Protein AF-A0A183LSR4-F1 (afdb_monomer_lite)

pLDDT: mean 75.39, std 18.98, range [25.39, 96.38]

Radius of gyration: 33.82 Å; chains: 1; bounding box: 77×78×101 Å

Sequence (489 aa):
MKGLCMVDEHALLIRHGKTGAEVELRALPNAVRMTKVNGVTVKNSVTLHHKDRILFGSHQLYIFHNPLSKEFADESKSGMEPETIDWEFAQRELAQATGFEQFSNKPRKKEEAILQQQLLELLPMVNEVNAIADELNKQRTFEVILLPPTAQALKYGESKRTKVMVRMICTNTGQMCLWEREKFMTRRFLMQDMYQKSLSKQLEDYLQESDPFWEPLEDLFIGIAPAFLRALAYRLDVDEELKIMDFIGDELGTINIKLIPCSASNSKSAVPSNNASSNKKDDVTFIEDPRELIGKPYSFKIILGSLNLYDSEQNKHKYTVYYRIFKESELTAAKMESNKLHTRLYSIDQITHEHLDYFHSEFICFMIYRSQLEKDVKKTFDVYSPAPLLSRRYSRLSVEELDDISKLKTELTILQRGLDSFSKKDKQLDKLYKSWANKSSSADNFKLLLEDVHKLVNMKIPSINLSTALEKKTVSFLCSFVMKTRTIN

Structure (mmCIF, N/CA/C/O backbone):
data_AF-A0A183LSR4-F1
#
_entry.id   AF-A0A183LSR4-F1
#
loop_
_atom_site.group_PDB
_atom_site.id
_atom_site.type_symbol
_atom_site.label_atom_id
_atom_site.label_alt_id
_atom_site.label_comp_id
_atom_site.label_asym_id
_atom_site.label_entity_id
_atom_site.label_seq_id
_atom_site.pdbx_PDB_ins_code
_atom_site.Cartn_x
_atom_site.Cartn_y
_atom_site.Cartn_z
_atom_site.occupancy
_atom_site.B_iso_or_equiv
_atom_site.auth_seq_id
_atom_site.auth_comp_id
_atom_site.auth_asym_id
_atom_site.auth_atom_id
_atom_site.pdbx_PDB_model_num
ATOM 1 N N . MET A 1 1 ? -16.413 -6.010 39.419 1.00 58.34 1 MET A N 1
ATOM 2 C CA . MET A 1 1 ? -15.219 -5.776 38.572 1.00 58.34 1 MET A CA 1
ATOM 3 C C . MET A 1 1 ? -15.333 -4.372 37.992 1.00 58.34 1 MET A C 1
ATOM 5 O O . MET A 1 1 ? -16.456 -3.962 37.744 1.00 58.34 1 MET A O 1
ATOM 9 N N . LYS A 1 2 ? -14.242 -3.612 37.826 1.00 55.47 2 LYS A N 1
ATOM 10 C CA . LYS A 1 2 ? -14.291 -2.262 37.224 1.00 55.47 2 LYS A CA 1
ATOM 11 C C . LYS A 1 2 ? -13.412 -2.221 35.976 1.00 55.47 2 LYS A C 1
ATOM 13 O O . LYS A 1 2 ? -12.291 -2.719 36.022 1.00 55.47 2 LYS A O 1
ATOM 18 N N . GLY A 1 3 ? -13.922 -1.665 34.882 1.00 61.69 3 GLY A N 1
ATOM 19 C CA . GLY A 1 3 ? -13.214 -1.564 33.606 1.00 61.69 3 GLY A CA 1
ATOM 20 C C . GLY A 1 3 ? -14.093 -0.936 32.527 1.00 61.69 3 GLY A C 1
ATOM 21 O O . GLY A 1 3 ? -15.307 -0.860 32.697 1.00 61.69 3 GLY A O 1
ATOM 22 N N . LEU A 1 4 ? -13.488 -0.482 31.427 1.00 58.41 4 LEU A N 1
ATOM 23 C CA . LEU A 1 4 ? -14.256 -0.029 30.267 1.00 58.41 4 LEU A CA 1
ATOM 24 C C . LEU A 1 4 ? -15.095 -1.171 29.702 1.00 58.41 4 LEU A C 1
ATOM 26 O O . LEU A 1 4 ? -14.655 -2.327 29.689 1.00 58.41 4 LEU A O 1
ATOM 30 N N . CYS A 1 5 ? -16.293 -0.822 29.232 1.00 64.06 5 CYS A N 1
ATOM 31 C CA . CYS A 1 5 ? -17.255 -1.785 28.711 1.00 64.06 5 CYS A CA 1
ATOM 32 C C . CYS A 1 5 ? -17.673 -2.838 29.762 1.00 64.06 5 CYS A C 1
ATOM 34 O O . CYS A 1 5 ? -18.042 -3.959 29.427 1.00 64.06 5 CYS A O 1
ATOM 36 N N . MET A 1 6 ? -17.601 -2.485 31.050 1.00 76.38 6 MET A N 1
ATOM 37 C CA . MET A 1 6 ? -18.162 -3.261 32.154 1.00 76.38 6 MET A CA 1
ATOM 38 C C . MET A 1 6 ? -19.360 -2.513 32.723 1.00 76.38 6 MET A C 1
ATOM 40 O O . MET A 1 6 ? -19.327 -1.296 32.874 1.00 76.38 6 MET A O 1
ATOM 44 N N . VAL A 1 7 ? -20.397 -3.260 33.078 1.00 74.19 7 VAL A N 1
ATOM 45 C CA . VAL A 1 7 ? -21.593 -2.738 33.747 1.00 74.19 7 VAL A CA 1
ATOM 46 C C . VAL A 1 7 ? -21.637 -3.311 35.163 1.00 74.19 7 VAL A C 1
ATOM 48 O O . VAL A 1 7 ? -21.008 -4.343 35.419 1.00 74.19 7 VAL A O 1
ATOM 51 N N . ASP A 1 8 ? -22.353 -2.650 36.073 1.00 75.88 8 ASP A N 1
ATOM 52 C CA . ASP A 1 8 ? -22.379 -3.012 37.500 1.00 75.88 8 ASP A CA 1
ATOM 53 C C . ASP A 1 8 ? -22.781 -4.477 37.722 1.00 75.88 8 ASP A C 1
ATOM 55 O O . ASP A 1 8 ? -22.108 -5.213 38.448 1.00 75.88 8 ASP A O 1
ATOM 59 N N . GLU A 1 9 ? -23.812 -4.925 37.005 1.00 83.56 9 GLU A N 1
ATOM 60 C CA . GLU A 1 9 ? -24.187 -6.331 36.882 1.00 83.56 9 GLU A CA 1
ATOM 61 C C . GLU A 1 9 ? -23.921 -6.792 35.444 1.00 83.56 9 GLU A C 1
ATOM 63 O O . GLU A 1 9 ? -24.700 -6.524 34.530 1.00 83.56 9 GLU A O 1
ATOM 68 N N . HIS A 1 10 ? -22.780 -7.453 35.220 1.00 82.44 10 HIS A N 1
ATOM 69 C CA . HIS A 1 10 ? -22.307 -7.790 33.870 1.00 82.44 10 HIS A CA 1
ATOM 70 C C . HIS A 1 10 ? -22.760 -9.172 33.392 1.00 82.44 10 HIS A C 1
ATOM 72 O O . HIS A 1 10 ? -23.309 -9.327 32.302 1.00 82.44 10 HIS A O 1
ATOM 78 N N . ALA A 1 11 ? -22.563 -10.198 34.212 1.00 89.75 11 ALA A N 1
ATOM 79 C CA . ALA A 1 11 ? -22.960 -11.554 33.873 1.00 89.75 11 ALA A CA 1
ATOM 80 C C . ALA A 1 11 ? -23.244 -12.365 35.135 1.00 89.75 11 ALA A C 1
ATOM 82 O O . ALA A 1 11 ? -22.740 -12.064 36.219 1.00 89.75 11 ALA A O 1
ATOM 83 N N . LEU A 1 12 ? -24.035 -13.419 34.967 1.00 91.12 12 LEU A N 1
ATOM 84 C CA . LEU A 1 12 ? -24.373 -14.385 35.999 1.00 91.12 12 LEU A CA 1
ATOM 85 C C . LEU A 1 12 ? -23.741 -15.732 35.650 1.00 91.12 12 LEU A C 1
ATOM 87 O O . LEU A 1 12 ? -23.889 -16.222 34.532 1.00 91.12 12 LEU A O 1
ATOM 91 N N . LEU A 1 13 ? -23.063 -16.338 36.620 1.00 91.38 13 LEU A N 1
ATOM 92 C CA . LEU A 1 13 ? -22.595 -17.721 36.550 1.00 91.38 13 LEU A CA 1
ATOM 93 C C . LEU A 1 13 ? -23.582 -18.594 37.321 1.00 91.38 13 LEU A C 1
ATOM 95 O O . LEU A 1 13 ? -23.702 -18.482 38.540 1.00 91.38 13 LEU A O 1
ATOM 99 N N . ILE A 1 14 ? -24.304 -19.445 36.602 1.00 91.38 14 ILE A N 1
ATOM 100 C CA . ILE A 1 14 ? -25.371 -20.284 37.140 1.00 91.38 14 ILE A CA 1
ATOM 101 C C . ILE A 1 14 ? -24.875 -21.726 37.134 1.00 91.38 14 ILE A C 1
ATOM 103 O O . ILE A 1 14 ? -24.521 -22.256 36.086 1.00 91.38 14 ILE A O 1
ATOM 107 N N . ARG A 1 15 ? -24.833 -22.371 38.302 1.00 89.06 15 ARG A N 1
ATOM 108 C CA . ARG A 1 15 ? -24.516 -23.802 38.397 1.00 89.06 15 ARG A CA 1
ATOM 109 C C . ARG A 1 15 ? -25.799 -24.619 38.326 1.00 89.06 15 ARG A C 1
ATOM 111 O O . ARG A 1 15 ? -26.727 -24.366 39.092 1.00 89.06 15 ARG A O 1
ATOM 118 N N . HIS A 1 16 ? -25.820 -25.606 37.442 1.00 85.81 16 HIS A N 1
ATOM 119 C CA . HIS A 1 16 ? -26.943 -26.508 37.216 1.00 85.81 16 HIS A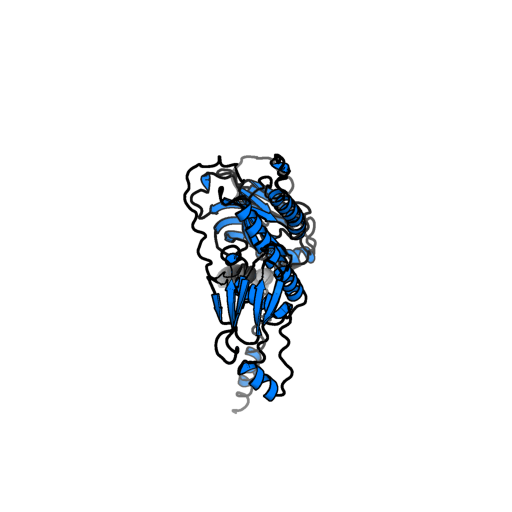 CA 1
ATOM 120 C C . HIS A 1 16 ? -26.689 -27.901 37.797 1.00 85.81 16 HIS A C 1
ATOM 122 O O . HIS A 1 16 ? -25.552 -28.341 37.988 1.00 85.81 16 HIS A O 1
ATOM 128 N N . GLY A 1 17 ? -27.786 -28.612 38.062 1.00 77.88 17 GLY A N 1
ATOM 129 C CA . GLY A 1 17 ? -27.773 -30.002 38.515 1.00 77.88 17 GLY A CA 1
ATOM 130 C C . GLY A 1 17 ? -27.386 -30.202 39.986 1.00 77.88 17 GLY A C 1
ATOM 131 O O . GLY A 1 17 ? -26.938 -29.296 40.684 1.00 77.88 17 GLY A O 1
ATOM 132 N N . LYS A 1 18 ? -27.561 -31.438 40.476 1.00 70.81 18 LYS A N 1
ATOM 133 C CA . LYS A 1 18 ? -27.255 -31.816 41.873 1.00 70.81 18 LYS A CA 1
ATOM 134 C C . LYS A 1 18 ? -25.754 -31.870 42.172 1.00 70.81 18 LYS A C 1
ATOM 136 O O . LYS A 1 18 ? -25.360 -31.739 43.323 1.00 70.81 18 LYS A O 1
ATOM 141 N N . THR A 1 19 ? -24.931 -32.091 41.148 1.00 76.31 19 THR A N 1
ATOM 142 C CA . THR A 1 19 ? -23.467 -32.146 41.258 1.00 76.31 19 THR A CA 1
ATOM 143 C C . THR A 1 19 ? -22.819 -30.770 41.113 1.00 76.31 19 THR A C 1
ATOM 145 O O . THR A 1 19 ? -21.670 -30.608 41.509 1.00 76.31 19 THR A O 1
ATOM 148 N N . GLY A 1 20 ? -23.527 -29.785 40.542 1.00 76.94 20 GLY A N 1
ATOM 149 C CA . GLY A 1 20 ? -22.988 -28.456 40.242 1.00 76.94 20 GLY A CA 1
ATOM 150 C C . GLY A 1 20 ? -21.896 -28.445 39.166 1.00 76.94 20 GLY A C 1
ATOM 151 O O . GLY A 1 20 ? -21.154 -27.466 39.083 1.00 76.94 20 GLY A O 1
ATOM 152 N N . ALA A 1 21 ? -21.765 -29.532 38.393 1.00 80.00 21 ALA A N 1
ATOM 153 C CA . ALA A 1 21 ? -20.726 -29.700 37.378 1.00 80.00 21 ALA A CA 1
ATOM 154 C C . ALA A 1 21 ? -21.023 -28.934 36.080 1.00 80.00 21 ALA A C 1
ATOM 156 O O . ALA A 1 21 ? -20.091 -28.541 35.388 1.00 80.00 21 ALA A O 1
ATOM 157 N N . GLU A 1 22 ? -22.294 -28.696 35.755 1.00 87.81 22 GLU A N 1
ATOM 158 C CA . GLU A 1 22 ? -22.681 -27.873 34.609 1.00 87.81 22 GLU A CA 1
ATOM 159 C C . GLU A 1 22 ? -22.762 -26.410 35.041 1.00 87.81 22 GLU A C 1
ATOM 161 O O . GLU A 1 22 ? -23.471 -26.073 35.991 1.00 87.81 22 GLU A O 1
ATOM 166 N N . VAL A 1 23 ? -22.030 -25.532 34.356 1.00 91.31 23 VAL A N 1
ATOM 167 C CA . VAL A 1 23 ? -22.018 -24.096 34.649 1.00 91.31 23 VAL A CA 1
ATOM 168 C C . VAL A 1 23 ? -22.424 -23.328 33.400 1.00 91.31 23 VAL A C 1
ATOM 170 O O . VAL A 1 23 ? -21.820 -23.477 32.345 1.00 91.31 23 VAL A O 1
ATOM 173 N N . GLU A 1 24 ? -23.455 -22.502 33.519 1.00 93.12 24 GLU A N 1
ATOM 174 C CA . GLU A 1 24 ? -23.939 -21.597 32.479 1.00 93.12 24 GLU A CA 1
ATOM 175 C C . GLU A 1 24 ? -23.444 -20.178 32.775 1.00 93.12 24 GLU A C 1
ATOM 177 O O . GLU A 1 24 ? -23.620 -19.664 33.881 1.00 93.12 24 GLU A O 1
ATOM 182 N N . LEU A 1 25 ? -22.865 -19.520 31.772 1.00 93.62 25 LEU A N 1
ATOM 183 C CA . LEU A 1 25 ? -22.644 -18.080 31.775 1.00 93.62 25 LEU A CA 1
ATOM 184 C C . LEU A 1 25 ? -23.817 -17.396 31.081 1.00 93.62 25 LEU A C 1
ATOM 186 O O . LEU A 1 25 ? -24.047 -17.612 29.892 1.00 93.62 25 LEU A O 1
ATOM 190 N N . ARG A 1 26 ? -24.524 -16.528 31.800 1.00 92.75 26 ARG A N 1
ATOM 191 C CA . ARG A 1 26 ? -25.599 -15.692 31.264 1.00 92.75 26 ARG A CA 1
ATOM 192 C C . ARG A 1 26 ? -25.169 -14.234 31.263 1.00 92.75 26 ARG A C 1
ATOM 194 O O . ARG A 1 26 ? -25.009 -13.639 32.326 1.00 92.75 26 ARG A O 1
ATOM 201 N N . ALA A 1 27 ? -24.993 -13.663 30.076 1.00 88.25 27 ALA A N 1
ATOM 202 C CA . ALA A 1 27 ? -24.696 -12.242 29.939 1.00 88.25 27 ALA A CA 1
ATOM 203 C C . ALA A 1 27 ? -25.984 -11.433 30.141 1.00 88.25 27 ALA A C 1
ATOM 205 O O . ALA A 1 27 ? -27.039 -11.798 29.619 1.00 88.25 27 ALA A O 1
ATOM 206 N N . LEU A 1 28 ? -25.915 -10.346 30.911 1.00 86.38 28 LEU A N 1
ATOM 207 C CA . LEU A 1 28 ? -27.073 -9.471 31.104 1.00 86.38 28 LEU A CA 1
ATOM 208 C C . LEU A 1 28 ? -27.306 -8.602 29.857 1.00 86.38 28 LEU A C 1
ATOM 210 O O . LEU A 1 28 ? -26.347 -8.354 29.127 1.00 86.38 28 LEU A O 1
ATOM 214 N N . PRO A 1 29 ? -28.541 -8.125 29.585 1.00 77.56 29 PRO A N 1
ATOM 215 C CA . PRO A 1 29 ? -28.901 -7.468 28.319 1.00 77.56 29 PRO A CA 1
ATOM 216 C C . PRO A 1 29 ? -27.947 -6.347 27.885 1.00 77.56 29 PRO A C 1
ATOM 218 O O . PRO A 1 29 ? -27.590 -6.250 26.713 1.00 77.56 29 PRO A O 1
ATOM 221 N N . ASN A 1 30 ? -27.464 -5.560 28.848 1.00 72.88 30 ASN A N 1
ATOM 222 C CA . ASN A 1 30 ? -26.566 -4.428 28.609 1.00 72.88 30 ASN A CA 1
ATOM 223 C C . ASN A 1 30 ? -25.084 -4.839 28.471 1.00 72.88 30 ASN A C 1
ATOM 225 O O . ASN A 1 30 ? -24.240 -4.007 28.171 1.00 72.88 30 ASN A O 1
ATOM 229 N N . ALA A 1 31 ? -24.764 -6.117 28.681 1.00 78.88 31 ALA A N 1
ATOM 230 C CA . ALA A 1 31 ? -23.417 -6.688 28.668 1.00 78.88 31 ALA A CA 1
ATOM 231 C C . ALA A 1 31 ? -23.216 -7.770 27.591 1.00 78.88 31 ALA A C 1
ATOM 233 O O . ALA A 1 31 ? -22.087 -8.205 27.364 1.00 78.88 31 ALA A O 1
ATOM 234 N N . VAL A 1 32 ? -24.286 -8.201 26.907 1.00 75.81 32 VAL A N 1
ATOM 235 C CA . VAL A 1 32 ? -24.274 -9.262 25.878 1.00 75.81 32 VAL A CA 1
ATOM 236 C C . VAL A 1 32 ? -23.192 -9.015 24.826 1.00 75.81 32 VAL A C 1
ATOM 238 O O . VAL A 1 32 ? -22.361 -9.878 24.563 1.00 75.81 32 VAL A O 1
ATOM 241 N N . ARG A 1 33 ? -23.141 -7.798 24.268 1.00 68.00 33 ARG A N 1
ATOM 242 C CA . ARG A 1 33 ? -22.161 -7.420 23.231 1.00 68.00 33 ARG A CA 1
ATOM 243 C C . ARG A 1 33 ? -20.717 -7.378 23.738 1.00 68.00 33 ARG A C 1
ATOM 245 O O . ARG A 1 33 ? -19.789 -7.451 22.936 1.00 68.00 33 ARG A O 1
ATOM 252 N N . MET A 1 34 ? -20.546 -7.272 25.051 1.00 76.19 34 MET A N 1
ATOM 253 C CA . MET A 1 34 ? -19.273 -7.086 25.745 1.00 76.19 34 MET A CA 1
ATOM 254 C C . MET A 1 34 ? -18.782 -8.367 26.430 1.00 76.19 34 MET A C 1
ATOM 256 O O . MET A 1 34 ? -17.712 -8.368 27.027 1.00 76.19 34 MET A O 1
ATOM 260 N N . THR A 1 35 ? -19.545 -9.459 26.332 1.00 82.12 35 THR A N 1
ATOM 261 C CA . THR A 1 35 ? -19.186 -10.766 26.885 1.00 82.12 35 THR A CA 1
ATOM 262 C C . THR A 1 35 ? -18.880 -11.732 25.748 1.00 82.12 35 THR A C 1
ATOM 264 O O . THR A 1 35 ? -19.740 -12.008 24.906 1.00 82.12 35 THR A O 1
ATOM 267 N N . LYS A 1 36 ? -17.664 -12.281 25.719 1.00 84.00 36 LYS A N 1
ATOM 268 C CA . LYS A 1 36 ? -17.260 -13.298 24.736 1.00 84.00 36 LYS A CA 1
ATOM 269 C C . LYS A 1 36 ? -16.770 -14.559 25.431 1.00 84.00 36 LYS A C 1
ATOM 271 O O . LYS A 1 36 ? -16.087 -14.472 26.447 1.00 84.00 36 LYS A O 1
ATOM 276 N N . VAL A 1 37 ? -17.072 -15.715 24.850 1.00 85.75 37 VAL A N 1
ATOM 277 C CA . VAL A 1 37 ? -16.516 -17.011 25.257 1.00 85.75 37 VAL A CA 1
ATOM 278 C C . VAL A 1 37 ? -15.814 -17.629 24.057 1.00 85.75 37 VAL A C 1
ATOM 280 O O . VAL A 1 37 ? -16.412 -17.737 22.988 1.00 85.75 37 VAL A O 1
ATOM 283 N N . ASN A 1 38 ? -14.525 -17.950 24.206 1.00 81.62 38 ASN A N 1
ATOM 284 C CA . ASN A 1 38 ? -13.643 -18.422 23.129 1.00 81.62 38 ASN A CA 1
ATOM 285 C C . ASN A 1 38 ? -13.724 -17.526 21.874 1.00 81.62 38 ASN A C 1
ATOM 287 O O . ASN A 1 38 ? -13.765 -17.987 20.738 1.00 81.62 38 ASN A O 1
ATOM 291 N N . GLY A 1 39 ? -13.845 -16.213 22.096 1.00 67.62 39 GLY A N 1
ATOM 292 C CA . GLY A 1 39 ? -13.958 -15.196 21.047 1.00 67.62 39 GLY A CA 1
ATOM 293 C C . GLY A 1 39 ? -15.309 -14.997 20.399 1.00 67.62 39 GLY A C 1
ATOM 294 O O . GLY A 1 39 ? -15.482 -14.017 19.672 1.00 67.62 39 GLY A O 1
ATOM 295 N N . VAL A 1 40 ? -16.289 -15.830 20.726 1.00 77.06 40 VAL A N 1
ATOM 296 C CA . VAL A 1 40 ? -17.650 -15.691 20.222 1.00 77.06 40 VAL A CA 1
ATOM 297 C C . VAL A 1 40 ? -18.473 -14.865 21.203 1.00 77.06 40 VAL A C 1
ATOM 299 O O . VAL A 1 40 ? -18.522 -15.163 22.396 1.00 77.06 40 VAL A O 1
ATOM 302 N N . THR A 1 41 ? -19.132 -13.818 20.706 1.00 76.75 41 THR A N 1
ATOM 303 C CA . THR A 1 41 ? -20.056 -13.010 21.511 1.00 76.75 41 THR A CA 1
ATOM 304 C C . THR A 1 41 ? -21.219 -13.868 22.002 1.00 76.75 41 THR A C 1
ATOM 306 O O . THR A 1 41 ? -21.901 -14.527 21.211 1.00 76.75 41 THR A O 1
ATOM 309 N N . VAL A 1 42 ? -21.455 -13.851 23.313 1.00 83.94 42 VAL A N 1
ATOM 310 C CA . VAL A 1 42 ? -22.559 -14.584 23.942 1.00 83.94 42 VAL A CA 1
ATOM 311 C C . VAL A 1 42 ? -23.871 -13.926 23.526 1.00 83.94 42 VAL A C 1
ATOM 313 O O . VAL A 1 42 ? -23.969 -12.709 23.565 1.00 83.94 42 VAL A O 1
ATOM 316 N N . LYS A 1 43 ? -24.882 -14.699 23.106 1.00 77.31 43 LYS A N 1
ATOM 317 C CA . LYS A 1 43 ? -26.184 -14.141 22.681 1.00 77.31 43 LYS A CA 1
ATOM 318 C C . LYS A 1 43 ? -27.154 -13.920 23.841 1.00 77.31 43 LYS A C 1
ATOM 320 O O . LYS A 1 43 ? -27.779 -12.876 23.902 1.00 77.31 43 LYS A O 1
ATOM 325 N N . ASN A 1 44 ? -27.278 -14.903 24.731 1.00 78.38 44 ASN A N 1
ATOM 326 C CA . ASN A 1 44 ? -28.105 -14.845 25.942 1.00 78.38 44 ASN A CA 1
ATOM 327 C C . ASN A 1 44 ? -27.376 -15.584 27.068 1.00 78.38 44 ASN A C 1
ATOM 329 O O . ASN A 1 44 ? -27.019 -15.006 28.092 1.00 78.38 44 ASN A O 1
ATOM 333 N N . SER A 1 45 ? -27.074 -16.858 26.827 1.00 89.88 45 SER A N 1
ATOM 334 C CA . SER A 1 45 ? -26.233 -17.663 27.697 1.00 89.88 45 SER A CA 1
ATOM 335 C C . SER A 1 45 ? -25.468 -18.734 26.931 1.00 89.88 45 SER A C 1
ATOM 337 O O . SER A 1 45 ? -25.765 -19.014 25.766 1.00 89.88 45 SER A O 1
ATOM 339 N N . VAL A 1 46 ? -24.443 -19.286 27.574 1.00 92.12 46 VAL A N 1
ATOM 340 C CA . VAL A 1 46 ? -23.588 -20.344 27.038 1.00 92.12 46 VAL A CA 1
ATOM 341 C C . VAL A 1 46 ? -23.157 -21.276 28.168 1.00 92.12 46 VAL A C 1
ATOM 343 O O . VAL A 1 46 ? -22.836 -20.821 29.266 1.00 92.12 46 VAL A O 1
ATOM 346 N N . THR A 1 47 ? -23.165 -22.582 27.912 1.00 92.25 47 THR A N 1
ATOM 347 C CA . THR A 1 47 ? -22.612 -23.572 28.843 1.00 92.25 47 THR A CA 1
ATOM 348 C C . THR A 1 47 ? -21.094 -23.550 28.749 1.00 92.25 47 THR A C 1
ATOM 350 O O . THR A 1 47 ? -20.546 -23.650 27.653 1.00 92.25 47 THR A O 1
ATOM 353 N N . LEU A 1 48 ? -20.432 -23.405 29.893 1.00 90.31 48 LEU A N 1
ATOM 354 C CA . LEU A 1 48 ? -18.983 -23.327 29.994 1.00 90.31 48 LEU A CA 1
ATOM 355 C C . LEU A 1 48 ? -18.358 -24.710 30.198 1.00 90.31 48 LEU A C 1
ATOM 357 O O . LEU A 1 48 ? -18.799 -25.483 31.054 1.00 90.31 48 LEU A O 1
ATOM 361 N N . HIS A 1 49 ? -17.276 -24.968 29.473 1.00 88.81 49 HIS A N 1
ATOM 362 C CA . HIS A 1 49 ? -16.435 -26.160 29.576 1.00 88.81 49 HIS A CA 1
ATOM 363 C C . HIS A 1 49 ? -15.096 -25.834 30.237 1.00 88.81 49 HIS A C 1
ATOM 365 O O . HIS A 1 49 ? -14.695 -24.670 30.338 1.00 88.81 49 HIS A O 1
ATOM 371 N N . HIS A 1 50 ? -14.389 -26.859 30.721 1.00 86.62 50 HIS A N 1
ATOM 372 C CA . HIS A 1 50 ? -13.077 -26.653 31.324 1.00 86.62 50 HIS A CA 1
ATOM 373 C C . HIS A 1 50 ? -12.122 -25.961 30.328 1.00 86.62 50 HIS A C 1
ATOM 375 O O . HIS A 1 50 ? -12.011 -26.398 29.188 1.00 86.62 50 HIS A O 1
ATOM 381 N N . LYS A 1 51 ? -11.423 -24.900 30.768 1.00 84.44 51 LYS A N 1
ATOM 382 C CA . LYS A 1 51 ? -10.510 -24.038 29.978 1.00 84.44 51 LYS A CA 1
ATOM 383 C C . LYS A 1 51 ? -11.162 -23.090 28.962 1.00 84.44 51 LYS A C 1
ATOM 385 O O . LYS A 1 51 ? -10.456 -22.504 28.131 1.00 84.44 51 LYS A O 1
ATOM 390 N N . ASP A 1 52 ? -12.467 -22.855 29.067 1.00 86.69 52 ASP A N 1
ATOM 391 C CA . ASP A 1 52 ? -13.110 -21.796 28.289 1.00 86.69 52 ASP A CA 1
ATOM 392 C C . ASP A 1 52 ? -12.535 -20.414 28.633 1.00 86.69 52 ASP A C 1
ATOM 394 O O . ASP A 1 52 ? -12.332 -20.062 29.798 1.00 86.69 52 ASP A O 1
ATOM 398 N N . ARG A 1 53 ? -12.277 -19.614 27.597 1.00 86.12 53 ARG A N 1
ATOM 399 C CA . ARG A 1 53 ? -11.746 -18.250 27.692 1.00 86.12 53 ARG A CA 1
ATOM 400 C C . ARG A 1 53 ? -12.896 -17.260 27.712 1.00 86.12 53 ARG A C 1
ATOM 402 O O . ARG A 1 53 ? -13.558 -17.063 26.697 1.00 86.12 53 ARG A O 1
ATOM 409 N N . ILE A 1 54 ? -13.121 -16.625 28.853 1.00 88.75 54 ILE A N 1
ATOM 410 C CA . ILE A 1 54 ? -14.200 -15.660 29.053 1.00 88.75 54 ILE A CA 1
ATOM 411 C C . ILE A 1 54 ? -13.610 -14.255 29.038 1.00 88.75 54 ILE A C 1
ATOM 413 O O . ILE A 1 54 ? -12.804 -13.912 29.896 1.00 88.75 54 ILE A O 1
ATOM 417 N N . LEU A 1 55 ? -14.023 -13.431 28.082 1.00 82.31 55 LEU A N 1
ATOM 418 C CA . LEU A 1 55 ? -13.701 -12.010 28.044 1.00 82.31 55 LEU A CA 1
ATOM 419 C C . LEU A 1 55 ? -14.918 -11.212 28.510 1.00 82.31 55 LEU A C 1
ATOM 421 O O . LEU A 1 55 ? -15.969 -11.268 27.868 1.00 82.31 55 LEU A O 1
ATOM 425 N N . PHE A 1 56 ? -14.751 -10.458 29.593 1.00 85.12 56 PHE A N 1
ATOM 426 C CA . PHE A 1 56 ? -15.690 -9.431 30.025 1.00 85.12 56 PHE A CA 1
ATOM 427 C C . PHE A 1 56 ? -15.161 -8.040 29.667 1.00 85.12 56 PHE A C 1
ATOM 429 O O . PHE A 1 56 ? -13.984 -7.716 29.880 1.00 85.12 56 PHE A O 1
ATOM 436 N N . GLY A 1 57 ? -16.043 -7.212 29.114 1.00 75.81 57 GLY A N 1
ATOM 437 C CA . GLY A 1 57 ? -15.693 -5.888 28.622 1.00 75.81 57 GLY A CA 1
ATOM 438 C C . GLY A 1 57 ? -14.583 -5.935 27.575 1.00 75.81 57 GLY A C 1
ATOM 439 O O . GLY A 1 57 ? -14.525 -6.828 26.728 1.00 75.81 57 GLY A O 1
ATOM 440 N N . SER A 1 58 ? -13.687 -4.954 27.636 1.00 66.44 58 SER A N 1
ATOM 441 C CA . SER A 1 58 ? -12.633 -4.798 26.626 1.00 66.44 58 SER A CA 1
ATOM 442 C C . SER A 1 58 ? -11.352 -5.577 26.945 1.00 66.44 58 SER A C 1
ATOM 444 O O . SER A 1 58 ? -10.619 -5.946 26.030 1.00 66.44 58 SER A O 1
ATOM 446 N N . HIS A 1 59 ? -11.059 -5.824 28.229 1.00 68.56 59 HIS A N 1
ATOM 447 C CA . HIS A 1 59 ? -9.730 -6.286 28.664 1.00 68.56 59 HIS A CA 1
ATOM 448 C C . HIS A 1 59 ? -9.735 -7.353 29.770 1.00 68.56 59 HIS A C 1
ATOM 450 O O . HIS A 1 59 ? -8.664 -7.837 30.134 1.00 68.56 59 HIS A O 1
ATOM 456 N N . GLN A 1 60 ? -10.888 -7.726 30.339 1.00 77.56 60 GLN A N 1
ATOM 457 C CA . GLN A 1 60 ? -10.910 -8.664 31.466 1.00 77.56 60 GLN A CA 1
ATOM 458 C C . GLN A 1 60 ? -11.073 -10.095 30.968 1.00 77.56 60 GLN A C 1
ATOM 460 O O . GLN A 1 60 ? -12.183 -10.607 30.838 1.00 77.56 60 GLN A O 1
ATOM 465 N N . LEU A 1 61 ? -9.942 -10.715 30.643 1.00 78.44 61 LEU A N 1
ATOM 466 C CA . LEU A 1 61 ? -9.881 -12.095 30.189 1.00 78.44 61 LEU A CA 1
ATOM 467 C C . LEU A 1 61 ? -9.677 -13.046 31.374 1.00 78.44 61 LEU A C 1
ATOM 469 O O . LEU A 1 61 ? -8.759 -12.874 32.173 1.00 78.44 61 LEU A O 1
ATOM 473 N N . TYR A 1 62 ? -10.507 -14.077 31.436 1.00 84.44 62 TYR A N 1
ATOM 474 C CA . TYR A 1 62 ? -10.482 -15.134 32.434 1.00 84.44 62 TYR A CA 1
ATOM 475 C C . TYR A 1 62 ? -10.435 -16.495 31.751 1.00 84.44 62 TYR A C 1
ATOM 477 O O . TYR A 1 62 ? -10.990 -16.682 30.670 1.00 84.44 62 TYR A O 1
ATOM 485 N N . ILE A 1 63 ? -9.811 -17.462 32.415 1.00 85.25 63 ILE A N 1
ATOM 486 C CA . ILE A 1 63 ? -9.887 -18.871 32.034 1.00 85.25 63 ILE A CA 1
ATOM 487 C C . ILE A 1 63 ? -10.784 -19.560 33.051 1.00 85.25 63 ILE A C 1
ATOM 489 O O . ILE A 1 63 ? -10.561 -19.478 34.261 1.00 85.25 63 ILE A O 1
ATOM 493 N N . PHE A 1 64 ? -11.829 -20.215 32.563 1.00 88.38 64 PHE A N 1
ATOM 494 C CA . PHE A 1 64 ? -12.768 -20.926 33.405 1.00 88.38 64 PHE A CA 1
ATOM 495 C C . PHE A 1 64 ? -12.230 -22.314 33.750 1.00 88.38 64 PHE A C 1
ATOM 497 O O . PHE A 1 64 ? -12.158 -23.208 32.908 1.00 88.38 64 PHE A O 1
ATOM 504 N N . HIS A 1 65 ? -11.879 -22.514 35.018 1.00 86.62 65 HIS A N 1
ATOM 505 C CA . HIS A 1 65 ? -11.527 -23.829 35.538 1.00 86.62 65 HIS A CA 1
ATOM 506 C C . HIS A 1 65 ? -12.716 -24.451 36.264 1.00 86.62 65 HIS A C 1
ATOM 508 O O . HIS A 1 65 ? -13.172 -23.955 37.295 1.00 86.62 65 HIS A O 1
ATOM 514 N N . ASN A 1 66 ? -13.183 -25.580 35.736 1.00 88.50 66 ASN A N 1
ATOM 515 C CA . ASN A 1 66 ? -14.220 -26.392 36.356 1.00 88.50 66 ASN A CA 1
ATOM 516 C C . ASN A 1 66 ? -13.635 -27.675 36.972 1.00 88.50 66 ASN A C 1
ATOM 518 O O . ASN A 1 66 ? -13.458 -28.653 36.239 1.00 88.50 66 ASN A O 1
ATOM 522 N N . PRO A 1 67 ? -13.357 -27.712 38.288 1.00 85.50 67 PRO A N 1
ATOM 523 C CA . PRO A 1 67 ? -12.789 -28.889 38.944 1.00 85.50 67 PRO A CA 1
ATOM 524 C C . PRO A 1 67 ? -13.763 -30.073 39.046 1.00 85.50 67 PRO A C 1
ATOM 526 O O . PRO A 1 67 ? -13.351 -31.182 39.367 1.00 85.50 67 PRO A O 1
ATOM 529 N N . LEU A 1 68 ? -15.054 -29.845 38.789 1.00 84.88 68 LEU A N 1
ATOM 530 C CA . LEU A 1 68 ? -16.106 -30.863 38.844 1.00 84.88 68 LEU A CA 1
ATOM 531 C C . LEU A 1 68 ? -16.402 -31.480 37.466 1.00 84.88 68 LEU A C 1
ATOM 533 O O . LEU A 1 68 ? -17.255 -32.361 37.357 1.00 84.88 68 LEU A O 1
ATOM 537 N N . SER A 1 69 ? -15.722 -31.013 36.414 1.00 83.44 69 SER A N 1
ATOM 538 C CA . SER A 1 69 ? -15.854 -31.543 35.055 1.00 83.44 69 SER A CA 1
ATOM 539 C C . SER A 1 69 ? -15.095 -32.863 34.883 1.00 83.44 69 SER A C 1
ATOM 541 O O . SER A 1 69 ? -14.079 -33.109 35.536 1.00 83.44 69 SER A O 1
ATOM 543 N N . LYS A 1 70 ? -15.566 -33.707 33.956 1.00 81.00 70 LYS A N 1
ATOM 544 C CA . LYS A 1 70 ? -14.828 -34.914 33.544 1.00 81.00 70 LYS A CA 1
ATOM 545 C C . LYS A 1 70 ? -13.483 -34.553 32.912 1.00 81.00 70 LYS A C 1
ATOM 547 O O . LYS A 1 70 ? -12.486 -35.184 33.230 1.00 81.00 70 LYS A O 1
ATOM 552 N N . GLU A 1 71 ? -13.456 -33.485 32.117 1.00 80.44 71 GLU A N 1
ATOM 553 C CA . GLU A 1 71 ? -12.256 -32.956 31.457 1.00 80.44 71 GLU A CA 1
ATOM 554 C C . GLU A 1 71 ? -11.123 -32.669 32.454 1.00 80.44 71 GLU A C 1
ATOM 556 O O . GLU A 1 71 ? -10.004 -33.138 32.265 1.00 80.44 71 GLU A O 1
ATOM 561 N N . PHE A 1 72 ? -11.417 -31.976 33.561 1.00 79.94 72 PHE A N 1
ATOM 562 C CA . PHE A 1 72 ? -10.419 -31.698 34.599 1.00 79.94 72 PHE A CA 1
ATOM 563 C C . PHE A 1 72 ? -9.928 -32.968 35.304 1.00 79.94 72 PHE A C 1
ATOM 565 O O . PHE A 1 72 ? -8.745 -33.090 35.629 1.00 79.94 72 PHE A O 1
ATOM 572 N N . ALA A 1 73 ? -10.831 -33.922 35.550 1.00 79.19 73 ALA A N 1
ATOM 573 C CA . ALA A 1 73 ? -10.485 -35.192 36.179 1.00 79.19 73 ALA A CA 1
ATOM 574 C C . ALA A 1 73 ? -9.603 -36.067 35.273 1.00 79.19 73 ALA A C 1
ATOM 576 O O . ALA A 1 73 ? -8.723 -36.764 35.779 1.00 79.19 73 ALA A O 1
ATOM 577 N N . ASP A 1 74 ? -9.823 -36.025 33.960 1.00 78.44 74 ASP A N 1
ATOM 578 C CA . ASP A 1 74 ? -9.033 -36.755 32.969 1.00 78.44 74 ASP A CA 1
ATOM 579 C C . ASP A 1 74 ? -7.657 -36.100 32.760 1.00 78.44 74 ASP A C 1
ATOM 581 O O . ASP A 1 74 ? -6.641 -36.797 32.733 1.00 78.44 74 ASP A O 1
ATOM 585 N N . GLU A 1 75 ? -7.588 -34.766 32.733 1.00 73.94 75 GLU A N 1
ATOM 586 C CA . GLU A 1 75 ? -6.324 -34.022 32.666 1.00 73.94 75 GLU A CA 1
ATOM 587 C C . GLU A 1 75 ? -5.455 -34.254 33.912 1.00 73.94 75 GLU A C 1
ATOM 589 O O . GLU A 1 75 ? -4.266 -34.554 33.803 1.00 73.94 75 GLU A O 1
ATOM 594 N N . SER A 1 76 ? -6.062 -34.239 35.103 1.00 70.94 76 SER A N 1
ATOM 595 C CA . SER A 1 76 ? -5.359 -34.508 36.367 1.00 70.94 76 SER A CA 1
ATOM 596 C C . SER A 1 76 ? -4.788 -35.933 36.447 1.00 70.94 76 SER A C 1
ATOM 598 O O . SER A 1 76 ? -3.836 -36.176 37.187 1.00 70.94 76 SER A O 1
ATOM 600 N N . LYS A 1 77 ? -5.361 -36.889 35.700 1.00 74.12 77 LYS A N 1
ATOM 601 C CA . LYS A 1 77 ? -4.891 -38.285 35.617 1.00 74.12 77 LYS A CA 1
ATOM 602 C C . LYS A 1 77 ? -3.856 -38.516 34.514 1.00 74.12 77 LYS A C 1
ATOM 604 O O . LYS A 1 77 ? -3.135 -39.506 34.576 1.00 74.12 77 LYS A O 1
ATOM 609 N N . SER A 1 78 ? -3.800 -37.634 33.516 1.00 69.25 78 SER A N 1
ATOM 610 C CA . SER A 1 78 ? -2.926 -37.740 32.340 1.00 69.25 78 SER A CA 1
ATOM 611 C C . SER A 1 78 ? -1.439 -37.549 32.679 1.00 69.25 78 SER A C 1
ATOM 613 O O . SER A 1 78 ? -0.576 -38.090 31.992 1.00 69.25 78 SER A O 1
ATOM 615 N N . GLY A 1 79 ? -1.114 -36.831 33.762 1.00 60.12 79 GLY A N 1
ATOM 616 C CA . GLY A 1 79 ? 0.272 -36.621 34.203 1.00 60.12 79 GLY A CA 1
ATOM 617 C C . GLY A 1 79 ? 1.121 -35.760 33.256 1.00 60.12 79 GLY A C 1
ATOM 618 O O . GLY A 1 79 ? 2.307 -35.571 33.518 1.00 60.12 79 GLY A O 1
ATOM 619 N N . MET A 1 80 ? 0.539 -35.233 32.173 1.00 57.62 80 MET A N 1
ATOM 620 C CA . MET A 1 80 ? 1.160 -34.201 31.347 1.00 57.62 80 MET A CA 1
ATOM 621 C C . MET A 1 80 ? 1.180 -32.862 32.088 1.00 57.62 80 MET A C 1
ATOM 623 O O . MET A 1 80 ? 0.250 -32.550 32.833 1.00 57.62 80 MET A O 1
ATOM 627 N N . GLU A 1 81 ? 2.231 -32.062 31.873 1.00 54.66 81 GLU A N 1
ATOM 628 C CA . GLU A 1 81 ? 2.212 -30.668 32.319 1.00 54.66 81 GLU A CA 1
ATOM 629 C C . GLU A 1 81 ? 0.993 -29.969 31.699 1.00 54.66 81 GLU A C 1
ATOM 631 O O . GLU A 1 81 ? 0.774 -30.102 30.489 1.00 54.66 81 GLU A O 1
ATOM 636 N N . PRO A 1 82 ? 0.178 -29.261 32.501 1.00 57.88 82 PRO A N 1
ATOM 637 C CA . PRO A 1 82 ? -1.005 -28.597 31.986 1.00 57.88 82 PRO A CA 1
ATOM 638 C C . PRO A 1 82 ? -0.591 -27.612 30.894 1.00 57.88 82 PRO A C 1
ATOM 640 O O . PRO A 1 82 ? 0.283 -26.773 31.119 1.00 57.88 82 PRO A O 1
ATOM 643 N N . GLU A 1 83 ? -1.224 -27.700 29.719 1.00 56.12 83 GLU A N 1
ATOM 644 C CA . GLU A 1 83 ? -1.059 -26.689 28.672 1.00 56.12 83 GLU A CA 1
ATOM 645 C C . GLU A 1 83 ? -1.349 -25.316 29.281 1.00 56.12 83 GLU A C 1
ATOM 647 O O . GLU A 1 83 ? -2.487 -25.013 29.661 1.00 56.12 83 GLU A O 1
ATOM 652 N N . THR A 1 84 ? -0.309 -24.493 29.405 1.00 56.22 84 THR A N 1
ATOM 653 C CA . THR A 1 84 ? -0.431 -23.125 29.885 1.00 56.22 84 THR A CA 1
ATOM 654 C C . THR A 1 84 ? -1.084 -22.306 28.781 1.00 56.22 84 THR A C 1
ATOM 656 O O . THR A 1 84 ? -0.453 -21.867 27.820 1.00 56.22 84 THR A O 1
ATOM 659 N N . ILE A 1 85 ? -2.397 -22.121 28.902 1.00 57.34 85 ILE A N 1
ATOM 660 C CA . ILE A 1 85 ? -3.130 -21.142 28.104 1.00 57.34 85 ILE A CA 1
ATOM 661 C C . ILE A 1 85 ? -2.700 -19.772 28.622 1.00 57.34 85 ILE A C 1
ATOM 663 O O . ILE A 1 85 ? -3.281 -19.224 29.555 1.00 57.34 85 ILE A O 1
ATOM 667 N N . ASP A 1 86 ? -1.614 -19.257 28.059 1.00 63.41 86 ASP A N 1
ATOM 668 C CA . ASP A 1 86 ? -1.136 -17.918 28.369 1.00 63.41 86 ASP A CA 1
ATOM 669 C C . ASP A 1 86 ? -2.101 -16.873 27.783 1.00 63.41 86 ASP A C 1
ATOM 671 O O . ASP A 1 86 ? -2.801 -17.119 26.792 1.00 63.41 86 ASP A O 1
ATOM 675 N N . TRP A 1 87 ? -2.134 -15.684 28.379 1.00 56.44 87 TRP A N 1
ATOM 676 C CA . TRP A 1 87 ? -2.936 -14.549 27.917 1.00 56.44 87 TRP A CA 1
ATOM 677 C C . TRP A 1 87 ? -2.685 -14.255 26.433 1.00 56.44 87 TRP A C 1
ATOM 679 O O . TRP A 1 87 ? -3.612 -13.988 25.666 1.00 56.44 87 TRP A O 1
ATOM 689 N N . GLU A 1 88 ? -1.435 -14.422 26.004 1.00 61.22 88 GLU A N 1
ATOM 690 C CA . GLU A 1 88 ? -1.018 -14.274 24.616 1.00 61.22 88 GLU A CA 1
ATOM 691 C C . GLU 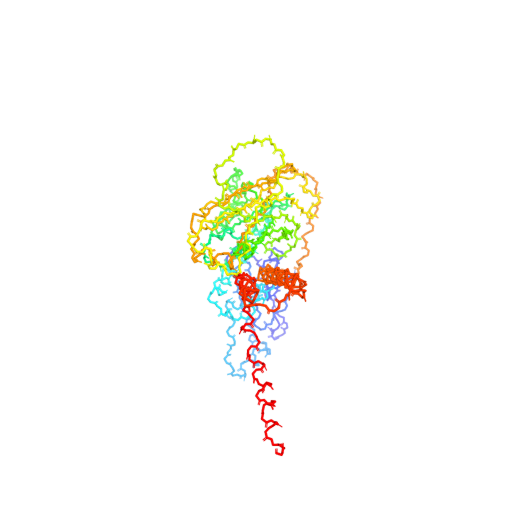A 1 88 ? -1.661 -15.316 23.679 1.00 61.22 88 GLU A C 1
ATOM 693 O O . GLU A 1 88 ? -2.010 -14.998 22.542 1.00 61.22 88 GLU A O 1
ATOM 698 N N . PHE A 1 89 ? -1.868 -16.556 24.140 1.00 64.81 89 PHE A N 1
ATOM 699 C CA . PHE A 1 89 ? -2.500 -17.617 23.348 1.00 64.81 89 PHE A CA 1
ATOM 700 C C . PHE A 1 89 ? -3.987 -17.332 23.119 1.00 64.81 89 PHE A C 1
ATOM 702 O O . PHE A 1 89 ? -4.475 -17.410 21.991 1.00 64.81 89 PHE A O 1
ATOM 709 N N . ALA A 1 90 ? -4.697 -16.936 24.174 1.00 60.44 90 ALA A N 1
ATOM 710 C CA . ALA A 1 90 ? -6.109 -16.586 24.084 1.00 60.44 90 ALA A CA 1
ATOM 711 C C . ALA A 1 90 ? -6.333 -15.330 23.226 1.00 60.44 90 ALA A C 1
ATOM 713 O O . ALA A 1 90 ? -7.222 -15.309 22.378 1.00 60.44 90 ALA A O 1
ATOM 714 N N . GLN A 1 91 ? -5.495 -14.299 23.370 1.00 61.91 91 GLN A N 1
ATOM 715 C CA . GLN A 1 91 ? -5.559 -13.130 22.492 1.00 61.91 91 GLN A CA 1
ATOM 716 C C . GLN A 1 91 ? -5.258 -13.471 21.027 1.00 61.91 91 GLN A C 1
ATOM 718 O O . GLN A 1 91 ? -5.890 -12.920 20.124 1.00 61.91 91 GLN A O 1
ATOM 723 N N . ARG A 1 92 ? -4.327 -14.395 20.773 1.00 65.25 92 ARG A N 1
ATOM 724 C CA . ARG A 1 92 ? -4.009 -14.877 19.424 1.00 65.25 92 ARG A CA 1
ATOM 725 C C . ARG A 1 92 ? -5.195 -15.572 18.768 1.00 65.25 92 ARG A C 1
ATOM 727 O O . ARG A 1 92 ? -5.466 -15.304 17.604 1.00 65.25 92 ARG A O 1
ATOM 734 N N . GLU A 1 93 ? -5.931 -16.394 19.504 1.00 66.31 93 GLU A N 1
ATOM 735 C CA . GLU A 1 93 ? -7.168 -17.015 19.016 1.00 66.31 93 GLU A CA 1
ATOM 736 C C . GLU A 1 93 ? -8.263 -15.970 18.721 1.00 66.31 93 GLU A C 1
ATOM 738 O O . GLU A 1 93 ? -8.914 -16.023 17.677 1.00 66.31 93 GLU A O 1
ATOM 743 N N . LEU A 1 94 ? -8.416 -14.947 19.573 1.00 61.94 94 LEU A N 1
ATOM 744 C CA . LEU A 1 94 ? -9.337 -13.826 19.322 1.00 61.94 94 LEU A CA 1
ATOM 745 C C . LEU A 1 94 ? -8.972 -13.044 18.051 1.00 61.94 94 LEU A C 1
ATOM 747 O O . LEU A 1 94 ? -9.847 -12.673 17.265 1.00 61.94 94 LEU A O 1
ATOM 751 N N . ALA A 1 95 ? -7.677 -12.811 17.828 1.00 60.97 95 ALA A N 1
ATOM 752 C CA . ALA A 1 95 ? -7.183 -12.196 16.603 1.00 60.97 95 ALA A CA 1
ATOM 753 C C . ALA A 1 95 ? -7.452 -13.093 15.380 1.00 60.97 95 ALA A C 1
ATOM 755 O O . ALA A 1 95 ? -7.891 -12.604 14.342 1.00 60.97 95 ALA A O 1
ATOM 756 N N . GLN A 1 96 ? -7.303 -14.413 15.495 1.00 63.75 96 GLN A N 1
ATOM 757 C CA . GLN A 1 96 ? -7.633 -15.345 14.408 1.00 63.75 96 GLN A CA 1
ATOM 758 C C . GLN A 1 96 ? -9.114 -15.278 14.021 1.00 63.75 96 GLN A C 1
ATOM 760 O O . GLN A 1 96 ? -9.424 -15.155 12.837 1.00 63.75 96 GLN A O 1
ATOM 765 N N . ALA A 1 97 ? -10.021 -15.253 15.002 1.00 55.75 97 ALA A N 1
ATOM 766 C CA . ALA A 1 97 ? -11.463 -15.147 14.762 1.00 55.75 97 ALA A CA 1
ATOM 767 C C . ALA A 1 97 ? -11.877 -13.841 14.052 1.00 55.75 97 ALA A C 1
ATOM 769 O O . ALA A 1 97 ? -12.937 -13.779 13.432 1.00 55.75 97 ALA A O 1
ATOM 770 N N . THR A 1 98 ? -11.036 -12.802 14.106 1.00 53.97 98 THR A N 1
ATOM 771 C CA . THR A 1 98 ? -11.246 -11.530 13.389 1.00 53.97 98 THR A CA 1
ATOM 772 C C . THR A 1 98 ? -10.623 -11.502 11.983 1.00 53.97 98 THR A C 1
ATOM 774 O O . THR A 1 98 ? -10.720 -10.483 11.298 1.00 53.97 98 THR A O 1
ATOM 777 N N . GLY A 1 99 ? -10.049 -12.622 11.516 1.00 54.44 99 GLY A N 1
ATOM 778 C CA . GLY A 1 99 ? -9.536 -12.804 10.151 1.00 54.44 99 GLY A CA 1
ATOM 779 C C . GLY A 1 99 ? -8.009 -12.832 10.020 1.00 54.44 99 GLY A C 1
ATOM 780 O O . GLY A 1 99 ? -7.502 -12.697 8.911 1.00 54.44 99 GLY A O 1
ATOM 781 N N . PHE A 1 100 ? -7.265 -13.003 11.122 1.00 59.78 100 PHE A N 1
ATOM 782 C CA . PHE A 1 100 ? -5.796 -13.021 11.121 1.00 59.78 100 PHE A CA 1
ATOM 783 C C . PHE A 1 100 ? -5.194 -14.451 11.217 1.00 59.78 100 PHE A C 1
ATOM 785 O O . PHE A 1 100 ? -4.361 -14.740 12.077 1.00 59.78 100 PHE A O 1
ATOM 792 N N . GLU A 1 101 ? -5.589 -15.353 10.310 1.00 52.16 101 GLU A N 1
ATOM 793 C CA . GLU A 1 101 ? -5.214 -16.785 10.277 1.00 52.16 101 GLU A CA 1
ATOM 794 C C . GLU A 1 101 ? -3.704 -17.100 10.114 1.00 52.16 101 GLU A C 1
ATOM 796 O O . GLU A 1 101 ? -3.219 -18.097 10.654 1.00 52.16 101 GLU A O 1
ATOM 801 N N . GLN A 1 102 ? -2.915 -16.262 9.428 1.00 51.56 102 GLN A N 1
ATOM 802 C CA . GLN A 1 102 ? -1.473 -16.482 9.191 1.00 51.56 102 GLN A CA 1
ATOM 803 C C . GLN A 1 102 ? -0.614 -16.443 10.472 1.00 51.56 102 GLN A C 1
ATOM 805 O O . GLN A 1 102 ? 0.537 -16.878 10.450 1.00 51.56 102 GLN A O 1
ATOM 810 N N . PHE A 1 103 ? -1.178 -16.001 11.601 1.00 52.69 103 PHE A N 1
ATOM 811 C CA . PHE A 1 103 ? -0.530 -15.995 12.919 1.00 52.69 103 PHE A CA 1
ATOM 812 C C . PHE A 1 103 ? -0.883 -17.223 13.779 1.00 52.69 103 PHE A C 1
ATOM 814 O O . PHE A 1 103 ? -0.658 -17.227 14.989 1.00 52.69 103 PHE A O 1
ATOM 821 N N . SER A 1 104 ? -1.448 -18.274 13.170 1.00 47.66 104 SER A N 1
ATOM 822 C CA . SER A 1 104 ? -1.657 -19.586 13.805 1.00 47.66 104 SER A CA 1
ATOM 823 C C . SER A 1 104 ? -0.339 -20.242 14.241 1.00 47.66 104 SER A C 1
ATOM 825 O O . SER A 1 104 ? -0.268 -20.882 15.290 1.00 47.66 104 SER A O 1
ATOM 827 N N . ASN A 1 105 ? 0.737 -20.006 13.487 1.00 54.56 105 ASN A N 1
ATOM 828 C CA . ASN A 1 105 ? 2.065 -20.522 13.799 1.00 54.56 105 ASN A CA 1
ATOM 829 C C . ASN A 1 105 ? 2.866 -19.537 14.656 1.00 54.56 105 ASN A C 1
ATOM 831 O O . ASN A 1 105 ? 2.689 -18.324 14.557 1.00 54.56 105 ASN A O 1
ATOM 835 N N . LYS A 1 106 ? 3.803 -20.059 15.462 1.00 58.12 106 LYS A N 1
ATOM 836 C CA . LYS A 1 106 ? 4.800 -19.219 16.143 1.00 58.12 106 LYS A CA 1
ATOM 837 C C . LYS A 1 106 ? 5.509 -18.330 15.105 1.00 58.12 106 LYS A C 1
ATOM 839 O O . LYS A 1 106 ? 5.895 -18.858 14.054 1.00 58.12 106 LYS A O 1
ATOM 844 N N . PRO A 1 107 ? 5.689 -17.026 15.386 1.00 61.62 107 PRO A N 1
ATOM 845 C CA . PRO A 1 107 ? 6.342 -16.112 14.458 1.00 61.62 107 PRO A CA 1
ATOM 846 C C . PRO A 1 107 ? 7.735 -16.647 14.125 1.00 61.62 107 PRO A C 1
ATOM 848 O O . PRO A 1 107 ? 8.503 -17.011 15.018 1.00 61.62 107 PRO A O 1
ATOM 851 N N . ARG A 1 108 ? 8.053 -16.740 12.832 1.00 63.50 108 ARG A N 1
ATOM 852 C CA . ARG A 1 108 ? 9.331 -17.302 12.366 1.00 63.50 108 ARG A CA 1
ATOM 853 C C . ARG A 1 108 ? 10.426 -16.244 12.355 1.00 63.50 108 ARG A C 1
ATOM 855 O O . ARG A 1 108 ? 11.609 -16.576 12.399 1.00 63.50 108 ARG A O 1
ATOM 862 N N . LYS A 1 109 ? 10.033 -14.969 12.296 1.00 75.31 109 LYS A N 1
ATOM 863 C CA . LYS A 1 109 ? 10.923 -13.805 12.271 1.00 75.31 109 LYS A CA 1
ATOM 864 C C . LYS A 1 109 ? 10.565 -12.825 13.387 1.00 75.31 109 LYS A C 1
ATOM 866 O O . LYS A 1 109 ? 9.401 -12.663 13.741 1.00 75.31 109 LYS A O 1
ATOM 871 N N . LYS A 1 110 ? 11.569 -12.097 13.890 1.00 79.06 110 LYS A N 1
ATOM 872 C CA . LYS A 1 110 ? 11.388 -11.037 14.903 1.00 79.06 110 LYS A CA 1
ATOM 873 C C . LYS A 1 110 ? 10.364 -9.982 14.465 1.00 79.06 110 LYS A C 1
ATOM 875 O O . LYS A 1 110 ? 9.606 -9.483 15.285 1.00 79.06 110 LYS A O 1
ATOM 880 N N . GLU A 1 111 ? 10.337 -9.651 13.179 1.00 75.25 111 GLU A N 1
ATOM 881 C CA . GLU A 1 111 ? 9.420 -8.650 12.622 1.00 75.25 111 GLU A CA 1
ATOM 882 C C . GLU A 1 111 ? 7.962 -9.124 12.640 1.00 75.25 111 GLU A C 1
ATOM 884 O O . GLU A 1 111 ? 7.078 -8.355 13.004 1.00 75.25 111 GLU A O 1
ATOM 889 N N . GLU A 1 112 ? 7.717 -10.404 12.346 1.00 75.94 112 GLU A N 1
ATOM 890 C CA . GLU A 1 112 ? 6.387 -11.018 12.464 1.00 75.94 112 GLU A CA 1
ATOM 891 C C . GLU A 1 112 ? 5.907 -11.018 13.919 1.00 75.94 112 GLU A C 1
ATOM 893 O O . GLU A 1 112 ? 4.742 -10.726 14.174 1.00 75.94 112 GLU A O 1
ATOM 898 N N . ALA A 1 113 ? 6.808 -11.273 14.874 1.00 78.69 113 ALA A N 1
ATOM 899 C CA . ALA A 1 113 ? 6.485 -11.221 16.299 1.00 78.69 113 ALA A CA 1
ATOM 900 C C . ALA A 1 113 ? 6.087 -9.805 16.749 1.00 78.69 113 ALA A C 1
ATOM 902 O O . ALA A 1 113 ? 5.105 -9.642 17.469 1.00 78.69 113 ALA A O 1
ATOM 903 N N . ILE A 1 114 ? 6.807 -8.773 16.289 1.00 82.94 114 ILE A N 1
ATOM 904 C CA . ILE A 1 114 ? 6.477 -7.370 16.591 1.00 82.94 114 ILE A CA 1
ATOM 905 C C . ILE A 1 114 ? 5.111 -7.000 15.999 1.00 82.94 114 ILE A C 1
ATOM 907 O O . ILE A 1 114 ? 4.286 -6.409 16.693 1.00 82.94 114 ILE A O 1
ATOM 911 N N . LEU A 1 115 ? 4.850 -7.369 14.740 1.00 82.50 115 LEU A N 1
ATOM 912 C CA . LEU A 1 115 ? 3.554 -7.141 14.091 1.00 82.50 115 LEU A CA 1
ATOM 913 C C . LEU A 1 115 ? 2.412 -7.816 14.851 1.00 82.50 115 LEU A C 1
ATOM 915 O O . LEU A 1 115 ? 1.374 -7.201 15.094 1.00 82.50 115 LEU A O 1
ATOM 919 N N . GLN A 1 116 ? 2.624 -9.068 15.252 1.00 76.19 116 GLN A N 1
ATOM 920 C CA . GLN A 1 116 ? 1.656 -9.833 16.020 1.00 76.19 116 GLN A CA 1
ATOM 921 C C . GLN A 1 116 ? 1.366 -9.161 17.365 1.00 76.19 116 GLN A C 1
ATOM 923 O O . GLN A 1 116 ? 0.204 -8.934 17.686 1.00 76.19 116 GLN A O 1
ATOM 928 N N . GLN A 1 117 ? 2.399 -8.766 18.112 1.00 82.25 117 GLN A N 1
ATOM 929 C CA . GLN A 1 117 ? 2.243 -8.064 19.386 1.00 82.25 117 GLN A CA 1
ATOM 930 C C . GLN A 1 117 ? 1.450 -6.758 19.228 1.00 82.25 117 GLN A C 1
ATOM 932 O O . GLN A 1 117 ? 0.528 -6.496 19.999 1.00 82.25 117 GLN A O 1
ATOM 937 N N . GLN A 1 118 ? 1.761 -5.958 18.202 1.00 85.81 118 GLN A N 1
ATOM 938 C CA . GLN A 1 118 ? 1.041 -4.711 17.927 1.00 85.81 118 GLN A CA 1
ATOM 939 C C . GLN A 1 118 ? -0.437 -4.946 17.607 1.00 85.81 118 GLN A C 1
ATOM 941 O O . GLN A 1 118 ? -1.284 -4.150 18.010 1.00 85.81 118 GLN A O 1
ATOM 946 N N . LEU A 1 119 ? -0.752 -6.025 16.891 1.00 82.50 119 LEU A N 1
ATOM 947 C CA . LEU A 1 119 ? -2.124 -6.391 16.565 1.00 82.50 119 LEU A CA 1
ATOM 948 C C . LEU A 1 119 ? -2.906 -6.822 17.813 1.00 82.50 119 LEU A C 1
ATOM 950 O O . LEU A 1 119 ? -4.014 -6.332 18.029 1.00 82.50 119 LEU A O 1
ATOM 954 N N . LEU A 1 120 ? -2.326 -7.700 18.641 1.00 77.88 120 LEU A N 1
ATOM 955 C CA . LEU A 1 120 ? -2.947 -8.164 19.889 1.00 77.88 120 LEU A CA 1
ATOM 956 C C . LEU A 1 120 ? -3.260 -7.008 20.843 1.00 77.88 120 LEU A C 1
ATOM 958 O O . LEU A 1 120 ? -4.259 -7.039 21.557 1.00 77.88 120 LEU A O 1
ATOM 962 N N . GLU A 1 121 ? -2.432 -5.970 20.817 1.00 84.31 121 GLU A N 1
ATOM 963 C CA . GLU A 1 121 ? -2.653 -4.754 21.586 1.00 84.31 121 GLU A CA 1
ATOM 964 C C . GLU A 1 121 ? -3.746 -3.855 20.988 1.00 84.31 121 GLU A C 1
ATOM 966 O O . GLU A 1 121 ? -4.600 -3.363 21.722 1.00 84.31 121 GLU A O 1
ATOM 971 N N . LEU A 1 122 ? -3.753 -3.641 19.667 1.00 87.12 122 LEU A N 1
ATOM 972 C CA . LEU A 1 122 ? -4.675 -2.696 19.025 1.00 87.12 122 LEU A CA 1
ATOM 973 C C . LEU A 1 122 ? -6.098 -3.235 18.857 1.00 87.12 122 LEU A C 1
ATOM 975 O O . LEU A 1 122 ? -7.049 -2.461 18.943 1.00 87.12 122 LEU A O 1
ATOM 979 N N . LEU A 1 123 ? -6.279 -4.537 18.633 1.00 82.69 123 LEU A N 1
ATOM 980 C CA . LEU A 1 123 ? -7.604 -5.139 18.448 1.00 82.69 123 LEU A CA 1
ATOM 981 C C . LEU A 1 123 ? -8.594 -4.860 19.598 1.00 82.69 123 LEU A C 1
ATOM 983 O O . LEU A 1 123 ? -9.703 -4.398 19.311 1.00 82.69 123 LEU A O 1
ATOM 987 N N . PRO A 1 124 ? -8.262 -5.102 20.885 1.00 79.25 124 PRO A N 1
ATOM 988 C CA . PRO A 1 124 ? -9.179 -4.793 21.983 1.00 79.25 124 PRO A CA 1
ATOM 989 C C . PRO A 1 124 ? -9.456 -3.290 22.095 1.00 79.25 124 PRO A C 1
ATOM 991 O O . PRO A 1 124 ? -10.593 -2.893 22.341 1.00 79.25 124 PRO A O 1
ATOM 994 N N . MET A 1 125 ? -8.453 -2.451 21.832 1.00 85.94 125 MET A N 1
ATOM 995 C CA . MET A 1 125 ? -8.591 -0.995 21.866 1.00 85.94 125 MET A CA 1
ATOM 996 C C . MET A 1 125 ? -9.522 -0.468 20.770 1.00 85.94 125 MET A C 1
ATOM 998 O O . MET A 1 125 ? -10.327 0.422 21.021 1.00 85.94 125 MET A O 1
ATOM 1002 N N . VAL A 1 126 ? -9.445 -1.026 19.561 1.00 89.31 126 VAL A N 1
ATOM 1003 C CA . VAL A 1 126 ? -10.354 -0.685 18.459 1.00 89.31 126 VAL A CA 1
ATOM 1004 C C . VAL A 1 126 ? -11.784 -1.120 18.776 1.00 89.31 126 VAL A C 1
ATOM 1006 O O . VAL A 1 126 ? -12.713 -0.348 18.553 1.00 89.31 126 VAL A O 1
ATOM 1009 N N . ASN A 1 127 ? -11.973 -2.312 19.350 1.00 82.81 127 ASN A N 1
ATOM 1010 C CA . ASN A 1 127 ? -13.298 -2.770 19.784 1.00 82.81 127 ASN A CA 1
ATOM 1011 C C . ASN A 1 127 ? -13.913 -1.834 20.833 1.00 82.81 127 ASN A C 1
ATOM 1013 O O . ASN A 1 127 ? -15.094 -1.509 20.756 1.00 82.81 127 ASN A O 1
ATOM 1017 N N . GLU A 1 128 ? -13.107 -1.388 21.791 1.00 83.94 128 GLU A N 1
ATOM 1018 C CA . GLU A 1 128 ? -13.527 -0.447 22.825 1.00 83.94 128 GLU A CA 1
ATOM 1019 C C . GLU A 1 128 ? -13.898 0.921 22.240 1.00 83.94 128 GLU A C 1
ATOM 1021 O O . GLU A 1 128 ? -14.966 1.446 22.541 1.00 83.94 128 GLU A O 1
ATOM 1026 N N . VAL A 1 129 ? -13.058 1.487 21.369 1.00 91.00 129 VAL A N 1
ATOM 1027 C CA . VAL A 1 129 ? -13.342 2.774 20.718 1.00 91.00 129 VAL A CA 1
ATOM 1028 C C . VAL A 1 129 ? -14.609 2.701 19.862 1.00 91.00 129 VAL A C 1
ATOM 1030 O O . VAL A 1 129 ? -15.399 3.642 19.877 1.00 91.00 129 VAL A O 1
ATOM 1033 N N . ASN A 1 130 ? -14.843 1.587 19.164 1.00 88.69 130 ASN A N 1
ATOM 1034 C CA . ASN A 1 130 ? -16.092 1.359 18.434 1.00 88.69 130 ASN A CA 1
ATOM 1035 C C . ASN A 1 130 ? -17.307 1.325 19.370 1.00 88.69 130 ASN A C 1
ATOM 1037 O O . ASN A 1 130 ? -18.311 1.960 19.071 1.00 88.69 130 ASN A O 1
ATOM 1041 N N . ALA A 1 131 ? -17.209 0.651 20.520 1.00 82.25 131 ALA A N 1
ATOM 1042 C CA . ALA A 1 131 ? -18.289 0.637 21.506 1.00 82.25 131 ALA A CA 1
ATOM 1043 C C . ALA A 1 131 ? -18.597 2.048 22.037 1.00 82.25 131 ALA A C 1
ATOM 1045 O O . ALA A 1 131 ? -19.760 2.437 22.106 1.00 82.25 131 ALA A O 1
ATOM 1046 N N . ILE A 1 132 ? -17.564 2.846 22.331 1.00 86.00 132 ILE A N 1
ATOM 1047 C CA . ILE A 1 132 ? -17.737 4.253 22.724 1.00 86.00 132 ILE A CA 1
ATOM 1048 C C . ILE A 1 132 ? -18.402 5.053 21.594 1.00 86.00 132 ILE A C 1
ATOM 1050 O O . ILE A 1 132 ? -19.308 5.844 21.849 1.00 86.00 132 ILE A O 1
ATOM 1054 N N . ALA A 1 133 ? -17.957 4.868 20.348 1.00 90.56 133 ALA A N 1
ATOM 1055 C CA . ALA A 1 133 ? -18.513 5.569 19.194 1.00 90.56 133 ALA A CA 1
ATOM 1056 C C . ALA A 1 133 ? -20.005 5.257 18.996 1.00 90.56 133 ALA A C 1
ATOM 1058 O O . ALA A 1 133 ? -20.775 6.170 18.688 1.00 90.56 133 ALA A O 1
ATOM 1059 N N . ASP A 1 134 ? -20.403 3.999 19.202 1.00 86.00 134 ASP A N 1
ATOM 1060 C CA . ASP A 1 134 ? -21.792 3.545 19.136 1.00 86.00 134 ASP A CA 1
ATOM 1061 C C . ASP A 1 134 ? -22.631 4.147 20.274 1.00 86.00 134 ASP A C 1
ATOM 1063 O O . ASP A 1 134 ? -23.695 4.711 20.018 1.00 86.00 134 ASP A O 1
ATOM 1067 N N . GLU A 1 135 ? -22.150 4.095 21.521 1.00 84.12 135 GLU A N 1
ATOM 1068 C CA . GLU A 1 135 ? -22.873 4.632 22.684 1.00 84.12 135 GLU A CA 1
ATOM 1069 C C . GLU A 1 135 ? -23.030 6.158 22.639 1.00 84.12 135 GLU A C 1
ATOM 1071 O O . GLU A 1 135 ? -24.072 6.689 23.025 1.00 84.12 135 GLU A O 1
ATOM 1076 N N . LEU A 1 136 ? -22.027 6.868 22.115 1.00 85.50 136 LEU A N 1
ATOM 1077 C CA . LEU A 1 136 ? -22.070 8.319 21.906 1.00 85.50 136 LEU A CA 1
ATOM 1078 C C . LEU A 1 136 ? -22.698 8.725 20.560 1.00 85.50 136 LEU A C 1
ATOM 1080 O O . LEU A 1 136 ? -22.741 9.916 20.248 1.00 85.50 136 LEU A O 1
ATOM 1084 N N . ASN A 1 137 ? -23.160 7.765 19.749 1.00 86.00 137 ASN A N 1
ATOM 1085 C CA . ASN A 1 137 ? -23.743 7.973 18.419 1.00 86.00 137 ASN A CA 1
ATOM 1086 C C . ASN A 1 137 ? -22.883 8.863 17.491 1.00 86.00 137 ASN A C 1
ATOM 1088 O O . ASN A 1 137 ? -23.382 9.741 16.782 1.00 86.00 137 ASN A O 1
ATOM 1092 N N . LYS A 1 138 ? -21.564 8.642 17.489 1.00 87.19 138 LYS A N 1
ATOM 1093 C CA . LYS A 1 138 ? -20.588 9.439 16.722 1.00 87.19 138 LYS A CA 1
ATOM 1094 C C . LYS A 1 138 ? -20.529 9.087 15.235 1.00 87.19 138 LYS A C 1
ATOM 1096 O O . LYS A 1 138 ? -19.873 9.791 14.470 1.00 87.19 138 LYS A O 1
ATOM 1101 N N . GLN A 1 139 ? -21.208 8.020 14.805 1.00 88.75 139 GLN A N 1
ATOM 1102 C CA . GLN A 1 139 ? -21.241 7.574 13.403 1.00 88.75 139 GLN A CA 1
ATOM 1103 C C . GLN A 1 139 ? -19.832 7.311 12.839 1.00 88.75 139 GLN A C 1
ATOM 1105 O O . GLN A 1 139 ? -19.528 7.650 11.687 1.00 88.75 139 GLN A O 1
ATOM 1110 N N . ARG A 1 140 ? -18.954 6.719 13.656 1.00 90.62 140 ARG A N 1
ATOM 1111 C CA . ARG A 1 140 ? -17.585 6.339 13.290 1.00 90.62 140 ARG A CA 1
ATOM 1112 C C . ARG A 1 140 ? -17.361 4.860 13.541 1.00 90.62 140 ARG A C 1
ATOM 1114 O O . ARG A 1 140 ? -17.769 4.358 14.580 1.00 90.62 140 ARG A O 1
ATOM 1121 N N . THR A 1 141 ? -16.656 4.206 12.628 1.00 91.19 141 THR A N 1
ATOM 1122 C CA . THR A 1 141 ? -16.123 2.860 12.839 1.00 91.19 141 THR A CA 1
ATOM 1123 C C . THR A 1 141 ? -14.616 2.857 12.647 1.00 91.19 141 THR A C 1
ATOM 1125 O O . THR A 1 141 ? -14.066 3.609 11.844 1.00 91.19 141 THR A O 1
ATOM 1128 N N . PHE A 1 142 ? -13.941 2.018 13.417 1.00 92.94 142 PHE A N 1
ATOM 1129 C CA . PHE A 1 142 ? -12.496 1.893 13.470 1.00 92.94 142 PHE A CA 1
ATOM 1130 C C . PHE A 1 142 ? -12.105 0.456 13.181 1.00 92.94 142 PHE A C 1
ATOM 1132 O O . PHE A 1 142 ? -12.718 -0.485 13.690 1.00 92.94 142 PHE A O 1
ATOM 1139 N N . GLU A 1 143 ? -11.063 0.279 12.379 1.00 89.06 143 GLU A N 1
ATOM 1140 C CA . GLU A 1 143 ? -10.589 -1.036 11.974 1.00 89.06 143 GLU A CA 1
ATOM 1141 C C . GLU A 1 143 ? -9.067 -1.075 11.904 1.00 89.06 143 GLU A C 1
ATOM 1143 O O . GLU A 1 143 ? -8.439 -0.165 11.369 1.00 89.06 143 GLU A O 1
ATOM 1148 N N . VAL A 1 144 ? -8.458 -2.152 12.402 1.00 86.94 144 VAL A N 1
ATOM 1149 C CA . VAL A 1 144 ? -7.017 -2.370 12.227 1.00 86.94 144 VAL A CA 1
ATOM 1150 C C . VAL A 1 144 ? -6.743 -2.810 10.790 1.00 86.94 144 VAL A C 1
ATOM 1152 O O . VAL A 1 144 ? -7.387 -3.735 10.291 1.00 86.94 144 VAL A O 1
ATOM 1155 N N . ILE A 1 145 ? -5.768 -2.173 10.143 1.00 85.50 145 ILE A N 1
ATOM 1156 C CA . ILE A 1 145 ? -5.283 -2.534 8.811 1.00 85.50 145 ILE A CA 1
ATOM 1157 C C . ILE A 1 145 ? -3.767 -2.764 8.830 1.00 85.50 145 ILE A C 1
ATOM 1159 O O . ILE A 1 145 ? -3.031 -2.173 9.625 1.00 85.50 145 ILE A O 1
ATOM 1163 N N . LEU A 1 146 ? -3.294 -3.615 7.922 1.00 83.50 146 LEU A N 1
ATOM 1164 C CA . LEU A 1 146 ? -1.873 -3.850 7.684 1.00 83.50 146 LEU A CA 1
ATOM 1165 C C . LEU A 1 146 ? -1.481 -3.157 6.385 1.00 83.50 146 LEU A C 1
ATOM 1167 O O . LEU A 1 146 ? -1.901 -3.574 5.309 1.00 83.50 146 LEU A O 1
ATOM 1171 N N . LEU A 1 147 ? -0.682 -2.101 6.491 1.00 85.25 147 LEU A N 1
ATOM 1172 C CA . LEU A 1 147 ? -0.209 -1.350 5.339 1.00 85.25 147 LEU A CA 1
ATOM 1173 C C . LEU A 1 147 ? 1.107 -1.974 4.849 1.00 85.25 147 LEU A C 1
ATOM 1175 O O . LEU A 1 147 ? 2.104 -1.933 5.582 1.00 85.25 147 LEU A O 1
ATOM 1179 N N . PRO A 1 148 ? 1.157 -2.574 3.649 1.00 83.62 148 PRO A N 1
ATOM 1180 C CA . PRO A 1 148 ? 2.390 -3.169 3.145 1.00 83.62 148 PRO A CA 1
ATOM 1181 C C . PRO A 1 148 ? 3.451 -2.098 2.855 1.00 83.62 148 PRO A C 1
ATOM 1183 O O . PRO A 1 148 ? 3.101 -0.936 2.631 1.00 83.62 148 PRO A O 1
ATOM 1186 N N . PRO A 1 149 ? 4.747 -2.467 2.816 1.00 85.69 149 PRO A N 1
ATOM 1187 C CA . PRO A 1 149 ? 5.843 -1.519 2.580 1.00 85.69 149 PRO A CA 1
ATOM 1188 C C . PRO A 1 149 ? 5.661 -0.669 1.316 1.00 85.69 149 PRO A C 1
ATOM 1190 O O . PRO A 1 149 ? 6.050 0.494 1.264 1.00 85.69 149 PRO A O 1
ATOM 1193 N N . THR A 1 150 ? 5.043 -1.245 0.289 1.00 83.81 150 THR A N 1
ATOM 1194 C CA . THR A 1 150 ? 4.832 -0.612 -1.016 1.00 83.81 150 THR A CA 1
ATOM 1195 C C . THR A 1 150 ? 3.809 0.519 -0.989 1.00 83.81 150 THR A C 1
ATOM 1197 O O . THR A 1 150 ? 3.909 1.440 -1.795 1.00 83.81 150 THR A O 1
ATOM 1200 N N . ALA A 1 151 ? 2.879 0.496 -0.033 1.00 86.31 151 ALA A N 1
ATOM 1201 C CA . ALA A 1 151 ? 1.864 1.527 0.168 1.00 86.31 151 ALA A CA 1
ATOM 1202 C C . ALA A 1 151 ? 2.272 2.584 1.216 1.00 86.31 151 ALA A C 1
ATOM 1204 O O . ALA A 1 151 ? 1.473 3.447 1.561 1.00 86.31 151 ALA A O 1
ATOM 1205 N N . GLN A 1 152 ? 3.508 2.534 1.732 1.00 88.00 152 GLN A N 1
ATOM 1206 C CA . GLN A 1 152 ? 4.006 3.435 2.784 1.00 88.00 152 GLN A CA 1
ATOM 1207 C C . GLN A 1 152 ? 4.841 4.619 2.270 1.00 88.00 152 GLN A C 1
ATOM 1209 O O . GLN A 1 152 ? 5.402 5.356 3.075 1.00 88.00 152 GLN A O 1
ATOM 1214 N N . ALA A 1 153 ? 4.961 4.809 0.951 1.00 87.25 153 ALA A N 1
ATOM 1215 C CA . ALA A 1 153 ? 5.771 5.882 0.358 1.00 87.25 153 ALA A CA 1
ATOM 1216 C C . ALA A 1 153 ? 7.244 5.918 0.841 1.00 87.25 153 ALA A C 1
ATOM 1218 O O . ALA A 1 153 ? 7.846 6.996 0.935 1.00 87.25 153 ALA A O 1
ATOM 1219 N N . LEU A 1 154 ? 7.819 4.750 1.155 1.00 86.81 154 LEU A N 1
ATOM 1220 C CA . LEU A 1 154 ? 9.172 4.618 1.709 1.00 86.81 154 LEU A CA 1
ATOM 1221 C C . LEU A 1 154 ? 10.237 5.209 0.772 1.00 86.81 154 LEU A C 1
ATOM 1223 O O . LEU A 1 154 ? 10.108 5.179 -0.457 1.00 86.81 154 LEU A O 1
ATOM 1227 N N . LYS A 1 155 ? 11.313 5.754 1.345 1.00 88.12 155 LYS A N 1
ATOM 1228 C CA . LYS A 1 155 ? 12.493 6.165 0.568 1.00 88.12 155 LYS A CA 1
ATOM 1229 C C . LYS A 1 155 ? 13.330 4.951 0.182 1.00 88.12 155 LYS A C 1
ATOM 1231 O O . LYS A 1 155 ? 13.323 3.913 0.841 1.00 88.12 155 LYS A O 1
ATOM 1236 N N . TYR A 1 156 ? 14.111 5.109 -0.884 1.00 88.12 156 TYR A N 1
ATOM 1237 C CA . TYR A 1 156 ? 15.104 4.107 -1.253 1.00 88.12 156 TYR A CA 1
ATOM 1238 C C . TYR A 1 156 ? 16.082 3.868 -0.092 1.00 88.12 156 TYR A C 1
ATOM 1240 O O . TYR A 1 156 ? 16.644 4.820 0.451 1.00 88.12 156 TYR A O 1
ATOM 1248 N N . GLY A 1 157 ? 16.270 2.599 0.274 1.00 84.00 157 GLY A N 1
ATOM 1249 C CA . GLY A 1 157 ? 17.117 2.177 1.392 1.00 84.00 157 GLY A CA 1
ATOM 1250 C C . GLY A 1 157 ? 16.433 2.164 2.764 1.00 84.00 157 GLY A C 1
ATOM 1251 O O . GLY A 1 157 ? 17.037 1.688 3.723 1.00 84.00 157 GLY A O 1
ATOM 1252 N N . GLU A 1 158 ? 15.186 2.634 2.886 1.00 86.69 158 GLU A N 1
ATOM 1253 C CA . GLU A 1 158 ? 14.425 2.475 4.129 1.00 86.69 158 GLU A CA 1
ATOM 1254 C C . GLU A 1 158 ? 14.002 1.018 4.350 1.00 86.69 158 GLU A C 1
ATOM 1256 O O . GLU A 1 158 ? 13.841 0.222 3.421 1.00 86.69 158 GLU A O 1
ATOM 1261 N N . SER A 1 159 ? 13.824 0.655 5.622 1.00 84.38 159 SER A N 1
ATOM 1262 C CA . SER A 1 159 ? 13.454 -0.703 6.008 1.00 84.38 159 SER A CA 1
ATOM 1263 C C . SER A 1 159 ? 12.041 -1.033 5.521 1.00 84.38 159 SER A C 1
ATOM 1265 O O . SER A 1 159 ? 11.059 -0.447 5.974 1.00 84.38 159 SER A O 1
ATOM 1267 N N . LYS A 1 160 ? 11.941 -2.003 4.606 1.00 85.19 160 LYS A N 1
ATOM 1268 C CA . LYS A 1 160 ? 10.670 -2.507 4.075 1.00 85.19 160 LYS A CA 1
ATOM 1269 C C . LYS A 1 160 ? 9.974 -3.363 5.133 1.00 85.19 160 LYS A C 1
ATOM 1271 O O . LYS A 1 160 ? 10.224 -4.560 5.228 1.00 85.19 160 LYS A O 1
ATOM 1276 N N . ARG A 1 161 ? 9.104 -2.749 5.934 1.00 84.19 161 ARG A N 1
ATOM 1277 C CA . ARG A 1 161 ? 8.304 -3.439 6.957 1.00 84.19 161 ARG A CA 1
ATOM 1278 C C . ARG A 1 161 ? 6.838 -3.116 6.796 1.00 84.19 161 ARG A C 1
ATOM 1280 O O . ARG A 1 161 ? 6.492 -1.976 6.517 1.00 84.19 161 ARG A O 1
ATOM 1287 N N . THR A 1 162 ? 5.976 -4.103 6.988 1.00 84.25 162 THR A N 1
ATOM 1288 C CA . THR A 1 162 ? 4.537 -3.855 7.113 1.00 84.25 162 THR A CA 1
ATOM 1289 C C . THR A 1 162 ? 4.290 -2.988 8.347 1.00 84.25 162 THR A C 1
ATOM 1291 O O . THR A 1 162 ? 4.945 -3.174 9.373 1.00 84.25 162 THR A O 1
ATOM 1294 N N . LYS A 1 163 ? 3.368 -2.030 8.251 1.00 87.25 163 LYS A N 1
ATOM 1295 C CA . LYS A 1 163 ? 3.004 -1.133 9.354 1.00 87.25 163 LYS A CA 1
ATOM 1296 C C . LYS A 1 163 ? 1.559 -1.390 9.767 1.00 87.25 163 LYS A C 1
ATOM 1298 O O . LYS A 1 163 ? 0.682 -1.497 8.911 1.00 87.25 163 LYS A O 1
ATOM 1303 N N . VAL A 1 164 ? 1.310 -1.494 11.072 1.00 87.81 164 VAL A N 1
ATOM 1304 C CA . VAL A 1 164 ? -0.051 -1.596 11.615 1.00 87.81 164 VAL A CA 1
ATOM 1305 C C . VAL A 1 164 ? -0.635 -0.192 11.739 1.00 87.81 164 VAL A C 1
ATOM 1307 O O . VAL A 1 164 ? -0.041 0.677 12.378 1.00 87.81 164 VAL A O 1
ATOM 1310 N N . MET A 1 165 ? -1.788 0.026 11.116 1.00 90.50 165 MET A N 1
ATOM 1311 C CA . MET A 1 165 ? -2.495 1.307 11.096 1.00 90.50 165 MET A CA 1
ATOM 1312 C C . MET A 1 165 ? -3.949 1.089 11.522 1.00 90.50 165 MET A C 1
ATOM 1314 O O . MET A 1 165 ? -4.456 -0.034 11.482 1.00 90.50 165 MET A O 1
ATOM 1318 N N . VAL A 1 166 ? -4.638 2.157 11.914 1.00 91.50 166 VAL A N 1
ATOM 1319 C CA . VAL A 1 166 ? -6.075 2.128 12.209 1.00 91.50 166 VAL A CA 1
ATOM 1320 C C . VAL A 1 166 ? -6.807 2.964 11.172 1.00 91.50 166 VAL A C 1
ATOM 1322 O O . VAL A 1 166 ? -6.539 4.148 11.012 1.00 91.50 166 VAL A O 1
ATOM 1325 N N . ARG A 1 167 ? -7.737 2.345 10.456 1.00 90.38 167 ARG A N 1
ATOM 1326 C CA . ARG A 1 167 ? -8.648 3.013 9.534 1.00 90.38 167 ARG A CA 1
ATOM 1327 C C . ARG A 1 167 ? -9.869 3.495 10.308 1.00 90.38 167 ARG A C 1
ATOM 1329 O O . ARG A 1 167 ? -10.564 2.670 10.894 1.00 90.38 167 ARG A O 1
ATOM 1336 N N . MET A 1 168 ? -10.146 4.794 10.276 1.00 91.44 168 MET A N 1
ATOM 1337 C CA . MET A 1 168 ? -11.427 5.359 10.709 1.00 91.44 168 MET A CA 1
ATOM 1338 C C . MET A 1 168 ? -12.322 5.550 9.482 1.00 91.44 168 MET A C 1
ATOM 1340 O O . MET A 1 168 ? -11.854 6.028 8.449 1.00 91.44 168 MET A O 1
ATOM 1344 N N . ILE A 1 169 ? -13.605 5.211 9.604 1.00 89.19 169 ILE A N 1
ATOM 1345 C CA . ILE A 1 169 ? -14.632 5.406 8.579 1.00 89.19 169 ILE A CA 1
ATOM 1346 C C . ILE A 1 169 ? -15.792 6.212 9.172 1.00 89.19 169 ILE A C 1
ATOM 1348 O O . ILE A 1 169 ? -16.360 5.866 10.209 1.00 89.19 169 ILE A O 1
ATOM 1352 N N . CYS A 1 170 ? -16.177 7.280 8.485 1.00 87.06 170 CYS A N 1
ATOM 1353 C CA . CYS A 1 170 ? -17.398 8.034 8.724 1.00 87.06 170 CYS A CA 1
ATOM 1354 C C . CYS A 1 170 ? -18.573 7.288 8.086 1.00 87.06 170 CYS A C 1
ATOM 1356 O O . CYS A 1 170 ? -18.754 7.326 6.872 1.00 87.06 170 CYS A O 1
ATOM 1358 N N . THR A 1 171 ? -19.388 6.613 8.894 1.00 84.25 171 THR A N 1
ATOM 1359 C CA . THR A 1 171 ? -20.494 5.764 8.395 1.00 84.25 171 THR A CA 1
ATOM 1360 C C . THR A 1 171 ? -21.569 6.533 7.621 1.00 84.25 171 THR A C 1
ATOM 1362 O O . THR A 1 171 ? -22.257 5.959 6.785 1.00 84.25 171 THR A O 1
ATOM 1365 N N . ASN A 1 172 ? -21.691 7.839 7.855 1.00 81.06 172 ASN A N 1
ATOM 1366 C CA . ASN A 1 172 ? -22.660 8.711 7.196 1.00 81.06 172 ASN A CA 1
ATOM 1367 C C . ASN A 1 172 ? -22.193 9.240 5.829 1.00 81.06 172 ASN A C 1
ATOM 1369 O O . ASN A 1 172 ? -23.003 9.399 4.919 1.00 81.06 172 ASN A O 1
ATOM 1373 N N . THR A 1 173 ? -20.900 9.527 5.668 1.00 79.75 173 THR A N 1
ATOM 1374 C CA . THR A 1 173 ? -20.342 10.085 4.424 1.00 79.75 173 THR A CA 1
ATOM 1375 C C . THR A 1 173 ? -19.600 9.048 3.582 1.00 79.75 173 THR A C 1
ATOM 1377 O O . THR A 1 173 ? -19.369 9.278 2.389 1.00 79.75 173 THR A O 1
ATOM 1380 N N . GLY A 1 174 ? -19.219 7.920 4.188 1.00 77.12 174 GLY A N 1
ATOM 1381 C CA . GLY A 1 174 ? -18.299 6.929 3.629 1.00 77.12 174 GLY A CA 1
ATOM 1382 C C . GLY A 1 174 ? -16.849 7.420 3.551 1.00 77.12 174 GLY A C 1
ATOM 1383 O O . GLY A 1 174 ? -16.015 6.757 2.942 1.00 77.12 174 GLY A O 1
ATOM 1384 N N . GLN A 1 175 ? -16.542 8.596 4.112 1.00 79.81 175 GLN A N 1
ATOM 1385 C CA . GLN A 1 175 ? -15.178 9.119 4.161 1.00 79.81 175 GLN A CA 1
ATOM 1386 C C . GLN A 1 175 ? -14.334 8.282 5.112 1.00 79.81 175 GLN A C 1
ATOM 1388 O O . GLN A 1 175 ? -14.840 7.744 6.095 1.00 79.81 175 GLN A O 1
ATOM 1393 N N . MET A 1 176 ? -13.043 8.185 4.828 1.00 84.56 176 MET A N 1
ATOM 1394 C CA . MET A 1 176 ? -12.128 7.410 5.650 1.00 84.56 176 MET A CA 1
ATOM 1395 C C . MET A 1 176 ? -10.772 8.094 5.758 1.00 84.56 176 MET A C 1
ATOM 1397 O O . MET A 1 176 ? -10.358 8.823 4.854 1.00 84.56 176 MET A O 1
ATOM 1401 N N . CYS A 1 177 ? -10.087 7.833 6.866 1.00 87.50 177 CYS A N 1
ATOM 1402 C CA . CYS A 1 177 ? -8.727 8.284 7.122 1.00 87.50 177 CYS A CA 1
ATOM 1403 C C . CYS A 1 177 ? -7.909 7.171 7.785 1.00 87.50 177 CYS A C 1
ATOM 1405 O O . CYS A 1 177 ? -8.453 6.236 8.384 1.00 87.50 177 CYS A O 1
ATOM 1407 N N . LEU A 1 178 ? -6.588 7.248 7.627 1.00 88.38 178 LEU A N 1
ATOM 1408 C CA . LEU A 1 178 ? -5.648 6.279 8.179 1.00 88.38 178 LEU A CA 1
ATOM 1409 C C . LEU A 1 178 ? -4.850 6.921 9.302 1.00 88.38 178 LEU A C 1
ATOM 1411 O O . LEU A 1 178 ? -4.243 7.974 9.133 1.00 88.38 178 LEU A O 1
ATOM 1415 N N . TRP A 1 179 ? -4.834 6.261 10.449 1.00 92.06 179 TRP A N 1
ATOM 1416 C CA . TRP A 1 179 ? -4.134 6.711 11.635 1.00 92.06 179 TRP A CA 1
ATOM 1417 C C . TRP A 1 179 ? -2.975 5.793 11.955 1.00 92.06 179 TRP A C 1
ATOM 1419 O O . TRP A 1 179 ? -3.104 4.567 12.002 1.00 92.06 179 TRP A O 1
ATOM 1429 N N . GLU A 1 180 ? -1.836 6.414 12.231 1.00 92.44 180 GLU A N 1
ATOM 1430 C CA . GLU A 1 180 ? -0.737 5.714 12.864 1.00 92.44 180 GLU A CA 1
ATOM 1431 C C . GLU A 1 180 ? -1.127 5.283 14.273 1.00 92.44 180 GLU A C 1
ATOM 1433 O O . GLU A 1 180 ? -1.943 5.920 14.947 1.00 92.44 180 GLU A O 1
ATOM 1438 N N . ARG A 1 181 ? -0.487 4.209 14.733 1.00 91.69 181 ARG A N 1
ATOM 1439 C CA . ARG A 1 181 ? -0.671 3.663 16.075 1.00 91.69 181 ARG A CA 1
ATOM 1440 C C . ARG A 1 181 ? -0.619 4.741 17.163 1.00 91.69 181 ARG A C 1
ATOM 1442 O O . ARG A 1 181 ? -1.503 4.775 18.009 1.00 91.69 181 ARG A O 1
ATOM 1449 N N . GLU A 1 182 ? 0.378 5.624 17.139 1.00 92.38 182 GLU A N 1
ATOM 1450 C CA . GLU A 1 182 ? 0.553 6.672 18.158 1.00 92.38 182 GLU A CA 1
ATOM 1451 C C . GLU A 1 182 ? -0.628 7.648 18.186 1.00 92.38 182 GLU A C 1
ATOM 1453 O O . GLU A 1 182 ? -1.209 7.891 19.243 1.00 92.38 182 GLU A O 1
ATOM 1458 N N . LYS A 1 183 ? -1.057 8.120 17.008 1.00 93.69 183 LYS A N 1
ATOM 1459 C CA . LYS A 1 183 ? -2.223 8.999 16.863 1.00 93.69 183 LYS A CA 1
ATOM 1460 C C . LYS A 1 183 ? -3.487 8.335 17.405 1.00 93.69 183 LYS A C 1
ATOM 1462 O O . LYS A 1 183 ? -4.218 8.957 18.174 1.00 93.69 183 LYS A O 1
ATOM 1467 N N . PHE A 1 184 ? -3.725 7.071 17.048 1.00 95.25 184 PHE A N 1
ATOM 1468 C CA . PHE A 1 184 ? -4.872 6.320 17.555 1.00 95.25 184 PHE A CA 1
ATOM 1469 C C . PHE A 1 184 ? -4.830 6.172 19.082 1.00 95.25 184 PHE A C 1
ATOM 1471 O O . PHE A 1 184 ? -5.845 6.400 19.733 1.00 95.25 184 PHE A O 1
ATOM 1478 N N . MET A 1 185 ? -3.667 5.865 19.666 1.00 91.44 185 MET A N 1
ATOM 1479 C CA . MET A 1 185 ? -3.509 5.740 21.121 1.00 91.44 185 MET A CA 1
ATOM 1480 C C . MET A 1 185 ? -3.861 7.039 21.850 1.00 91.44 185 MET A C 1
ATOM 1482 O O . MET A 1 185 ? -4.621 7.018 22.820 1.00 91.44 185 MET A O 1
ATOM 1486 N N . THR A 1 186 ? -3.364 8.175 21.359 1.00 92.50 186 THR A N 1
ATOM 1487 C CA . THR A 1 186 ? -3.694 9.491 21.918 1.00 92.50 186 THR A CA 1
ATOM 1488 C C . THR A 1 186 ? -5.184 9.805 21.769 1.00 92.50 186 THR A C 1
ATOM 1490 O O . THR A 1 186 ? -5.825 10.207 22.739 1.00 92.50 186 THR A O 1
ATOM 1493 N N . ARG A 1 187 ? -5.768 9.585 20.582 1.00 93.31 187 ARG A N 1
ATOM 1494 C CA . ARG A 1 187 ? -7.197 9.844 20.333 1.00 93.31 187 ARG A CA 1
ATOM 1495 C C . ARG A 1 187 ? -8.101 8.952 21.177 1.00 93.31 187 ARG A C 1
ATOM 1497 O O . ARG A 1 187 ? -9.070 9.452 21.736 1.00 93.31 187 ARG A O 1
ATOM 1504 N N . ARG A 1 188 ? -7.753 7.676 21.353 1.00 92.12 188 ARG A N 1
ATOM 1505 C CA . ARG A 1 188 ? -8.466 6.744 22.233 1.00 92.12 188 ARG A CA 1
ATOM 1506 C C . ARG A 1 188 ? -8.573 7.276 23.660 1.00 92.12 188 ARG A C 1
ATOM 1508 O O . ARG A 1 188 ? -9.656 7.223 24.231 1.00 92.12 188 ARG A O 1
ATOM 1515 N N . PHE A 1 189 ? -7.485 7.798 24.228 1.00 88.50 189 PHE A N 1
ATOM 1516 C CA . PHE A 1 189 ? -7.514 8.362 25.583 1.00 88.50 189 PHE A CA 1
ATOM 1517 C C . PHE A 1 189 ? -8.518 9.521 25.693 1.00 88.50 189 PHE A C 1
ATOM 1519 O O . PHE A 1 189 ? -9.314 9.572 26.628 1.00 88.50 189 PHE A O 1
ATOM 1526 N N . LEU A 1 190 ? -8.545 10.408 24.694 1.00 90.62 190 LEU A N 1
ATOM 1527 C CA . LEU A 1 190 ? -9.511 11.510 24.637 1.00 90.62 190 LEU A CA 1
ATOM 1528 C C . LEU A 1 190 ? -10.956 11.013 24.474 1.00 90.62 190 LEU A C 1
ATOM 1530 O O . LEU A 1 190 ? -11.869 11.565 25.082 1.00 90.62 190 LEU A O 1
ATOM 1534 N N . MET A 1 191 ? -11.176 9.955 23.688 1.00 90.81 191 MET A N 1
ATOM 1535 C CA . MET A 1 191 ? -12.495 9.329 23.533 1.00 90.81 191 MET A CA 1
ATOM 1536 C C . MET A 1 191 ? -12.985 8.709 24.847 1.00 90.81 191 MET A C 1
ATOM 1538 O O . MET A 1 191 ? -14.163 8.831 25.174 1.00 90.81 191 MET A O 1
ATOM 1542 N N . GLN A 1 192 ? -12.092 8.087 25.621 1.00 84.50 192 GLN A N 1
ATOM 1543 C CA . GLN A 1 192 ? -12.414 7.548 26.945 1.00 84.50 192 GLN A CA 1
ATOM 1544 C C . GLN A 1 192 ? -12.787 8.653 27.939 1.00 84.50 192 GLN A C 1
ATOM 1546 O O . GLN A 1 192 ? -13.772 8.512 28.661 1.00 84.50 192 GLN A O 1
ATOM 1551 N N . ASP A 1 193 ? -12.041 9.759 27.959 1.00 84.88 193 ASP A N 1
ATOM 1552 C CA . ASP A 1 193 ? -12.357 10.911 28.811 1.00 84.88 193 ASP A CA 1
ATOM 1553 C C . ASP A 1 193 ? -13.706 11.544 28.430 1.00 84.88 193 ASP A C 1
ATOM 1555 O O . ASP A 1 193 ? -14.549 11.793 29.294 1.00 84.88 193 ASP A O 1
ATOM 1559 N N . MET A 1 194 ? -13.965 11.717 27.127 1.00 85.88 194 MET A N 1
ATOM 1560 C CA . MET A 1 194 ? -15.264 12.174 26.621 1.00 85.88 194 MET A CA 1
ATOM 1561 C C . MET A 1 194 ? -16.400 11.239 27.064 1.00 85.88 194 MET A C 1
ATOM 1563 O O . MET A 1 194 ? -17.442 11.705 27.528 1.00 85.88 194 MET A O 1
ATOM 1567 N N . TYR A 1 195 ? -16.200 9.924 26.969 1.00 84.12 195 TYR A N 1
ATOM 1568 C CA . TYR A 1 195 ? -17.183 8.942 27.415 1.00 84.12 195 TYR A CA 1
ATOM 1569 C C . TYR A 1 195 ? -17.450 9.034 28.924 1.00 84.12 195 TYR A C 1
ATOM 1571 O O . TYR A 1 195 ? -18.604 9.100 29.348 1.00 84.12 195 TYR A O 1
ATOM 1579 N N . GLN A 1 196 ? -16.403 9.142 29.744 1.00 79.31 196 GLN A N 1
ATOM 1580 C CA . GLN A 1 196 ? -16.536 9.276 31.196 1.00 79.31 196 GLN A CA 1
ATOM 1581 C C . GLN A 1 196 ? -17.309 10.542 31.599 1.00 79.31 196 GLN A C 1
ATOM 1583 O O . GLN A 1 196 ? -18.171 10.485 32.479 1.00 79.31 196 GLN A O 1
ATOM 1588 N N . LYS A 1 197 ? -17.044 11.672 30.933 1.00 80.62 197 LYS A N 1
ATOM 1589 C CA . LYS A 1 197 ? -17.774 12.936 31.137 1.00 80.62 197 LYS A CA 1
ATOM 1590 C C . LYS A 1 197 ? -19.239 12.835 30.721 1.00 80.62 197 LYS A C 1
ATOM 1592 O O . LYS A 1 197 ? -20.108 13.444 31.347 1.00 80.62 197 LYS A O 1
ATOM 1597 N N . SER A 1 198 ? -19.530 12.030 29.697 1.00 79.19 198 SER A N 1
ATOM 1598 C CA . SER A 1 198 ? -20.909 11.786 29.278 1.00 79.19 198 SER A CA 1
ATOM 1599 C C . SER A 1 198 ? -21.717 11.044 30.350 1.00 79.19 198 SER A C 1
ATOM 1601 O O . SER A 1 198 ? -22.842 11.440 30.658 1.00 79.19 198 SER A O 1
ATOM 1603 N N . LEU A 1 199 ? -21.112 10.045 31.007 1.00 73.50 199 LEU A N 1
ATOM 1604 C CA . LEU A 1 199 ? -21.718 9.298 32.113 1.00 73.50 199 LEU A CA 1
ATOM 1605 C C . LEU A 1 199 ? -21.962 10.170 33.352 1.00 73.50 199 LEU A C 1
ATOM 1607 O O . LEU A 1 199 ? -22.989 10.021 34.015 1.00 73.50 199 LEU A O 1
ATOM 1611 N N . SER A 1 200 ? -21.058 11.107 33.659 1.00 74.94 200 SER A N 1
ATOM 1612 C CA . SER A 1 200 ? -21.233 12.057 34.769 1.00 74.94 200 SER A CA 1
ATOM 1613 C C . SER A 1 200 ? -22.196 13.212 34.452 1.00 74.94 200 SER A C 1
ATOM 1615 O O . SER A 1 200 ? -22.417 14.064 35.314 1.00 74.94 200 SER A O 1
ATOM 1617 N N . LYS A 1 201 ? -22.793 13.239 33.247 1.00 70.69 201 LYS A N 1
ATOM 1618 C CA . LYS A 1 201 ? -23.637 14.329 32.715 1.00 70.69 201 LYS A CA 1
ATOM 1619 C C . LYS A 1 201 ? -22.942 15.699 32.706 1.00 70.69 201 LYS A C 1
ATOM 1621 O O . LYS A 1 201 ? -23.608 16.729 32.720 1.00 70.69 201 LYS A O 1
ATOM 1626 N N . GLN A 1 202 ? -21.613 15.712 32.652 1.00 62.34 202 GLN A N 1
ATOM 1627 C CA . GLN A 1 202 ? -20.781 16.914 32.534 1.00 62.34 202 GLN A CA 1
ATOM 1628 C C . GLN A 1 202 ? -20.411 17.164 31.064 1.00 62.34 202 GLN A C 1
ATOM 1630 O O . GLN A 1 202 ? -19.249 17.384 30.731 1.00 62.34 202 GLN A O 1
ATOM 1635 N N . LEU A 1 203 ? -21.391 17.050 30.166 1.00 61.03 203 LEU A N 1
ATOM 1636 C CA . LEU A 1 203 ? -21.199 17.326 28.744 1.00 61.03 203 LEU A CA 1
ATOM 1637 C C . LEU A 1 203 ? -21.262 18.839 28.524 1.00 61.03 203 LEU A C 1
ATOM 1639 O O . LEU A 1 203 ? -22.326 19.441 28.645 1.00 61.03 203 LEU A O 1
ATOM 1643 N N . GLU A 1 204 ? -20.115 19.436 28.220 1.00 62.16 204 GLU A N 1
ATOM 1644 C CA . GLU A 1 204 ? -20.029 20.786 27.662 1.00 62.16 204 GLU A CA 1
ATOM 1645 C C . GLU A 1 204 ? -20.249 20.732 26.141 1.00 62.16 204 GLU A C 1
ATOM 1647 O O . GLU A 1 204 ? -20.026 19.694 25.507 1.00 62.16 204 GLU A O 1
ATOM 1652 N N . ASP A 1 205 ? -20.687 21.844 25.545 1.00 58.53 205 ASP A N 1
ATOM 1653 C CA . ASP A 1 205 ? -20.791 21.971 24.089 1.00 58.53 205 ASP A CA 1
ATOM 1654 C C . ASP A 1 205 ? -19.388 21.889 23.469 1.00 58.53 205 ASP A C 1
ATOM 1656 O O . ASP A 1 205 ? -18.575 22.810 23.574 1.00 58.53 205 ASP A O 1
ATOM 1660 N N . TYR A 1 206 ? -19.083 20.766 22.821 1.00 62.56 206 TYR A N 1
ATOM 1661 C CA . TYR A 1 206 ? -17.808 20.576 22.139 1.00 62.56 206 TYR A CA 1
ATOM 1662 C C . TYR A 1 206 ? -17.787 21.353 20.819 1.00 62.56 206 TYR A C 1
ATOM 1664 O O . TYR A 1 206 ? -18.629 21.142 19.943 1.00 62.56 206 TYR A O 1
ATOM 1672 N N . LEU A 1 207 ? -16.763 22.189 20.629 1.00 66.75 207 LEU A N 1
ATOM 1673 C CA . LEU A 1 207 ? -16.367 22.621 19.289 1.00 66.75 207 LEU A CA 1
ATOM 1674 C C . LEU A 1 207 ? -15.963 21.388 18.470 1.00 66.75 207 LEU A C 1
ATOM 1676 O O . LEU A 1 207 ? -15.357 20.456 18.997 1.00 66.75 207 LEU A O 1
ATOM 1680 N N . GLN A 1 208 ? -16.255 21.398 17.171 1.00 67.56 208 GLN A N 1
ATOM 1681 C CA . GLN A 1 208 ? -15.969 20.278 16.267 1.00 67.56 208 GLN A CA 1
ATOM 1682 C C . GLN A 1 208 ? -14.488 19.857 16.289 1.00 67.56 208 GLN A C 1
ATOM 1684 O O . GLN A 1 208 ? -14.184 18.670 16.276 1.00 67.56 208 GLN A O 1
ATOM 1689 N N . GLU A 1 209 ? -13.569 20.816 16.411 1.00 69.94 209 GLU A N 1
ATOM 1690 C CA . GLU A 1 209 ? -12.122 20.567 16.510 1.00 69.94 209 GLU A CA 1
ATOM 1691 C C . GLU A 1 209 ? -11.700 19.902 17.831 1.00 69.94 209 GLU A C 1
ATOM 1693 O O . GLU A 1 209 ? -10.634 19.296 17.916 1.00 69.94 209 GLU A O 1
ATOM 1698 N N . SER A 1 210 ? -12.535 20.004 18.868 1.00 76.69 210 SER A N 1
ATOM 1699 C CA . SER A 1 210 ? -12.325 19.357 20.167 1.00 76.69 210 SER A CA 1
ATOM 1700 C C . SER A 1 210 ? -12.916 17.946 20.225 1.00 76.69 210 SER A C 1
ATOM 1702 O O . SER A 1 210 ? -12.718 17.243 21.217 1.00 76.69 210 SER A O 1
ATOM 1704 N N . ASP A 1 211 ? -13.640 17.513 19.187 1.00 85.44 211 ASP A N 1
ATOM 1705 C CA . ASP A 1 211 ? -14.178 16.161 19.103 1.00 85.44 211 ASP A CA 1
ATOM 1706 C C . ASP A 1 211 ? -13.060 15.172 18.719 1.00 85.44 211 ASP A C 1
ATOM 1708 O O . ASP A 1 211 ? -12.539 15.223 17.601 1.00 85.44 211 ASP A O 1
ATOM 1712 N N . PRO A 1 212 ? -12.683 14.219 19.593 1.00 89.19 212 PRO A N 1
ATOM 1713 C CA . PRO A 1 212 ? -11.630 13.262 19.286 1.00 89.19 212 PRO A CA 1
ATOM 1714 C C . PRO A 1 212 ? -12.003 12.308 18.141 1.00 89.19 212 PRO A C 1
ATOM 1716 O O . PRO A 1 212 ? -11.105 11.681 17.571 1.00 89.19 212 PRO A O 1
ATOM 1719 N N . PHE A 1 213 ? -13.287 12.223 17.770 1.00 88.94 213 PHE A N 1
ATOM 1720 C CA . PHE A 1 213 ? -13.796 11.480 16.613 1.00 88.94 213 PHE A CA 1
ATOM 1721 C C . PHE A 1 213 ? -13.751 12.274 15.299 1.00 88.94 213 PHE A C 1
ATOM 1723 O O . PHE A 1 213 ? -14.084 11.727 14.241 1.00 88.94 213 PHE A O 1
ATOM 1730 N N . TRP A 1 214 ? -13.364 13.550 15.347 1.00 86.62 214 TRP A N 1
ATOM 1731 C CA . TRP A 1 214 ? -13.271 14.405 14.173 1.00 86.62 214 TRP A CA 1
ATOM 1732 C C . TRP A 1 214 ? -11.843 14.472 13.621 1.00 86.62 214 TRP A C 1
ATOM 1734 O O . TRP A 1 214 ? -10.857 14.525 14.359 1.00 86.62 214 TRP A O 1
ATOM 1744 N N . GLU A 1 215 ? -11.732 14.464 12.297 1.00 84.12 215 GLU A N 1
ATOM 1745 C CA . GLU A 1 215 ? -10.482 14.637 11.566 1.00 84.12 215 GLU A CA 1
ATOM 1746 C C . GLU A 1 215 ? -10.738 15.584 10.386 1.00 84.12 215 GLU A C 1
ATOM 1748 O O . GLU A 1 215 ? -11.766 15.424 9.715 1.00 84.12 215 GLU A O 1
ATOM 1753 N N . PRO A 1 216 ? -9.840 16.548 10.109 1.00 82.38 216 PRO A N 1
ATOM 1754 C CA . PRO A 1 216 ? -9.879 17.298 8.862 1.00 82.38 216 PRO A CA 1
ATOM 1755 C C . PRO A 1 216 ? -9.824 16.355 7.656 1.00 82.38 216 PRO A C 1
ATOM 1757 O O . PRO A 1 216 ? -9.178 15.307 7.680 1.00 82.38 216 PRO A O 1
ATOM 1760 N N . LEU A 1 217 ? -10.515 16.733 6.581 1.00 77.31 217 LEU A N 1
ATOM 1761 C CA . LEU A 1 217 ? -10.524 15.934 5.362 1.00 77.31 217 LEU A CA 1
ATOM 1762 C C . LEU A 1 217 ? -9.167 16.011 4.666 1.00 77.31 217 LEU A C 1
ATOM 1764 O O . LEU A 1 217 ? -8.764 17.062 4.171 1.00 77.31 217 LEU A O 1
ATOM 1768 N N . GLU A 1 218 ? -8.498 14.868 4.598 1.00 82.31 218 GLU A N 1
ATOM 1769 C CA . GLU A 1 218 ? -7.303 14.660 3.788 1.00 82.31 218 GLU A CA 1
ATOM 1770 C C . GLU A 1 218 ? -7.660 13.920 2.495 1.00 82.31 218 GLU A C 1
ATOM 1772 O O . GLU A 1 218 ? -8.704 13.263 2.383 1.00 82.31 218 GLU A O 1
ATOM 1777 N N . ASP A 1 219 ? -6.780 14.010 1.499 1.00 85.62 219 ASP A N 1
ATOM 1778 C CA . ASP A 1 219 ? -6.927 13.237 0.273 1.00 85.62 219 ASP A CA 1
ATOM 1779 C C . ASP A 1 219 ? -6.982 11.735 0.602 1.00 85.62 219 ASP A C 1
ATOM 1781 O O . ASP A 1 219 ? -6.165 11.188 1.344 1.00 85.62 219 ASP A O 1
ATOM 1785 N N . LEU A 1 220 ? -7.970 11.048 0.036 1.00 86.19 220 LEU A N 1
ATOM 1786 C CA . LEU A 1 220 ? -8.177 9.627 0.251 1.00 86.19 220 LEU A CA 1
ATOM 1787 C C . LEU A 1 220 ? -7.153 8.820 -0.539 1.00 86.19 220 LEU A C 1
ATOM 1789 O O . LEU A 1 220 ? -7.152 8.880 -1.768 1.00 86.19 220 LEU A O 1
ATOM 1793 N N . PHE A 1 221 ? -6.362 8.002 0.146 1.00 86.94 221 PHE A N 1
ATOM 1794 C CA . PHE A 1 221 ? -5.565 6.969 -0.506 1.00 86.94 221 PHE A CA 1
ATOM 1795 C C . PHE A 1 221 ? -6.485 5.937 -1.176 1.00 86.94 221 PHE A C 1
ATOM 1797 O O . PHE A 1 221 ? -7.342 5.353 -0.514 1.00 86.94 221 PHE A O 1
ATOM 1804 N N . ILE A 1 222 ? -6.311 5.735 -2.483 1.00 89.00 222 ILE A N 1
ATOM 1805 C CA . ILE A 1 222 ? -7.073 4.764 -3.279 1.00 89.00 222 ILE A CA 1
ATOM 1806 C C . ILE A 1 222 ? -6.268 3.481 -3.463 1.00 89.00 222 ILE A C 1
ATOM 1808 O O . ILE A 1 222 ? -6.789 2.394 -3.262 1.00 89.00 222 ILE A O 1
ATOM 1812 N N . GLY A 1 223 ? -5.003 3.593 -3.863 1.00 90.62 223 GLY A N 1
ATOM 1813 C CA . GLY A 1 223 ? -4.194 2.419 -4.155 1.00 90.62 223 GLY A CA 1
ATOM 1814 C C . GLY A 1 223 ? -2.823 2.747 -4.722 1.00 90.62 223 GLY A C 1
ATOM 1815 O O . GLY A 1 223 ? -2.453 3.913 -4.888 1.00 90.62 223 GLY A O 1
ATOM 1816 N N . ILE A 1 224 ? -2.075 1.695 -5.034 1.00 92.94 224 ILE A N 1
ATOM 1817 C CA . ILE A 1 224 ? -0.738 1.756 -5.622 1.00 92.94 224 ILE A CA 1
ATOM 1818 C C . ILE A 1 224 ? -0.678 1.073 -6.988 1.00 92.94 224 ILE A C 1
ATOM 1820 O O . ILE A 1 224 ? -1.374 0.090 -7.234 1.00 92.94 224 ILE A O 1
ATOM 1824 N N . ALA A 1 225 ? 0.216 1.562 -7.843 1.00 94.06 225 ALA A N 1
ATOM 1825 C CA . ALA A 1 225 ? 0.599 0.952 -9.111 1.00 94.06 225 ALA A CA 1
ATOM 1826 C C . ALA A 1 225 ? 2.142 0.941 -9.225 1.00 94.06 225 ALA A C 1
ATOM 1828 O O . ALA A 1 225 ? 2.745 1.992 -9.465 1.00 94.06 225 ALA A O 1
ATOM 1829 N N . PRO A 1 226 ? 2.815 -0.204 -8.990 1.00 93.00 226 PRO A N 1
ATOM 1830 C CA . PRO A 1 226 ? 4.275 -0.299 -9.035 1.00 93.00 226 PRO A CA 1
ATOM 1831 C C . PRO A 1 226 ? 4.801 -0.487 -10.469 1.00 93.00 226 PRO A C 1
ATOM 1833 O O . PRO A 1 226 ? 4.453 -1.459 -11.133 1.00 93.00 226 PRO A O 1
ATOM 1836 N N . ALA A 1 227 ? 5.678 0.411 -10.931 1.00 93.94 227 ALA A N 1
ATOM 1837 C CA . ALA A 1 227 ? 6.346 0.327 -12.234 1.00 93.94 227 ALA A CA 1
ATOM 1838 C C . ALA A 1 227 ? 7.816 -0.091 -12.085 1.00 93.94 227 ALA A C 1
ATOM 1840 O O . ALA A 1 227 ? 8.647 0.692 -11.612 1.00 93.94 227 ALA A O 1
ATOM 1841 N N . PHE A 1 228 ? 8.145 -1.315 -12.488 1.00 94.12 228 PHE A N 1
ATOM 1842 C CA . PHE A 1 228 ? 9.498 -1.863 -12.376 1.00 94.12 228 PHE A CA 1
ATOM 1843 C C . PHE A 1 228 ? 10.469 -1.227 -13.370 1.00 94.12 228 PHE A C 1
ATOM 1845 O O . PHE A 1 228 ? 10.128 -0.926 -14.514 1.00 94.12 228 PHE A O 1
ATOM 1852 N N . LEU A 1 229 ? 11.709 -1.026 -12.926 1.00 94.19 229 LEU A N 1
ATOM 1853 C CA . LEU A 1 229 ? 12.681 -0.191 -13.638 1.00 94.19 229 LEU A CA 1
ATOM 1854 C C . LEU A 1 229 ? 13.699 -0.980 -14.459 1.00 94.19 229 LEU A C 1
ATOM 1856 O O . LEU A 1 229 ? 14.534 -0.381 -15.139 1.00 94.19 229 LEU A O 1
ATOM 1860 N N . ARG A 1 230 ? 13.627 -2.313 -14.443 1.00 92.94 230 ARG A N 1
ATOM 1861 C CA . ARG A 1 230 ? 14.649 -3.183 -15.039 1.00 92.94 230 ARG A CA 1
ATOM 1862 C C . ARG A 1 230 ? 14.885 -2.888 -16.513 1.00 92.94 230 ARG A C 1
ATOM 1864 O O . ARG A 1 230 ? 16.031 -2.847 -16.946 1.00 92.94 230 ARG A O 1
ATOM 1871 N N . ALA A 1 231 ? 13.820 -2.622 -17.261 1.00 91.94 231 ALA A N 1
ATOM 1872 C CA . ALA A 1 231 ? 13.874 -2.232 -18.666 1.00 91.94 231 ALA A CA 1
ATOM 1873 C C . ALA A 1 231 ? 14.775 -1.002 -18.918 1.00 91.94 231 ALA A C 1
ATOM 1875 O O . ALA A 1 231 ? 15.535 -0.976 -19.891 1.00 91.94 231 ALA A O 1
ATOM 1876 N N . LEU A 1 232 ? 14.785 -0.022 -18.005 1.00 93.06 232 LEU A N 1
ATOM 1877 C CA . LEU A 1 232 ? 15.606 1.187 -18.130 1.00 93.06 232 LEU A CA 1
ATOM 1878 C C . LEU A 1 232 ? 17.107 0.873 -18.076 1.00 93.06 232 LEU A C 1
ATOM 1880 O O . LEU A 1 232 ? 17.889 1.501 -18.795 1.00 93.06 232 LEU A O 1
ATOM 1884 N N . ALA A 1 233 ? 17.518 -0.145 -17.316 1.00 91.69 233 ALA A N 1
ATOM 1885 C CA . ALA A 1 233 ? 18.914 -0.581 -17.243 1.00 91.69 233 ALA A CA 1
ATOM 1886 C C . ALA A 1 233 ? 19.478 -1.004 -18.619 1.00 91.69 233 ALA A C 1
ATOM 1888 O O . ALA A 1 233 ? 20.670 -0.852 -18.874 1.00 91.69 233 ALA A O 1
ATOM 1889 N N . TYR A 1 234 ? 18.609 -1.457 -19.528 1.00 89.75 234 TYR A N 1
ATOM 1890 C CA . TYR A 1 234 ? 18.939 -1.878 -20.897 1.00 89.75 234 TYR A CA 1
ATOM 1891 C C . TYR A 1 234 ? 18.560 -0.828 -21.958 1.00 89.75 234 TYR A C 1
ATOM 1893 O O . TYR A 1 234 ? 18.618 -1.094 -23.162 1.00 89.75 234 TYR A O 1
ATOM 1901 N N . ARG A 1 235 ? 18.156 0.377 -21.521 1.00 88.94 235 ARG A N 1
ATOM 1902 C CA . ARG A 1 235 ? 17.594 1.446 -22.366 1.00 88.94 235 ARG A CA 1
ATOM 1903 C C . ARG A 1 235 ? 16.384 0.992 -23.193 1.00 88.94 235 ARG A C 1
ATOM 1905 O O . ARG A 1 235 ? 16.266 1.299 -24.380 1.00 88.94 235 ARG A O 1
ATOM 1912 N N . LEU A 1 236 ? 15.491 0.242 -22.560 1.00 89.88 236 LEU A N 1
ATOM 1913 C CA . LEU A 1 236 ? 14.206 -0.138 -23.129 1.00 89.88 236 LEU A CA 1
ATOM 1914 C C . LEU A 1 236 ? 13.120 0.817 -22.636 1.00 89.88 236 LEU A C 1
ATOM 1916 O O . LEU A 1 236 ? 13.090 1.171 -21.456 1.00 89.88 236 LEU A O 1
ATOM 1920 N N . ASP A 1 237 ? 12.230 1.202 -23.546 1.00 90.69 237 ASP A N 1
ATOM 1921 C CA . ASP A 1 237 ? 11.019 1.934 -23.198 1.00 90.69 237 ASP A CA 1
ATOM 1922 C C . ASP A 1 237 ? 10.076 1.014 -22.418 1.00 90.69 237 ASP A C 1
ATOM 1924 O O . ASP A 1 237 ? 9.907 -0.162 -22.754 1.00 90.69 237 ASP A O 1
ATOM 1928 N N . VAL A 1 238 ? 9.429 1.572 -21.403 1.00 91.69 238 VAL A N 1
ATOM 1929 C CA . VAL A 1 238 ? 8.301 0.956 -20.705 1.00 91.69 238 VAL A CA 1
ATOM 1930 C C . VAL A 1 238 ? 7.050 1.697 -21.148 1.00 91.69 238 VAL A C 1
ATOM 1932 O O . VAL A 1 238 ? 7.002 2.919 -21.036 1.00 91.69 238 VAL A O 1
ATOM 1935 N N . ASP A 1 239 ? 6.060 0.977 -21.663 1.00 93.56 239 ASP A N 1
ATOM 1936 C CA . ASP A 1 239 ? 4.728 1.486 -22.004 1.00 93.56 239 ASP A CA 1
ATOM 1937 C C . ASP A 1 239 ? 3.721 0.449 -21.506 1.00 93.56 239 ASP A C 1
ATOM 1939 O O . ASP A 1 239 ? 3.548 -0.610 -22.118 1.00 93.56 239 ASP A O 1
ATOM 1943 N N . GLU A 1 240 ? 3.178 0.684 -20.311 1.00 91.81 240 GLU A N 1
ATOM 1944 C CA . GLU A 1 240 ? 2.393 -0.309 -19.580 1.00 91.81 240 GLU A CA 1
ATOM 1945 C C . GLU A 1 240 ? 1.119 0.288 -18.990 1.00 91.81 240 GLU A C 1
ATOM 1947 O O . GLU A 1 240 ? 1.110 1.395 -18.448 1.00 91.81 240 GLU A O 1
ATOM 1952 N N . GLU A 1 241 ? 0.047 -0.496 -19.071 1.00 94.31 241 GLU A N 1
ATOM 1953 C CA . GLU A 1 241 ? -1.181 -0.292 -18.316 1.00 94.31 241 GLU A CA 1
ATOM 1954 C C . GLU A 1 241 ? -1.051 -1.050 -16.991 1.00 94.31 241 GLU A C 1
ATOM 1956 O O . GLU A 1 241 ? -1.145 -2.279 -16.942 1.00 94.31 241 GLU A O 1
ATOM 1961 N N . LEU A 1 242 ? -0.757 -0.319 -15.916 1.00 93.06 242 LEU A N 1
ATOM 1962 C CA . LEU A 1 242 ? -0.545 -0.894 -14.594 1.00 93.06 242 LEU A CA 1
ATOM 1963 C C . LEU A 1 242 ? -1.853 -0.974 -13.825 1.00 93.06 242 LEU A C 1
ATOM 1965 O O . LEU A 1 242 ? -2.649 -0.039 -13.829 1.00 93.06 242 LEU A O 1
ATOM 1969 N N . LYS A 1 243 ? -2.032 -2.075 -13.102 1.00 92.62 243 LYS A N 1
ATOM 1970 C CA . LYS A 1 243 ? -3.169 -2.275 -12.209 1.00 92.62 243 LYS A CA 1
ATOM 1971 C C . LYS A 1 243 ? -2.999 -1.459 -10.934 1.00 92.62 243 LYS A C 1
ATOM 1973 O O . LYS A 1 243 ? -1.934 -1.472 -10.318 1.00 92.62 243 LYS A O 1
ATOM 1978 N N . ILE A 1 244 ? -4.067 -0.780 -10.538 1.00 92.69 244 ILE A N 1
ATOM 1979 C CA . ILE A 1 244 ? -4.163 -0.050 -9.279 1.00 92.69 244 ILE A CA 1
ATOM 1980 C C . ILE A 1 244 ? -4.733 -1.004 -8.250 1.00 92.69 244 ILE A C 1
ATOM 1982 O O . ILE A 1 244 ? -5.843 -1.507 -8.419 1.00 92.69 244 ILE A O 1
ATOM 1986 N N . MET A 1 245 ? -3.980 -1.235 -7.186 1.00 89.50 245 MET A N 1
ATOM 1987 C CA . MET A 1 245 ? -4.375 -2.147 -6.124 1.00 89.50 245 MET A CA 1
ATOM 1988 C C . MET A 1 245 ? -4.503 -1.397 -4.801 1.00 89.50 245 MET A C 1
ATOM 1990 O O . MET A 1 245 ? -3.625 -0.602 -4.454 1.00 89.50 245 MET A O 1
ATOM 1994 N N . ASP A 1 246 ? -5.570 -1.659 -4.052 1.00 84.94 246 ASP A N 1
ATOM 1995 C CA . ASP A 1 246 ? -5.718 -1.134 -2.690 1.00 84.94 246 ASP A CA 1
ATOM 1996 C C . ASP A 1 246 ? -4.741 -1.827 -1.720 1.00 84.94 246 ASP A C 1
ATOM 1998 O O . ASP A 1 246 ? -4.181 -2.880 -2.026 1.00 84.94 246 ASP A O 1
ATOM 2002 N N . PHE A 1 247 ? -4.582 -1.308 -0.501 1.00 76.75 247 PHE A N 1
ATOM 2003 C CA . PHE A 1 247 ? -3.819 -1.950 0.569 1.00 76.75 247 PHE A CA 1
ATOM 2004 C C . PHE A 1 247 ? -4.371 -3.324 0.988 1.00 76.75 247 PHE A C 1
ATOM 2006 O O . PHE A 1 247 ? -3.668 -4.036 1.696 1.00 76.75 247 PHE A O 1
ATOM 2013 N N . ILE A 1 248 ? -5.579 -3.714 0.549 1.00 72.19 248 ILE A N 1
ATOM 2014 C CA . ILE A 1 248 ? -6.181 -5.059 0.706 1.00 72.19 248 ILE A CA 1
ATOM 2015 C C . ILE A 1 248 ? -5.881 -5.970 -0.511 1.00 72.19 248 ILE A C 1
ATOM 2017 O O . ILE A 1 248 ? -6.134 -7.169 -0.484 1.00 72.19 248 ILE A O 1
ATOM 2021 N N . GLY A 1 249 ? -5.263 -5.450 -1.571 1.00 74.25 249 GLY A N 1
ATOM 2022 C CA . GLY A 1 249 ? -4.905 -6.223 -2.765 1.00 74.25 249 GLY A CA 1
ATOM 2023 C C . GLY A 1 249 ? -6.032 -6.393 -3.783 1.00 74.25 249 GLY A C 1
ATOM 2024 O O . GLY A 1 249 ? -5.846 -7.115 -4.759 1.00 74.25 249 GLY A O 1
ATOM 2025 N N . ASP A 1 250 ? -7.167 -5.721 -3.589 1.00 82.94 250 ASP A N 1
ATOM 2026 C CA . ASP A 1 250 ? -8.223 -5.656 -4.596 1.00 82.94 250 ASP A CA 1
ATOM 2027 C C . ASP A 1 250 ? -7.822 -4.715 -5.736 1.00 82.94 250 ASP A C 1
ATOM 2029 O O . ASP A 1 250 ? -7.257 -3.640 -5.515 1.00 82.94 250 ASP A O 1
ATOM 2033 N N . GLU A 1 251 ? -8.131 -5.121 -6.966 1.00 89.12 251 GLU A N 1
ATOM 2034 C CA . GLU A 1 251 ? -7.894 -4.325 -8.168 1.00 89.12 251 GLU A CA 1
ATOM 2035 C C . GLU A 1 251 ? -8.997 -3.268 -8.325 1.00 89.12 251 GLU A C 1
ATOM 2037 O O . GLU A 1 251 ? -10.171 -3.596 -8.489 1.00 89.12 251 GLU A O 1
ATOM 2042 N N . LEU A 1 252 ? -8.614 -1.991 -8.293 1.00 90.00 252 LEU A N 1
ATOM 2043 C CA . LEU A 1 252 ? -9.536 -0.851 -8.353 1.00 90.00 252 LEU A CA 1
ATOM 2044 C C . LEU A 1 252 ? -9.598 -0.181 -9.731 1.00 90.00 252 LEU A C 1
ATOM 2046 O O . LEU A 1 252 ? -10.462 0.667 -9.966 1.00 90.00 252 LEU A O 1
ATOM 2050 N N . GLY A 1 253 ? -8.674 -0.521 -10.629 1.00 92.25 253 GLY A N 1
ATOM 2051 C CA . GLY A 1 253 ? -8.593 0.061 -11.963 1.00 92.25 253 GLY A CA 1
ATOM 2052 C C . GLY A 1 253 ? -7.201 -0.037 -12.573 1.00 92.25 253 GLY A C 1
ATOM 2053 O O . GLY A 1 253 ? -6.373 -0.836 -12.134 1.00 92.25 253 GLY A O 1
ATOM 2054 N N . THR A 1 254 ? -6.931 0.809 -13.565 1.00 94.38 254 THR A N 1
ATOM 2055 C CA . THR A 1 254 ? -5.668 0.855 -14.301 1.00 94.38 254 THR A CA 1
ATOM 2056 C C . THR A 1 254 ? -5.136 2.278 -14.493 1.00 94.38 254 THR A C 1
ATOM 2058 O O . THR A 1 254 ? -5.877 3.263 -14.502 1.00 94.38 254 THR A O 1
ATOM 2061 N N . ILE A 1 255 ? -3.818 2.402 -14.641 1.00 94.50 255 ILE A N 1
ATOM 2062 C CA . ILE A 1 255 ? -3.136 3.645 -15.005 1.00 94.50 255 ILE A CA 1
ATOM 2063 C C . ILE A 1 255 ? -2.072 3.371 -16.066 1.00 94.50 255 ILE A C 1
ATOM 2065 O O . ILE A 1 255 ? -1.232 2.486 -15.914 1.00 94.50 255 ILE A O 1
ATOM 2069 N N . ASN A 1 256 ? -2.081 4.171 -17.129 1.00 94.94 256 ASN A N 1
ATOM 2070 C CA . ASN A 1 256 ? -1.080 4.078 -18.188 1.00 94.94 256 ASN A CA 1
ATOM 2071 C C . ASN A 1 256 ? 0.176 4.855 -17.801 1.00 94.94 256 ASN A C 1
ATOM 2073 O O . ASN A 1 256 ? 0.105 6.051 -17.519 1.00 94.94 256 ASN A O 1
ATOM 2077 N N . ILE A 1 257 ? 1.334 4.201 -17.822 1.00 95.38 257 ILE A N 1
ATOM 2078 C CA . ILE A 1 257 ? 2.624 4.809 -17.489 1.00 95.38 257 ILE A CA 1
ATOM 2079 C C . ILE A 1 257 ? 3.620 4.527 -18.604 1.00 95.38 257 ILE A C 1
ATOM 2081 O O . ILE A 1 257 ? 3.754 3.393 -19.064 1.00 95.38 257 ILE A O 1
ATOM 2085 N N . LYS A 1 258 ? 4.360 5.571 -19.000 1.00 95.38 258 LYS A N 1
ATOM 2086 C CA . LYS A 1 258 ? 5.505 5.436 -19.902 1.00 95.38 258 LYS A CA 1
ATOM 2087 C C . LYS A 1 258 ? 6.796 5.892 -19.246 1.00 95.38 258 LYS A C 1
ATOM 2089 O O . LYS A 1 258 ? 6.858 7.009 -18.728 1.00 95.38 258 LYS A O 1
ATOM 2094 N N . LEU A 1 259 ? 7.829 5.057 -19.320 1.00 95.56 259 LEU A N 1
ATOM 2095 C CA . LEU A 1 259 ? 9.196 5.380 -18.914 1.00 95.56 259 LEU A CA 1
ATOM 2096 C C . LEU A 1 259 ? 10.093 5.289 -20.150 1.00 95.56 259 LEU A C 1
ATOM 2098 O O . LEU A 1 259 ? 10.261 4.211 -20.710 1.00 95.56 259 LEU A O 1
ATOM 2102 N N . ILE A 1 260 ? 10.636 6.421 -20.594 1.00 94.00 260 ILE A N 1
ATOM 2103 C CA . ILE A 1 260 ? 11.355 6.522 -21.874 1.00 94.00 260 ILE A CA 1
ATOM 2104 C C . ILE A 1 260 ? 12.790 6.996 -21.615 1.00 94.00 260 ILE A C 1
ATOM 2106 O O . ILE A 1 260 ? 12.981 8.175 -21.285 1.00 94.00 260 ILE A O 1
ATOM 2110 N N . PRO A 1 261 ? 13.805 6.124 -21.753 1.00 92.69 261 PRO A N 1
ATOM 2111 C CA . PRO A 1 261 ? 15.209 6.516 -21.759 1.00 92.69 261 PRO A CA 1
ATOM 2112 C C . PRO A 1 261 ? 15.486 7.607 -22.796 1.00 92.69 261 PRO A C 1
ATOM 2114 O O . PRO A 1 261 ? 15.048 7.545 -23.941 1.00 92.69 261 PRO A O 1
ATOM 2117 N N . CYS A 1 262 ? 16.240 8.621 -22.399 1.00 87.19 262 CYS A N 1
ATOM 2118 C CA . CYS A 1 262 ? 16.611 9.751 -23.239 1.00 87.19 262 CYS A CA 1
ATOM 2119 C C . CYS A 1 262 ? 18.109 9.682 -23.575 1.00 87.19 262 CYS A C 1
ATOM 2121 O O . CYS A 1 262 ? 18.939 9.288 -22.752 1.00 87.19 262 CYS A O 1
ATOM 2123 N N . SER A 1 263 ? 18.477 10.076 -24.798 1.00 69.12 263 SER A N 1
ATOM 2124 C CA . SER A 1 263 ? 19.887 10.200 -25.184 1.00 69.12 263 SER A CA 1
ATOM 2125 C C . SER A 1 263 ? 20.481 11.515 -24.662 1.00 69.12 263 SER A C 1
ATOM 2127 O O . SER A 1 263 ? 19.793 12.532 -24.570 1.00 69.12 263 SER A O 1
ATOM 2129 N N . ALA A 1 264 ? 21.777 11.510 -24.336 1.00 57.62 264 ALA A N 1
ATOM 2130 C CA . ALA A 1 264 ? 22.475 12.627 -23.689 1.00 57.62 264 ALA A CA 1
ATOM 2131 C C . ALA A 1 264 ? 22.579 13.912 -24.545 1.00 57.62 264 ALA A C 1
ATOM 2133 O O . ALA A 1 264 ? 23.042 14.935 -24.047 1.00 57.62 264 ALA A O 1
ATOM 2134 N N . SER A 1 265 ? 22.156 13.895 -25.815 1.00 45.53 265 SER A N 1
ATOM 2135 C CA . SER A 1 265 ? 22.344 15.010 -26.754 1.00 45.53 265 SER A CA 1
ATOM 2136 C C . SER A 1 265 ? 21.379 16.186 -26.577 1.00 45.53 265 SER A C 1
ATOM 2138 O O . SER A 1 265 ? 21.660 17.263 -27.093 1.00 45.53 265 SER A O 1
ATOM 2140 N N . ASN A 1 266 ? 20.266 16.032 -25.850 1.00 46.34 266 ASN A N 1
ATOM 2141 C CA . ASN A 1 266 ? 19.176 17.021 -25.900 1.00 46.34 266 ASN A CA 1
ATOM 2142 C C . ASN A 1 266 ? 18.953 17.780 -24.580 1.00 46.34 266 ASN A C 1
ATOM 2144 O O . ASN A 1 266 ? 17.922 18.424 -24.402 1.00 46.34 266 ASN A O 1
ATOM 2148 N N . SER A 1 267 ? 19.907 17.754 -23.644 1.00 42.31 267 SER A N 1
ATOM 2149 C CA . SER A 1 267 ? 19.731 18.396 -22.331 1.00 42.31 267 SER A CA 1
ATOM 2150 C C . SER A 1 267 ? 19.808 19.933 -22.341 1.00 42.31 267 SER A C 1
ATOM 2152 O O . SER A 1 267 ? 19.591 20.543 -21.296 1.00 42.31 267 SER A O 1
ATOM 2154 N N . LYS A 1 268 ? 20.059 20.591 -23.487 1.00 40.03 268 LYS A N 1
ATOM 2155 C CA . LYS A 1 268 ? 20.077 22.065 -23.601 1.00 40.03 268 LYS A CA 1
ATOM 2156 C C . LYS A 1 268 ? 19.605 22.589 -24.968 1.00 40.03 268 LYS A C 1
ATOM 2158 O O . LYS A 1 268 ? 20.383 23.195 -25.691 1.00 40.03 268 LYS A O 1
ATOM 2163 N N . SER A 1 269 ? 18.339 22.392 -25.331 1.00 37.72 269 SER A N 1
ATOM 2164 C CA . SER A 1 269 ? 17.641 23.323 -26.239 1.00 37.72 269 SER A CA 1
ATOM 2165 C C . SER A 1 269 ? 16.132 23.102 -26.171 1.00 37.72 269 SER A C 1
ATOM 2167 O O . SER A 1 269 ? 15.571 22.263 -26.871 1.00 37.72 269 SER A O 1
ATOM 2169 N N . ALA A 1 270 ? 15.467 23.857 -25.302 1.00 35.62 270 ALA A N 1
ATOM 2170 C CA . ALA A 1 270 ? 14.045 24.124 -25.437 1.00 35.62 270 ALA A CA 1
ATOM 2171 C C . ALA A 1 270 ? 13.895 25.420 -26.245 1.00 35.62 270 ALA A C 1
ATOM 2173 O O . ALA A 1 270 ? 13.795 26.503 -25.679 1.00 35.62 270 ALA A O 1
ATOM 2174 N N . VAL A 1 271 ? 13.905 25.303 -27.574 1.00 29.92 271 VAL A N 1
ATOM 2175 C CA . VAL A 1 271 ? 13.297 26.295 -28.472 1.00 29.92 271 VAL A CA 1
ATOM 2176 C C . VAL A 1 271 ? 12.452 25.522 -29.487 1.00 29.92 271 VAL A C 1
ATOM 2178 O O . VAL A 1 271 ? 12.978 24.609 -30.127 1.00 29.92 271 VAL A O 1
ATOM 2181 N N . PRO A 1 272 ? 11.155 25.838 -29.651 1.00 38.09 272 PRO A N 1
ATOM 2182 C CA . PRO A 1 272 ? 10.333 25.209 -30.669 1.00 38.09 272 PRO A CA 1
ATOM 2183 C C . PRO A 1 272 ? 10.661 25.858 -32.017 1.00 38.09 272 PRO A C 1
ATOM 2185 O O . PRO A 1 272 ? 10.230 26.974 -32.294 1.00 38.09 272 PRO A O 1
ATOM 2188 N N . SER A 1 273 ? 11.443 25.177 -32.855 1.00 29.36 273 SER A N 1
ATOM 2189 C CA . SER A 1 273 ? 11.597 25.557 -34.259 1.00 29.36 273 SER A CA 1
ATOM 2190 C C . SER A 1 273 ? 10.887 24.532 -35.130 1.00 29.36 273 SER A C 1
ATOM 2192 O O . SER A 1 273 ? 11.311 23.382 -35.251 1.00 29.36 273 SER A O 1
ATOM 2194 N N . ASN A 1 274 ? 9.770 24.968 -35.707 1.00 38.75 274 ASN A N 1
ATOM 2195 C CA . ASN A 1 274 ? 9.108 24.303 -36.814 1.00 38.75 274 ASN A CA 1
ATOM 2196 C C . ASN A 1 274 ? 10.087 24.233 -37.987 1.00 38.75 274 ASN A C 1
ATOM 2198 O O . ASN A 1 274 ? 10.412 25.275 -38.545 1.00 38.75 274 ASN A O 1
ATOM 2202 N N . ASN A 1 275 ? 10.525 23.034 -38.368 1.00 31.27 275 ASN A N 1
ATOM 2203 C CA . ASN A 1 275 ? 10.737 22.668 -39.767 1.00 31.27 275 ASN A CA 1
ATOM 2204 C C . ASN A 1 275 ? 10.878 21.152 -39.912 1.00 31.27 275 ASN A C 1
ATOM 2206 O O . ASN A 1 275 ? 11.634 20.489 -39.206 1.00 31.27 275 ASN A O 1
ATOM 2210 N N . ALA A 1 276 ? 10.090 20.625 -40.843 1.00 39.56 276 ALA A N 1
ATOM 2211 C CA . ALA A 1 276 ? 10.034 19.228 -41.214 1.00 39.56 276 ALA A CA 1
ATOM 2212 C C . ALA A 1 276 ? 11.314 18.758 -41.929 1.00 39.56 276 ALA A C 1
ATOM 2214 O O . ALA A 1 276 ? 12.081 19.551 -42.470 1.00 39.56 276 ALA A O 1
ATOM 2215 N N . SER A 1 277 ? 11.432 17.429 -42.015 1.00 32.81 277 SER A N 1
ATOM 2216 C CA . SER A 1 277 ? 12.411 16.629 -42.764 1.00 32.81 277 SER A CA 1
ATOM 2217 C C . SER A 1 277 ? 13.747 16.325 -42.066 1.00 32.81 277 SER A C 1
ATOM 2219 O O . SER A 1 277 ? 14.778 16.949 -42.272 1.00 32.81 277 SER A O 1
ATOM 2221 N N . SER A 1 278 ? 13.756 15.247 -41.282 1.00 31.88 278 SER A N 1
ATOM 2222 C CA . SER A 1 278 ? 14.674 14.125 -41.525 1.00 31.88 278 SER A CA 1
ATOM 2223 C C . SER A 1 278 ? 14.356 12.970 -40.574 1.00 31.88 278 SER A C 1
ATOM 2225 O O . SER A 1 278 ? 14.377 13.098 -39.355 1.00 31.88 278 SER A O 1
ATOM 2227 N N . ASN A 1 279 ? 14.050 11.814 -41.162 1.00 33.12 279 ASN A N 1
ATOM 2228 C CA . ASN A 1 279 ? 13.978 10.528 -40.480 1.00 33.12 279 ASN A CA 1
ATOM 2229 C C . ASN A 1 279 ? 15.368 10.142 -39.948 1.00 33.12 279 ASN A C 1
ATOM 2231 O O . ASN A 1 279 ? 16.094 9.378 -40.580 1.00 33.12 279 ASN A O 1
ATOM 2235 N N . LYS A 1 280 ? 15.736 10.645 -38.774 1.00 34.38 280 LYS A N 1
ATOM 2236 C CA . LYS A 1 280 ? 16.673 9.970 -37.878 1.00 34.38 280 LYS A CA 1
ATOM 2237 C C . LYS A 1 280 ? 15.926 9.766 -36.572 1.00 34.38 280 LYS A C 1
ATOM 2239 O O . LYS A 1 280 ? 15.809 10.682 -35.771 1.00 34.38 280 LYS A O 1
ATOM 2244 N N . LYS A 1 281 ? 15.366 8.567 -36.382 1.00 37.16 281 LYS A N 1
ATOM 2245 C CA . LYS A 1 281 ? 15.141 8.083 -35.019 1.00 37.16 281 LYS A CA 1
ATOM 2246 C C . LYS A 1 281 ? 16.514 8.140 -34.364 1.00 37.16 281 LYS A C 1
ATOM 2248 O O . LYS A 1 281 ? 17.428 7.473 -34.846 1.00 37.16 281 LYS A O 1
ATOM 2253 N N . ASP A 1 282 ? 16.669 8.994 -33.363 1.00 37.88 282 ASP A N 1
ATOM 2254 C CA . ASP A 1 282 ? 17.807 8.951 -32.460 1.00 37.88 282 ASP A CA 1
ATOM 2255 C C . ASP A 1 282 ? 17.821 7.540 -31.862 1.00 37.88 282 ASP A C 1
ATOM 2257 O O . ASP A 1 282 ? 17.048 7.236 -30.955 1.00 37.88 282 ASP A O 1
ATOM 2261 N N . ASP A 1 283 ? 18.606 6.639 -32.460 1.00 44.78 283 ASP A N 1
ATOM 2262 C CA . ASP A 1 283 ? 18.736 5.255 -32.018 1.00 44.78 283 ASP A CA 1
ATOM 2263 C C . ASP A 1 283 ? 19.369 5.303 -30.628 1.00 44.78 283 ASP A C 1
ATOM 2265 O O . ASP A 1 283 ? 20.588 5.405 -30.464 1.00 44.78 283 ASP A O 1
ATOM 2269 N N . VAL A 1 284 ? 18.519 5.273 -29.602 1.00 56.38 284 VAL A N 1
ATOM 2270 C CA . VAL A 1 284 ? 18.918 4.923 -28.248 1.00 56.38 284 VAL A CA 1
ATOM 2271 C C . VAL A 1 284 ? 19.486 3.515 -28.363 1.00 56.38 284 VAL A C 1
ATOM 2273 O O . VAL A 1 284 ? 18.753 2.532 -28.457 1.00 56.38 284 VAL A O 1
ATOM 2276 N N . THR A 1 285 ? 20.811 3.431 -28.463 1.00 65.81 285 THR A N 1
ATOM 2277 C CA . THR A 1 285 ? 21.519 2.170 -28.638 1.00 65.81 285 THR A CA 1
ATOM 2278 C C . THR A 1 285 ? 21.159 1.255 -27.482 1.00 65.81 285 THR A C 1
ATOM 2280 O O . THR A 1 285 ? 21.395 1.581 -26.317 1.00 65.81 285 THR A O 1
ATOM 2283 N N . PHE A 1 286 ? 20.533 0.131 -27.826 1.00 69.88 286 PHE A N 1
ATOM 2284 C CA . PHE A 1 286 ? 20.249 -0.952 -26.899 1.00 69.88 286 PHE A CA 1
ATOM 2285 C C . PHE A 1 286 ? 21.540 -1.360 -26.186 1.00 69.88 286 PHE A C 1
ATOM 2287 O O . PHE A 1 286 ? 22.591 -1.484 -26.821 1.00 69.88 286 PHE A O 1
ATOM 2294 N N . ILE A 1 287 ? 21.450 -1.533 -24.871 1.00 77.81 287 ILE A N 1
ATOM 2295 C CA . ILE A 1 287 ? 22.571 -1.949 -24.035 1.00 77.81 287 ILE A CA 1
ATOM 2296 C C . ILE A 1 287 ? 22.287 -3.364 -23.568 1.00 77.81 287 ILE A C 1
ATOM 2298 O O . ILE A 1 287 ? 21.227 -3.614 -23.009 1.00 77.81 287 ILE A O 1
ATOM 2302 N N . GLU A 1 288 ? 23.233 -4.270 -23.797 1.00 73.00 288 GLU A N 1
ATOM 2303 C CA . GLU A 1 288 ? 23.135 -5.674 -23.386 1.00 73.00 288 GLU A CA 1
ATOM 2304 C C . GLU A 1 288 ? 23.581 -5.886 -21.944 1.00 73.00 288 GLU A C 1
ATOM 2306 O O . GLU A 1 288 ? 22.917 -6.601 -21.203 1.00 73.00 288 GLU A O 1
ATOM 2311 N N . ASP A 1 289 ? 24.684 -5.253 -21.539 1.00 84.19 289 ASP A N 1
ATOM 2312 C CA . ASP A 1 289 ? 25.143 -5.258 -20.153 1.00 84.19 289 ASP A CA 1
ATOM 2313 C C . ASP A 1 289 ? 24.905 -3.875 -19.527 1.00 84.19 289 ASP A C 1
ATOM 2315 O O . ASP A 1 289 ? 25.598 -2.914 -19.883 1.00 84.19 289 ASP A O 1
ATOM 2319 N N . PRO A 1 290 ? 23.968 -3.747 -18.568 1.00 87.94 290 PRO A N 1
ATOM 2320 C CA . PRO A 1 290 ? 23.707 -2.495 -17.865 1.00 87.94 290 PRO A CA 1
ATOM 2321 C C . PRO A 1 290 ? 24.946 -1.854 -17.233 1.00 87.94 290 PRO A C 1
ATOM 2323 O O . PRO A 1 290 ? 24.975 -0.640 -17.038 1.00 87.94 290 PRO A O 1
ATOM 2326 N N . ARG A 1 291 ? 26.000 -2.631 -16.944 1.00 90.56 291 ARG A N 1
ATOM 2327 C CA . ARG A 1 291 ? 27.271 -2.110 -16.416 1.00 90.56 291 ARG A CA 1
ATOM 2328 C C . ARG A 1 291 ? 27.954 -1.136 -17.375 1.00 90.56 291 ARG A C 1
ATOM 2330 O O . ARG A 1 291 ? 28.690 -0.266 -16.917 1.00 90.56 291 ARG A O 1
ATOM 2337 N N . GLU A 1 292 ? 27.661 -1.198 -18.678 1.00 88.69 292 GLU A N 1
ATOM 2338 C CA . GLU A 1 292 ? 28.144 -0.213 -19.653 1.00 88.69 292 GLU A CA 1
ATOM 2339 C C . GLU A 1 292 ? 27.636 1.215 -19.374 1.00 88.69 292 GLU A C 1
ATOM 2341 O O . GLU A 1 292 ? 28.173 2.170 -19.944 1.00 88.69 292 GLU A O 1
ATOM 2346 N N . LEU A 1 293 ? 26.602 1.384 -18.540 1.00 89.31 293 LEU A N 1
ATOM 2347 C CA . LEU A 1 293 ? 26.076 2.693 -18.152 1.00 89.31 293 LEU A CA 1
ATOM 2348 C C . LEU A 1 293 ? 26.912 3.392 -17.079 1.00 89.31 293 LEU A C 1
ATOM 2350 O O . LEU A 1 293 ? 26.813 4.611 -16.965 1.00 89.31 293 LEU A O 1
ATOM 2354 N N . ILE A 1 294 ? 27.726 2.663 -16.312 1.00 92.44 294 ILE A N 1
ATOM 2355 C CA . ILE A 1 294 ? 28.461 3.221 -15.170 1.00 92.44 294 ILE A CA 1
ATOM 2356 C C . ILE A 1 294 ? 29.358 4.380 -15.623 1.00 92.44 294 ILE A C 1
ATOM 2358 O O . ILE A 1 294 ? 30.068 4.293 -16.624 1.00 92.44 294 ILE A O 1
ATOM 2362 N N . GLY A 1 295 ? 29.297 5.489 -14.883 1.00 90.94 295 GLY A N 1
ATOM 2363 C CA . GLY A 1 295 ? 30.041 6.719 -15.155 1.00 90.94 295 GLY A CA 1
ATOM 2364 C C . GLY A 1 295 ? 29.470 7.584 -16.284 1.00 90.94 295 GLY A C 1
ATOM 2365 O O . GLY A 1 295 ? 30.005 8.661 -16.539 1.00 90.94 295 GLY A O 1
ATOM 2366 N N . LYS A 1 296 ? 28.394 7.159 -16.961 1.00 90.94 296 LYS A N 1
ATOM 2367 C CA . LYS A 1 296 ? 27.751 7.929 -18.038 1.00 90.94 296 LYS A CA 1
ATOM 2368 C C . LYS A 1 296 ? 26.525 8.692 -17.526 1.00 90.94 296 LYS A C 1
ATOM 2370 O O . LYS A 1 296 ? 25.847 8.199 -16.619 1.00 90.94 296 LYS A O 1
ATOM 2375 N N . PRO A 1 297 ? 26.192 9.843 -18.140 1.00 92.62 297 PRO A N 1
ATOM 2376 C CA . PRO A 1 297 ? 24.926 10.507 -17.887 1.00 92.62 297 PRO A CA 1
ATOM 2377 C C . PRO A 1 297 ? 23.771 9.659 -18.411 1.00 92.62 297 PRO A C 1
ATOM 2379 O O . PRO A 1 297 ? 23.852 9.033 -19.476 1.00 92.62 297 PRO A O 1
ATOM 2382 N N . TYR A 1 298 ? 22.677 9.663 -17.664 1.00 92.38 298 TYR A N 1
ATOM 2383 C CA . TYR A 1 298 ? 21.474 8.923 -18.000 1.00 92.38 298 TYR A CA 1
ATOM 2384 C C . TYR A 1 298 ? 20.260 9.753 -17.623 1.00 92.38 298 TYR A C 1
ATOM 2386 O O . TYR A 1 298 ? 20.139 10.206 -16.491 1.00 92.38 298 TYR A O 1
ATOM 2394 N N . SER A 1 299 ? 19.334 9.934 -18.551 1.00 94.25 299 SER A N 1
ATOM 2395 C CA . SER A 1 299 ? 18.056 10.564 -18.254 1.00 94.25 299 SER A CA 1
ATOM 2396 C C . SER A 1 299 ? 16.921 9.728 -18.813 1.00 94.25 299 SER A C 1
ATOM 2398 O O . SER A 1 299 ? 17.093 8.992 -19.782 1.00 94.25 299 SER A O 1
ATOM 2400 N N . PHE A 1 300 ? 15.758 9.815 -18.185 1.00 95.00 300 PHE A N 1
ATOM 2401 C CA . PHE A 1 300 ? 14.540 9.208 -18.697 1.00 95.00 300 PHE A CA 1
ATOM 2402 C C . PHE A 1 300 ? 13.337 10.082 -18.370 1.00 95.00 300 PHE A C 1
ATOM 2404 O O . PHE A 1 300 ? 13.315 10.834 -17.392 1.00 95.00 300 PHE A O 1
ATOM 2411 N N . LYS A 1 301 ? 12.330 10.005 -19.232 1.00 95.31 301 LYS A N 1
ATOM 2412 C CA . LYS A 1 301 ? 11.074 10.725 -19.082 1.00 95.31 301 LYS A CA 1
ATOM 2413 C C . LYS A 1 301 ? 10.033 9.798 -18.469 1.00 95.31 301 LYS A C 1
ATOM 2415 O O . LYS A 1 301 ? 9.869 8.677 -18.937 1.00 95.31 301 LYS A O 1
ATOM 2420 N N . ILE A 1 302 ? 9.306 10.293 -17.477 1.00 96.38 302 ILE A N 1
ATOM 2421 C CA . ILE A 1 302 ? 8.109 9.660 -16.923 1.00 96.38 302 ILE A CA 1
ATOM 2422 C C . ILE A 1 302 ? 6.897 10.390 -17.479 1.00 96.38 302 ILE A C 1
ATOM 2424 O O . ILE A 1 302 ? 6.817 11.616 -17.372 1.00 96.38 302 ILE A O 1
ATOM 2428 N N . ILE A 1 303 ? 5.968 9.644 -18.063 1.00 95.75 303 ILE A N 1
ATOM 2429 C CA . ILE A 1 303 ? 4.711 10.163 -18.593 1.00 95.75 303 ILE A CA 1
ATOM 2430 C C . ILE A 1 303 ? 3.573 9.395 -17.934 1.00 95.75 303 ILE A C 1
ATOM 2432 O O . ILE A 1 303 ? 3.531 8.169 -18.025 1.00 95.75 303 ILE A O 1
ATOM 2436 N N . LEU A 1 304 ? 2.654 10.116 -17.295 1.00 94.88 304 LEU A N 1
ATOM 2437 C CA . LEU A 1 304 ? 1.409 9.535 -16.794 1.00 94.88 304 LEU A CA 1
ATOM 2438 C C . LEU A 1 304 ? 0.310 9.769 -17.824 1.00 94.88 304 LEU A C 1
ATOM 2440 O O . LEU A 1 304 ? 0.082 10.900 -18.260 1.00 94.88 304 LEU A O 1
ATOM 2444 N N . GLY A 1 305 ? -0.315 8.671 -18.229 1.00 90.00 305 GLY A N 1
ATOM 2445 C CA . GLY A 1 305 ? -1.412 8.600 -19.177 1.00 90.00 305 GLY A CA 1
ATOM 2446 C C . GLY A 1 305 ? -2.778 8.620 -18.503 1.00 90.00 305 GLY A C 1
ATOM 2447 O O . GLY A 1 305 ? -2.972 9.224 -17.450 1.00 90.00 305 GLY A O 1
ATOM 2448 N N . SER A 1 306 ? -3.739 7.956 -19.141 1.00 88.88 306 SER A N 1
ATOM 2449 C CA . SER A 1 306 ? -5.095 7.803 -18.620 1.00 88.88 306 SER A CA 1
ATOM 2450 C C . SER A 1 306 ? -5.109 7.015 -17.311 1.00 88.88 306 SER A C 1
ATOM 2452 O O . SER A 1 306 ? -4.477 5.963 -17.206 1.00 88.88 306 SER A O 1
ATOM 2454 N N . LEU A 1 307 ? -5.866 7.532 -16.346 1.00 91.00 307 LEU A N 1
ATOM 2455 C CA . LEU A 1 307 ? -6.253 6.861 -15.110 1.00 91.00 307 LEU A CA 1
ATOM 2456 C C . LEU A 1 307 ? -7.699 6.388 -15.276 1.00 91.00 307 LEU A C 1
ATOM 2458 O O . LEU A 1 307 ? -8.572 7.221 -15.514 1.00 91.00 307 LEU A O 1
ATOM 2462 N N . ASN A 1 308 ? -7.953 5.092 -15.124 1.00 90.19 308 ASN A N 1
ATOM 2463 C CA . ASN A 1 308 ? -9.269 4.470 -15.257 1.00 90.19 308 ASN A CA 1
ATOM 2464 C C . ASN A 1 308 ? -9.582 3.713 -13.964 1.00 90.19 308 ASN A C 1
ATOM 2466 O O . ASN A 1 308 ? -8.880 2.770 -13.625 1.00 90.19 308 ASN A O 1
ATOM 2470 N N . LEU A 1 309 ? -10.614 4.113 -13.229 1.00 88.75 309 LEU A N 1
ATOM 2471 C CA . LEU A 1 309 ? -11.058 3.424 -12.017 1.00 88.75 309 LEU A CA 1
ATOM 2472 C C . LEU A 1 309 ? -12.396 2.740 -12.291 1.00 88.75 309 LEU A C 1
ATOM 2474 O O . LEU A 1 309 ? -13.221 3.262 -13.034 1.00 88.75 309 LEU A O 1
ATOM 2478 N N . TYR A 1 310 ? -12.636 1.591 -11.662 1.00 85.00 310 TYR A N 1
ATOM 2479 C CA . TYR A 1 310 ? -13.910 0.872 -11.788 1.00 85.00 310 TYR A CA 1
ATOM 2480 C C . TYR A 1 310 ? -15.070 1.559 -11.038 1.00 85.00 310 TYR A C 1
ATOM 2482 O O . TYR A 1 310 ? -16.221 1.140 -11.149 1.00 85.00 310 TYR A O 1
ATOM 2490 N N . ASP A 1 311 ? -14.783 2.623 -10.280 1.00 76.06 311 ASP A N 1
ATOM 2491 C CA . ASP A 1 311 ? -15.778 3.426 -9.570 1.00 76.06 311 ASP A CA 1
ATOM 2492 C C . ASP A 1 311 ? -16.638 4.242 -10.554 1.00 76.06 311 ASP A C 1
ATOM 2494 O O . ASP A 1 311 ? -16.132 5.020 -11.365 1.00 76.06 311 ASP A O 1
ATOM 2498 N N . SER A 1 312 ? -17.963 4.110 -10.439 1.00 61.06 312 SER A N 1
ATOM 2499 C CA . SER A 1 312 ? -18.944 4.831 -11.267 1.00 61.06 312 SER A CA 1
ATOM 2500 C C . SER A 1 312 ? -18.869 6.355 -11.101 1.00 61.06 312 SER A C 1
ATOM 2502 O O . SER A 1 312 ? -19.369 7.096 -11.946 1.00 61.06 312 SER A O 1
ATOM 2504 N N . GLU A 1 313 ? -18.234 6.834 -10.027 1.00 66.06 313 GLU A N 1
ATOM 2505 C CA . GLU A 1 313 ? -18.122 8.252 -9.683 1.00 66.06 313 GLU A CA 1
ATOM 2506 C C . GLU A 1 313 ? -16.781 8.898 -10.069 1.00 66.06 313 GLU A C 1
ATOM 2508 O O . GLU A 1 313 ? -16.486 10.024 -9.655 1.00 66.06 313 GLU A O 1
ATOM 2513 N N . GLN A 1 314 ? -15.974 8.232 -10.904 1.00 63.75 314 GLN A N 1
ATOM 2514 C CA . GLN A 1 314 ? -14.633 8.701 -11.262 1.00 63.75 314 GLN A CA 1
ATOM 2515 C C . GLN A 1 314 ? -14.609 10.147 -11.797 1.00 63.75 314 GLN A C 1
ATOM 2517 O O . GLN A 1 314 ? -13.749 10.940 -11.433 1.00 63.75 314 GLN A O 1
ATOM 2522 N N . ASN A 1 315 ? -15.593 10.554 -12.597 1.00 64.62 315 ASN A N 1
ATOM 2523 C CA . ASN A 1 315 ? -15.596 11.889 -13.208 1.00 64.62 315 ASN A CA 1
ATOM 2524 C C . ASN A 1 315 ? -15.942 13.037 -12.241 1.00 64.62 315 ASN A C 1
ATOM 2526 O O . ASN A 1 315 ? -15.856 14.202 -12.629 1.00 64.62 315 ASN A O 1
ATOM 2530 N N . LYS A 1 316 ? -16.347 12.744 -10.997 1.00 71.62 316 LYS A N 1
ATOM 2531 C CA . LYS A 1 316 ? -16.728 13.772 -10.010 1.00 71.62 316 LYS A CA 1
ATOM 2532 C C . LYS A 1 316 ? -15.581 14.208 -9.105 1.00 71.62 316 LYS A C 1
ATOM 2534 O O . LYS A 1 316 ? -15.718 15.199 -8.388 1.00 71.62 316 LYS A O 1
ATOM 2539 N N . HIS A 1 317 ? -14.464 13.488 -9.119 1.00 77.81 317 HIS A N 1
ATOM 2540 C CA . HIS A 1 317 ? -13.372 13.702 -8.180 1.00 77.81 317 HIS A CA 1
ATOM 2541 C C . HIS A 1 317 ? -12.078 14.111 -8.877 1.00 77.81 317 HIS A C 1
ATOM 2543 O O . HIS A 1 317 ? -11.814 13.741 -10.019 1.00 77.81 317 HIS A O 1
ATOM 2549 N N . LYS A 1 318 ? -11.249 14.883 -8.166 1.00 87.19 318 LYS A N 1
ATOM 2550 C CA . LYS A 1 318 ? -9.885 15.182 -8.603 1.00 87.19 318 LYS A CA 1
ATOM 2551 C C . LYS A 1 318 ? -8.961 14.100 -8.066 1.00 87.19 318 LYS A C 1
ATOM 2553 O O . LYS A 1 318 ? -9.058 13.729 -6.896 1.00 87.19 318 LYS A O 1
ATOM 2558 N N . TYR A 1 319 ? -8.059 13.632 -8.919 1.00 90.81 319 TYR A N 1
ATOM 2559 C CA . TYR A 1 319 ? -7.067 12.632 -8.553 1.00 90.81 319 TYR A CA 1
ATOM 2560 C C . TYR A 1 319 ? -5.669 13.223 -8.613 1.00 90.81 319 TYR A C 1
ATOM 2562 O O . TYR A 1 319 ? -5.326 13.952 -9.547 1.00 90.81 319 TYR A O 1
ATOM 2570 N N . THR A 1 320 ? -4.858 12.865 -7.629 1.00 93.75 320 THR A N 1
ATOM 2571 C CA . THR A 1 320 ? -3.446 13.221 -7.564 1.00 93.75 320 THR A CA 1
ATOM 2572 C C . THR A 1 320 ? -2.639 11.938 -7.460 1.00 93.75 320 THR A C 1
ATOM 2574 O O . THR A 1 320 ? -2.917 11.088 -6.618 1.00 93.75 320 THR A O 1
ATOM 2577 N N . VAL A 1 321 ? -1.645 11.784 -8.327 1.00 95.38 321 VAL A N 1
ATOM 2578 C CA . VAL A 1 321 ? -0.706 10.665 -8.297 1.00 95.38 321 VAL A CA 1
ATOM 2579 C C . VAL A 1 321 ? 0.591 11.140 -7.667 1.00 95.38 321 VAL A C 1
ATOM 2581 O O . VAL A 1 321 ? 1.235 12.061 -8.172 1.00 95.38 321 VAL A O 1
ATOM 2584 N N . TYR A 1 322 ? 0.982 10.497 -6.575 1.00 95.56 322 TYR A N 1
ATOM 2585 C CA . TYR A 1 322 ? 2.233 10.760 -5.884 1.00 95.56 322 TYR A CA 1
ATOM 2586 C C . TYR A 1 322 ? 3.260 9.688 -6.213 1.00 95.56 322 TYR A C 1
ATOM 2588 O O . TYR A 1 322 ? 2.950 8.500 -6.206 1.00 95.56 322 TYR A O 1
ATOM 2596 N N . TYR A 1 323 ? 4.494 10.097 -6.483 1.00 95.38 323 TYR A N 1
ATOM 2597 C CA . TYR A 1 323 ? 5.600 9.169 -6.701 1.00 95.38 323 TYR A CA 1
ATOM 2598 C C . TYR A 1 323 ? 6.938 9.818 -6.357 1.00 95.38 323 TYR A C 1
ATOM 2600 O O . TYR A 1 323 ? 7.060 11.042 -6.279 1.00 95.38 323 TYR A O 1
ATOM 2608 N N . ARG A 1 324 ? 7.957 8.988 -6.156 1.00 94.81 324 ARG A N 1
ATOM 2609 C CA . ARG A 1 324 ? 9.325 9.401 -5.834 1.00 94.81 324 ARG A CA 1
ATOM 2610 C C . ARG A 1 324 ? 10.302 8.590 -6.666 1.00 94.81 324 ARG A C 1
ATOM 2612 O O . ARG A 1 324 ? 10.068 7.406 -6.901 1.00 94.81 324 ARG A O 1
ATOM 2619 N N . ILE A 1 325 ? 11.397 9.216 -7.074 1.00 93.50 325 ILE A N 1
ATOM 2620 C CA . ILE A 1 325 ? 12.490 8.543 -7.775 1.00 93.50 325 ILE A CA 1
ATOM 2621 C C . ILE A 1 325 ? 13.711 8.547 -6.860 1.00 93.50 325 ILE A C 1
ATOM 2623 O O . ILE A 1 325 ? 13.926 9.504 -6.126 1.00 93.50 325 ILE A O 1
ATOM 2627 N N . PHE A 1 326 ? 14.467 7.451 -6.867 1.00 91.69 326 PHE A N 1
ATOM 2628 C CA . PHE A 1 326 ? 15.805 7.290 -6.285 1.00 91.69 326 PHE A CA 1
ATOM 2629 C C . PHE A 1 326 ? 16.292 8.402 -5.325 1.00 91.69 326 PHE A C 1
ATOM 2631 O O . PHE A 1 326 ? 16.784 9.447 -5.750 1.00 91.69 326 PHE A O 1
ATOM 2638 N N . LYS A 1 327 ? 16.187 8.149 -4.013 1.00 90.69 327 LYS A N 1
ATOM 2639 C CA . LYS A 1 327 ? 16.669 9.017 -2.913 1.00 90.69 327 LYS A CA 1
ATOM 2640 C C . LYS A 1 327 ? 16.123 10.457 -2.858 1.00 90.69 327 LYS A C 1
ATOM 2642 O O . LYS A 1 327 ? 16.580 11.228 -2.017 1.00 90.69 327 LYS A O 1
ATOM 2647 N N . GLU A 1 328 ? 15.130 10.830 -3.662 1.00 92.44 328 GLU A N 1
ATOM 2648 C CA . GLU A 1 328 ? 14.468 12.135 -3.533 1.00 92.44 328 GLU A CA 1
ATOM 2649 C C . GLU A 1 328 ? 13.845 12.322 -2.135 1.00 92.44 328 GLU A C 1
ATOM 2651 O O . GLU A 1 328 ? 13.294 11.393 -1.541 1.00 92.44 328 GLU A O 1
ATOM 2656 N N . SER A 1 329 ? 13.926 13.532 -1.579 1.00 88.06 329 SER A N 1
ATOM 2657 C CA . SER A 1 329 ? 13.344 13.848 -0.268 1.00 88.06 329 SER A CA 1
ATOM 2658 C C . SER A 1 329 ? 11.820 13.942 -0.336 1.00 88.06 329 SER A C 1
ATOM 2660 O O . SER A 1 329 ? 11.119 13.385 0.512 1.00 88.06 329 SER A O 1
ATOM 2662 N N . GLU A 1 330 ? 11.309 14.605 -1.366 1.00 91.06 330 GLU A N 1
ATOM 2663 C CA . GLU A 1 330 ? 9.899 14.947 -1.529 1.00 91.06 330 GLU A CA 1
ATOM 2664 C C . GLU A 1 330 ? 9.197 14.022 -2.525 1.00 91.06 330 GLU A C 1
ATOM 2666 O O . GLU A 1 330 ? 9.826 13.382 -3.370 1.00 91.06 330 GLU A O 1
ATOM 2671 N N . LEU A 1 331 ? 7.875 13.923 -2.393 1.00 92.56 331 LEU A N 1
ATOM 2672 C CA . LEU A 1 331 ? 7.028 13.251 -3.372 1.00 92.56 331 LEU A CA 1
ATOM 2673 C C . LEU A 1 331 ? 6.682 14.233 -4.489 1.00 92.56 331 LEU A C 1
ATOM 2675 O O . LEU A 1 331 ? 6.283 15.367 -4.238 1.00 92.56 331 LEU A O 1
ATOM 2679 N N . THR A 1 332 ? 6.768 13.775 -5.731 1.00 95.06 332 THR A N 1
ATOM 2680 C CA . THR A 1 332 ? 6.181 14.497 -6.859 1.00 95.06 332 THR A CA 1
ATOM 2681 C C . THR A 1 332 ? 4.674 14.316 -6.830 1.00 95.06 332 THR A C 1
ATOM 2683 O O . THR A 1 332 ? 4.211 13.181 -6.842 1.00 95.06 332 THR A O 1
ATOM 2686 N N . ALA A 1 333 ? 3.924 15.416 -6.849 1.00 94.56 333 ALA A N 1
ATOM 2687 C CA . ALA A 1 333 ? 2.470 15.409 -6.976 1.00 94.56 333 ALA A CA 1
ATOM 2688 C C . ALA A 1 333 ? 2.060 15.700 -8.428 1.00 94.56 333 ALA A C 1
ATOM 2690 O O . ALA A 1 333 ? 2.285 16.799 -8.938 1.00 94.56 333 ALA A O 1
ATOM 2691 N N . ALA A 1 334 ? 1.446 14.726 -9.094 1.00 93.69 334 ALA A N 1
ATOM 2692 C CA . ALA A 1 334 ? 0.914 14.857 -10.444 1.00 93.69 334 ALA A CA 1
ATOM 2693 C C . ALA A 1 334 ? -0.616 14.901 -10.404 1.00 93.69 334 ALA A C 1
ATOM 2695 O O . ALA A 1 334 ? -1.266 13.902 -10.103 1.00 93.69 334 ALA A O 1
ATOM 2696 N N . LYS A 1 335 ? -1.208 16.058 -10.705 1.00 91.56 335 LY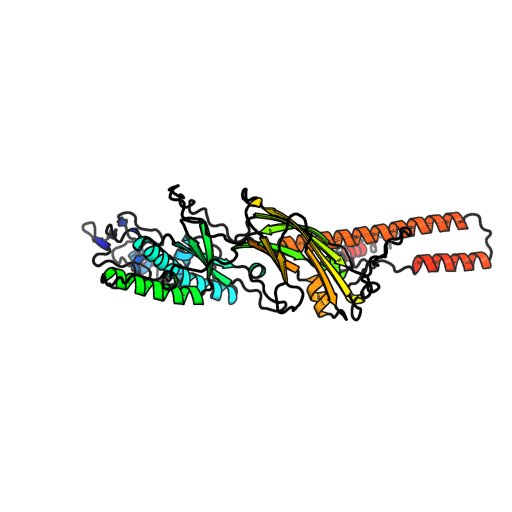S A N 1
ATOM 2697 C CA . LYS A 1 335 ? -2.668 16.187 -10.810 1.00 91.56 335 LYS A CA 1
ATOM 2698 C C . LYS A 1 335 ? -3.138 15.566 -12.122 1.00 91.56 335 LYS A C 1
ATOM 2700 O O . LYS A 1 335 ? -2.633 15.928 -13.183 1.00 91.56 335 LYS A O 1
ATOM 2705 N N . MET A 1 336 ? -4.097 14.651 -12.044 1.00 88.12 336 MET A N 1
ATOM 2706 C CA . MET A 1 336 ? -4.669 13.994 -13.215 1.00 88.12 336 MET A CA 1
ATOM 2707 C C . MET A 1 336 ? -5.786 14.872 -13.782 1.00 88.12 336 MET A C 1
ATOM 2709 O O . MET A 1 336 ? -6.845 15.015 -13.174 1.00 88.12 336 MET A O 1
ATOM 2713 N N . GLU A 1 337 ? -5.535 15.482 -14.938 1.00 78.12 337 GLU A N 1
ATOM 2714 C CA . GLU A 1 337 ? -6.490 16.320 -15.668 1.00 78.12 337 GLU A CA 1
ATOM 2715 C C . GLU A 1 337 ? -6.781 15.691 -17.036 1.00 78.12 337 GLU A C 1
ATOM 2717 O O . GLU A 1 337 ? -5.869 15.199 -17.698 1.00 78.12 337 GLU A O 1
ATOM 2722 N N . SER A 1 338 ? -8.035 15.738 -17.497 1.00 66.88 338 SER A N 1
ATOM 2723 C CA . SER A 1 338 ? -8.493 14.998 -18.688 1.00 66.88 338 SER A CA 1
ATOM 2724 C C . SER A 1 338 ? -7.733 15.312 -19.986 1.00 66.88 338 SER A C 1
ATOM 2726 O O . SER A 1 338 ? -7.715 14.478 -20.885 1.00 66.88 338 SER A O 1
ATOM 2728 N N . ASN A 1 339 ? -7.081 16.478 -20.088 1.00 66.44 339 ASN A N 1
ATOM 2729 C CA . ASN A 1 339 ? -6.445 16.950 -21.326 1.00 66.44 339 ASN A CA 1
ATOM 2730 C C . ASN A 1 339 ? -4.929 17.176 -21.216 1.00 66.44 339 ASN A C 1
ATOM 2732 O O . ASN A 1 339 ? -4.313 17.637 -22.179 1.00 66.44 339 ASN A O 1
ATOM 2736 N N . LYS A 1 340 ? -4.307 16.890 -20.065 1.00 76.50 340 LYS A N 1
ATOM 2737 C CA . LYS A 1 340 ? -2.884 17.170 -19.849 1.00 76.50 340 LYS A CA 1
ATOM 2738 C C . LYS A 1 340 ? -2.168 15.944 -19.308 1.00 76.50 340 LYS A C 1
ATOM 2740 O O . LYS A 1 340 ? -2.383 15.528 -18.177 1.00 76.50 340 LYS A O 1
ATOM 2745 N N . LEU A 1 341 ? -1.261 15.408 -20.119 1.00 84.62 341 LEU A N 1
ATOM 2746 C CA . LEU A 1 341 ? -0.359 14.344 -19.694 1.00 84.62 341 LEU A CA 1
ATOM 2747 C C . LEU A 1 341 ? 0.689 14.924 -18.746 1.00 84.62 341 LEU A C 1
ATOM 2749 O O . LEU A 1 341 ? 1.435 15.840 -19.112 1.00 84.62 341 LEU A O 1
ATOM 2753 N N . HIS A 1 342 ? 0.776 14.375 -17.536 1.00 91.25 342 HIS A N 1
ATOM 2754 C CA . HIS A 1 342 ? 1.886 14.693 -16.646 1.00 91.25 342 HIS A CA 1
ATOM 2755 C C . HIS A 1 342 ? 3.173 14.141 -17.245 1.00 91.25 342 HIS A C 1
ATOM 2757 O O . HIS A 1 342 ? 3.227 12.993 -17.682 1.00 91.25 342 HIS A O 1
ATOM 2763 N N . THR A 1 343 ? 4.211 14.969 -17.288 1.00 93.62 343 THR A N 1
ATOM 2764 C CA . THR A 1 343 ? 5.504 14.617 -17.866 1.00 93.62 343 THR A CA 1
ATOM 2765 C C . THR A 1 343 ? 6.617 15.156 -16.983 1.00 93.62 343 THR A C 1
ATOM 2767 O O . THR A 1 343 ? 6.688 16.361 -16.748 1.00 93.62 343 THR A O 1
ATOM 2770 N N . ARG A 1 344 ? 7.527 14.282 -16.550 1.00 94.44 344 ARG A N 1
ATOM 2771 C CA . ARG A 1 344 ? 8.707 14.647 -15.757 1.00 94.44 344 ARG A CA 1
ATOM 2772 C C . ARG A 1 344 ? 9.966 14.071 -16.392 1.00 94.44 344 ARG A C 1
ATOM 2774 O O . ARG A 1 344 ? 10.002 12.887 -16.705 1.00 94.44 344 ARG A O 1
ATOM 2781 N N . LEU A 1 345 ? 10.992 14.897 -16.573 1.00 94.25 345 LEU A N 1
ATOM 2782 C CA . LEU A 1 345 ? 12.330 14.441 -16.949 1.00 94.25 345 LEU A CA 1
ATOM 2783 C C . LEU A 1 345 ? 13.143 14.215 -15.673 1.00 94.25 345 LEU A C 1
ATOM 2785 O O . LEU A 1 345 ? 13.238 15.122 -14.847 1.00 94.25 345 LEU A O 1
ATOM 2789 N N . TYR A 1 346 ? 13.716 13.027 -15.525 1.00 94.38 346 TYR A N 1
ATOM 2790 C CA . TYR A 1 346 ? 14.667 12.711 -14.467 1.00 94.38 346 TYR A CA 1
ATOM 2791 C C . TYR A 1 346 ? 16.048 12.505 -15.082 1.00 94.38 346 TYR A C 1
ATOM 2793 O O . TYR A 1 346 ? 16.184 11.767 -16.059 1.00 94.38 346 TYR A O 1
ATOM 2801 N N . SER A 1 347 ? 17.057 13.173 -14.528 1.00 93.62 347 SER A N 1
ATOM 2802 C CA . SER A 1 347 ? 18.425 13.175 -15.047 1.00 93.62 347 SER A CA 1
ATOM 2803 C C . SER A 1 347 ? 19.400 12.772 -13.952 1.00 93.62 347 SER A C 1
ATOM 2805 O O . SER A 1 347 ? 19.332 13.281 -12.838 1.00 93.62 347 SER A O 1
ATOM 2807 N N . ILE A 1 348 ? 20.313 11.878 -14.305 1.00 93.31 348 ILE A N 1
ATOM 2808 C CA . ILE A 1 348 ? 21.408 11.386 -13.480 1.00 93.31 348 ILE A CA 1
ATOM 2809 C C . ILE A 1 348 ? 22.699 11.808 -14.176 1.00 93.31 348 ILE A C 1
ATOM 2811 O O . ILE A 1 348 ? 22.933 11.436 -15.329 1.00 93.31 348 ILE A O 1
ATOM 2815 N N . ASP A 1 349 ? 23.537 12.571 -13.478 1.00 90.38 349 ASP A N 1
ATOM 2816 C CA . ASP A 1 349 ? 24.791 13.079 -14.040 1.00 90.38 349 ASP A CA 1
ATOM 2817 C C . ASP A 1 349 ? 25.771 11.944 -14.353 1.00 90.38 349 ASP A C 1
ATOM 2819 O O . ASP A 1 349 ? 26.387 11.922 -15.420 1.00 90.38 349 ASP A O 1
ATOM 2823 N N . GLN A 1 350 ? 25.892 10.982 -13.433 1.00 93.00 350 GLN A N 1
ATOM 2824 C CA . GLN A 1 350 ? 26.712 9.785 -13.592 1.00 93.00 350 GLN A CA 1
ATOM 2825 C C . GLN A 1 350 ? 26.051 8.582 -12.919 1.00 93.00 350 GLN A C 1
ATOM 2827 O O . GLN A 1 350 ? 25.806 8.581 -11.712 1.00 93.00 350 GLN A O 1
ATOM 2832 N N . ILE A 1 351 ? 25.791 7.533 -13.699 1.00 93.88 351 ILE A N 1
ATOM 2833 C CA . ILE A 1 351 ? 25.292 6.261 -13.169 1.00 93.88 351 ILE A CA 1
ATOM 2834 C C . ILE A 1 351 ? 26.362 5.608 -12.291 1.00 93.88 351 ILE A C 1
ATOM 2836 O O . ILE A 1 351 ? 27.518 5.454 -12.684 1.00 93.88 351 ILE A O 1
ATOM 2840 N N . THR A 1 352 ? 25.944 5.170 -11.109 1.00 95.50 352 THR A N 1
ATOM 2841 C CA . THR A 1 352 ? 26.758 4.401 -10.158 1.00 95.50 352 THR A CA 1
ATOM 2842 C C . THR A 1 352 ? 26.216 2.976 -10.050 1.00 95.50 352 THR A C 1
ATOM 2844 O O . THR A 1 352 ? 25.128 2.684 -10.549 1.00 95.50 352 THR A O 1
ATOM 2847 N N . HIS A 1 353 ? 26.939 2.087 -9.363 1.00 94.44 353 HIS A N 1
ATOM 2848 C CA . HIS A 1 353 ? 26.435 0.743 -9.054 1.00 94.44 353 HIS A CA 1
ATOM 2849 C C . HIS A 1 353 ? 25.086 0.780 -8.326 1.00 94.44 353 HIS A C 1
ATOM 2851 O O . HIS A 1 353 ? 24.180 0.046 -8.692 1.00 94.44 353 HIS A O 1
ATOM 2857 N N . GLU A 1 354 ? 24.909 1.715 -7.392 1.00 95.00 354 GLU A N 1
ATOM 2858 C CA . GLU A 1 354 ? 23.659 1.862 -6.642 1.00 95.00 354 GLU A CA 1
ATOM 2859 C C . GLU A 1 354 ? 22.465 2.242 -7.536 1.00 95.00 354 GLU A C 1
ATOM 2861 O O . GLU A 1 354 ? 21.350 1.776 -7.315 1.00 95.00 354 GLU A O 1
ATOM 2866 N N . HIS A 1 355 ? 22.686 3.048 -8.580 1.00 95.19 355 HIS A N 1
ATOM 2867 C CA . HIS A 1 355 ? 21.640 3.348 -9.562 1.00 95.19 355 HIS A CA 1
ATOM 2868 C C . HIS A 1 355 ? 21.257 2.107 -10.380 1.00 95.19 355 HIS A C 1
ATOM 2870 O O . HIS A 1 355 ? 20.085 1.919 -10.701 1.00 95.19 355 HIS A O 1
ATOM 2876 N N . LEU A 1 356 ? 22.230 1.253 -10.718 1.00 94.00 356 LEU A N 1
ATOM 2877 C CA . LEU A 1 356 ? 21.951 -0.009 -11.404 1.00 94.00 356 LEU A CA 1
ATOM 2878 C C . LEU A 1 356 ? 21.202 -0.990 -10.500 1.00 94.00 356 LEU A C 1
ATOM 2880 O O . LEU A 1 356 ? 20.268 -1.633 -10.973 1.00 94.00 356 LEU A O 1
ATOM 2884 N N . ASP A 1 357 ? 21.559 -1.062 -9.218 1.00 93.44 357 ASP A N 1
ATOM 2885 C CA . ASP A 1 357 ? 20.849 -1.883 -8.233 1.00 93.44 357 ASP A CA 1
ATOM 2886 C C . ASP A 1 357 ? 19.392 -1.422 -8.084 1.00 93.44 357 ASP A C 1
ATOM 2888 O O . ASP A 1 357 ? 18.476 -2.250 -8.107 1.00 93.44 357 ASP A O 1
ATOM 2892 N N . TYR A 1 358 ? 19.172 -0.101 -8.038 1.00 94.31 358 TYR A N 1
ATOM 2893 C CA . TYR A 1 358 ? 17.841 0.504 -8.062 1.00 94.31 358 TYR A CA 1
ATOM 2894 C C . TYR A 1 358 ? 17.064 0.137 -9.330 1.00 94.31 358 TYR A C 1
ATOM 2896 O O . TYR A 1 358 ? 15.928 -0.318 -9.238 1.00 94.31 358 TYR A O 1
ATOM 2904 N N . PHE A 1 359 ? 17.664 0.261 -10.518 1.00 94.38 359 PHE A N 1
ATOM 2905 C CA . PHE A 1 359 ? 16.984 -0.147 -11.749 1.00 94.38 359 PHE A CA 1
ATOM 2906 C C . PHE A 1 359 ? 16.682 -1.648 -11.787 1.00 94.38 359 PHE A C 1
ATOM 2908 O O . PHE A 1 359 ? 15.651 -2.048 -12.315 1.00 94.38 359 PHE A O 1
ATOM 2915 N N . HIS A 1 360 ? 17.557 -2.493 -11.246 1.00 89.69 360 HIS A N 1
ATOM 2916 C CA . HIS A 1 360 ? 17.412 -3.942 -11.348 1.00 89.69 360 HIS A CA 1
ATOM 2917 C C . HIS A 1 360 ? 16.356 -4.531 -10.403 1.00 89.69 360 HIS A C 1
ATOM 2919 O O . HIS A 1 360 ? 15.694 -5.509 -10.776 1.00 89.69 360 HIS A O 1
ATOM 2925 N N . SER A 1 361 ? 16.243 -3.965 -9.197 1.00 86.75 361 SER A N 1
ATOM 2926 C CA . SER A 1 361 ? 15.533 -4.585 -8.068 1.00 86.75 361 SER A CA 1
ATOM 2927 C C . SER A 1 361 ? 14.375 -3.749 -7.522 1.00 86.75 361 SER A C 1
ATOM 2929 O O . SER A 1 361 ? 13.596 -4.252 -6.717 1.00 86.75 361 SER A O 1
ATOM 2931 N N . GLU A 1 362 ? 14.262 -2.479 -7.914 1.00 91.88 362 GLU A N 1
ATOM 2932 C CA . GLU A 1 362 ? 13.234 -1.573 -7.402 1.00 91.88 362 GLU A CA 1
ATOM 2933 C C . GLU A 1 362 ? 12.259 -1.117 -8.497 1.00 91.88 362 GLU A C 1
ATOM 2935 O O . GLU A 1 362 ? 12.428 -1.340 -9.701 1.00 91.88 362 GLU A O 1
ATOM 2940 N N . PHE A 1 363 ? 11.199 -0.459 -8.042 1.00 92.69 363 PHE A N 1
ATOM 2941 C CA . PHE A 1 363 ? 10.131 0.100 -8.857 1.00 92.69 363 PHE A CA 1
ATOM 2942 C C . PHE A 1 363 ? 9.846 1.545 -8.434 1.00 92.69 363 PHE A C 1
ATOM 2944 O O . PHE A 1 363 ? 10.125 1.953 -7.304 1.00 92.69 363 PHE A O 1
ATOM 2951 N N . ILE A 1 364 ? 9.252 2.328 -9.333 1.00 94.19 364 ILE A N 1
ATOM 2952 C CA . ILE A 1 364 ? 8.583 3.576 -8.954 1.00 94.19 364 ILE A CA 1
ATOM 2953 C C . ILE A 1 364 ? 7.159 3.214 -8.542 1.00 94.19 364 ILE A C 1
ATOM 2955 O O . ILE A 1 364 ? 6.396 2.665 -9.334 1.00 94.19 364 ILE A O 1
ATOM 2959 N N . CYS A 1 365 ? 6.800 3.510 -7.296 1.00 93.56 365 CYS A N 1
ATOM 2960 C CA . CYS A 1 365 ? 5.440 3.316 -6.810 1.00 93.56 365 CYS A CA 1
ATOM 2961 C C . CYS A 1 365 ? 4.606 4.564 -7.103 1.00 93.56 365 CYS A C 1
ATOM 2963 O O . CYS A 1 365 ? 4.883 5.634 -6.554 1.00 93.56 365 CYS A O 1
ATOM 2965 N N . PHE A 1 366 ? 3.594 4.428 -7.956 1.00 95.19 366 PHE A N 1
ATOM 2966 C CA . PHE A 1 366 ? 2.605 5.474 -8.186 1.00 95.19 366 PHE A CA 1
ATOM 2967 C C . PHE A 1 366 ? 1.454 5.283 -7.207 1.00 95.19 366 PHE A C 1
ATOM 2969 O O . PHE A 1 366 ? 0.779 4.259 -7.236 1.00 95.19 366 PHE A O 1
ATOM 2976 N N . MET A 1 367 ? 1.246 6.254 -6.326 1.00 94.12 367 MET A N 1
ATOM 2977 C CA . MET A 1 367 ? 0.218 6.216 -5.289 1.00 94.12 367 MET A CA 1
ATOM 2978 C C . MET A 1 367 ? -0.921 7.141 -5.692 1.00 94.12 367 MET A C 1
ATOM 2980 O O . MET A 1 367 ? -0.713 8.339 -5.887 1.00 94.12 367 MET A O 1
ATOM 2984 N N . ILE A 1 368 ? -2.117 6.586 -5.840 1.00 93.62 368 ILE A N 1
ATOM 2985 C CA . ILE A 1 368 ? -3.283 7.306 -6.332 1.00 93.62 368 ILE A CA 1
ATOM 2986 C C . ILE A 1 368 ? -4.067 7.814 -5.130 1.00 93.62 368 ILE A C 1
ATOM 2988 O O . ILE A 1 368 ? -4.477 7.038 -4.265 1.00 93.62 368 ILE A O 1
ATOM 2992 N N . TYR A 1 369 ? -4.305 9.118 -5.113 1.00 91.44 369 TYR A N 1
ATOM 2993 C CA . TYR A 1 369 ? -5.107 9.795 -4.111 1.00 91.44 369 TYR A CA 1
ATOM 2994 C C . TYR A 1 369 ? -6.290 10.499 -4.760 1.00 91.44 369 TYR A C 1
ATOM 2996 O O . TYR A 1 369 ? -6.202 10.996 -5.884 1.00 91.44 369 TYR A O 1
ATOM 3004 N N . ARG A 1 370 ? -7.404 10.549 -4.035 1.00 88.56 370 ARG A N 1
ATOM 3005 C CA . ARG A 1 370 ? -8.642 11.209 -4.441 1.00 88.56 370 ARG A CA 1
ATOM 3006 C C . ARG A 1 370 ? -8.957 12.346 -3.483 1.00 88.56 370 ARG A C 1
ATOM 3008 O O . ARG A 1 370 ? -9.081 12.111 -2.284 1.00 88.56 370 ARG A O 1
ATOM 3015 N N . SER A 1 371 ? -9.202 13.541 -4.010 1.00 85.12 371 SER A N 1
ATOM 3016 C CA . SER A 1 371 ? -9.654 14.666 -3.190 1.00 85.12 371 SER A CA 1
ATOM 3017 C C . SER A 1 371 ? -10.997 14.349 -2.536 1.00 85.12 371 SER A C 1
ATOM 3019 O O . SER A 1 371 ? -11.968 14.026 -3.236 1.00 85.12 371 SER A O 1
ATOM 3021 N N . GLN A 1 372 ? -11.073 14.472 -1.214 1.00 74.62 372 GLN A N 1
ATOM 3022 C CA . GLN A 1 372 ? -12.336 14.367 -0.494 1.00 74.62 372 GLN A CA 1
ATOM 3023 C C . GLN A 1 372 ? -13.040 15.728 -0.519 1.00 74.62 372 GLN A C 1
ATOM 3025 O O . GLN A 1 372 ? -12.451 16.750 -0.188 1.00 74.62 372 GLN A O 1
ATOM 3030 N N . LEU A 1 373 ? -14.301 15.744 -0.949 1.00 69.00 373 LEU A N 1
ATOM 3031 C CA . LEU A 1 373 ? -15.176 16.907 -0.796 1.00 69.00 373 LEU A CA 1
ATOM 3032 C C . LEU A 1 373 ? -16.028 16.693 0.453 1.00 69.00 373 LEU A C 1
ATOM 3034 O O . LEU A 1 373 ? -16.462 15.563 0.713 1.00 69.00 373 LEU A O 1
ATOM 3038 N N . GLU A 1 374 ? -16.297 17.764 1.195 1.00 59.31 374 GLU A N 1
ATOM 3039 C CA . GLU A 1 374 ? -17.373 17.763 2.181 1.00 59.31 374 GLU A CA 1
ATOM 3040 C C . GLU A 1 374 ? -18.677 17.469 1.437 1.00 59.31 374 GLU A C 1
ATOM 3042 O O . GLU A 1 374 ? -19.123 18.237 0.585 1.00 59.31 374 GLU A O 1
ATOM 3047 N N . LYS A 1 375 ? -19.260 16.295 1.688 1.00 57.56 375 LYS A N 1
ATOM 3048 C CA . LYS A 1 375 ? -20.632 16.035 1.265 1.00 57.56 375 LYS A CA 1
ATOM 3049 C C . LYS A 1 375 ? -21.536 16.683 2.302 1.00 57.56 375 LYS A C 1
ATOM 3051 O O . LYS A 1 375 ? -21.409 16.364 3.484 1.00 57.56 375 LYS A O 1
ATOM 3056 N N . ASP A 1 376 ? -22.479 17.510 1.857 1.00 41.34 376 ASP A N 1
ATOM 3057 C CA . ASP A 1 376 ? -23.618 17.890 2.689 1.00 41.34 376 ASP A CA 1
ATOM 3058 C C . ASP A 1 376 ? -24.261 16.616 3.244 1.00 41.34 376 ASP A C 1
ATOM 3060 O O . ASP A 1 376 ? -24.491 15.650 2.506 1.00 41.34 376 ASP A O 1
ATOM 3064 N N . VAL A 1 377 ? -24.518 16.601 4.553 1.00 42.56 377 VAL A N 1
ATOM 3065 C CA . VAL A 1 377 ? -25.148 15.481 5.259 1.00 42.56 377 VAL A CA 1
ATOM 3066 C C . VAL A 1 377 ? -26.465 15.142 4.556 1.00 42.56 377 VAL A C 1
ATOM 3068 O O . VAL A 1 377 ? -27.478 15.823 4.731 1.00 42.56 377 VAL A O 1
ATOM 3071 N N . LYS A 1 378 ? -26.473 14.090 3.730 1.00 38.50 378 LYS A N 1
ATOM 3072 C CA . LYS A 1 378 ? -27.702 13.614 3.095 1.00 38.50 378 LYS A CA 1
ATOM 3073 C C . LYS A 1 378 ? -28.604 13.051 4.191 1.00 38.50 378 LYS A C 1
ATOM 3075 O O . LYS A 1 378 ? -28.300 12.023 4.782 1.00 38.50 378 LYS A O 1
ATOM 3080 N N . LYS A 1 379 ? -29.739 13.712 4.437 1.00 33.34 379 LYS A N 1
ATOM 3081 C CA . LYS A 1 379 ? -30.809 13.288 5.366 1.00 33.34 379 LYS A CA 1
ATOM 3082 C C . LYS A 1 379 ? -31.577 12.028 4.918 1.00 33.34 379 LYS A C 1
ATOM 3084 O O . LYS A 1 379 ? -32.664 11.763 5.419 1.00 33.34 379 LYS A O 1
ATOM 3089 N N . THR A 1 380 ? -31.055 11.255 3.973 1.00 28.56 380 THR A N 1
ATOM 3090 C CA . THR A 1 380 ? -31.705 10.042 3.470 1.00 28.56 380 THR A CA 1
ATOM 3091 C C . THR A 1 380 ? -30.973 8.830 4.018 1.00 28.56 380 THR A C 1
ATOM 3093 O O . THR A 1 380 ? -29.867 8.513 3.585 1.00 28.56 380 THR A O 1
ATOM 3096 N N . PHE A 1 381 ? -31.602 8.200 5.008 1.00 37.50 381 PHE A N 1
ATOM 3097 C CA . PHE A 1 381 ? -31.190 6.931 5.584 1.00 37.50 381 PHE A CA 1
ATOM 3098 C C . PHE A 1 381 ? -31.380 5.817 4.556 1.00 37.50 381 PHE A C 1
ATOM 3100 O O . PHE A 1 381 ? -32.446 5.211 4.493 1.00 37.50 381 PHE A O 1
ATOM 3107 N N . ASP A 1 382 ? -30.330 5.523 3.801 1.00 26.50 382 ASP A N 1
ATOM 3108 C CA . ASP A 1 382 ? -30.095 4.145 3.401 1.00 26.50 382 ASP A CA 1
ATOM 3109 C C . ASP A 1 382 ? -29.243 3.526 4.499 1.00 26.50 382 ASP A C 1
ATOM 3111 O O . ASP A 1 382 ? -28.111 3.941 4.757 1.00 26.50 382 ASP A O 1
ATOM 3115 N N . VAL A 1 383 ? -29.840 2.568 5.205 1.00 29.88 383 VAL A N 1
ATOM 3116 C CA . VAL A 1 383 ? -29.129 1.682 6.117 1.00 29.88 383 VAL A CA 1
ATOM 3117 C C . VAL A 1 383 ? -28.047 1.009 5.283 1.00 29.88 383 VAL A C 1
ATOM 3119 O O . VAL A 1 383 ? -28.320 0.062 4.547 1.00 29.88 383 VAL A O 1
ATOM 3122 N N . TYR A 1 384 ? -26.813 1.505 5.380 1.00 28.83 384 TYR A N 1
ATOM 3123 C CA . TYR A 1 384 ? -25.655 0.697 5.047 1.00 28.83 384 TYR A CA 1
ATOM 3124 C C . TYR A 1 384 ? -25.740 -0.508 5.973 1.00 28.83 384 TYR A C 1
ATOM 3126 O O . TYR A 1 384 ? -25.426 -0.429 7.161 1.00 28.83 384 TYR A O 1
ATOM 3134 N N . SER A 1 385 ? -26.240 -1.620 5.436 1.00 25.39 385 SER A N 1
ATOM 3135 C CA . SER A 1 385 ? -26.014 -2.908 6.061 1.00 25.39 385 SER A CA 1
ATOM 3136 C C . SER A 1 385 ? -24.500 -2.994 6.218 1.00 25.39 385 SER A C 1
ATOM 3138 O O . SER A 1 385 ? -23.806 -2.828 5.206 1.00 25.39 385 SER A O 1
ATOM 3140 N N . PRO A 1 386 ? -23.958 -3.205 7.432 1.00 31.41 386 PRO A N 1
ATOM 3141 C CA . PRO A 1 386 ? -22.562 -3.576 7.536 1.00 31.41 386 PRO A CA 1
ATOM 3142 C C . PRO A 1 386 ? -22.411 -4.752 6.582 1.00 31.41 386 PRO A C 1
ATOM 3144 O O . PRO A 1 386 ? -23.199 -5.708 6.650 1.00 31.41 386 PRO A O 1
ATOM 3147 N N . ALA A 1 387 ? -21.509 -4.619 5.606 1.00 29.47 387 ALA A N 1
ATOM 3148 C CA . ALA A 1 387 ? -21.195 -5.735 4.738 1.00 29.47 387 ALA A CA 1
ATOM 3149 C C . ALA A 1 387 ? -20.974 -6.933 5.671 1.00 29.47 387 ALA A C 1
ATOM 3151 O O . ALA A 1 387 ? -20.336 -6.754 6.721 1.00 29.47 387 ALA A O 1
ATOM 3152 N N . PRO A 1 388 ? -21.556 -8.112 5.376 1.00 27.67 388 PRO A N 1
ATOM 3153 C CA . PRO A 1 388 ? -21.276 -9.289 6.179 1.00 27.67 388 PRO A CA 1
ATOM 3154 C C . PRO A 1 388 ? -19.763 -9.359 6.344 1.00 27.67 388 PRO A C 1
ATOM 3156 O O . PRO A 1 388 ? -19.047 -8.993 5.409 1.00 27.67 388 PRO A O 1
ATOM 3159 N N . LEU A 1 389 ? -19.301 -9.743 7.538 1.00 38.44 389 LEU A N 1
ATOM 3160 C CA . LEU A 1 389 ? -17.900 -10.033 7.839 1.00 38.44 389 LEU A CA 1
ATOM 3161 C C . LEU A 1 389 ? -17.440 -11.135 6.872 1.00 38.44 389 LEU A C 1
ATOM 3163 O O . LEU A 1 389 ? -17.376 -12.310 7.222 1.00 38.44 389 LEU A O 1
ATOM 3167 N N . LEU A 1 390 ? -17.227 -10.768 5.610 1.00 31.94 390 LEU A N 1
ATOM 3168 C CA . LEU A 1 390 ? -16.687 -11.606 4.571 1.00 31.94 390 LEU A CA 1
ATOM 3169 C C . LEU A 1 390 ? -15.355 -12.036 5.140 1.00 31.94 390 LEU A C 1
ATOM 3171 O O . LEU A 1 390 ? -14.594 -11.184 5.604 1.00 31.94 390 LEU A O 1
ATOM 3175 N N . SER A 1 391 ? -15.145 -13.354 5.162 1.00 35.66 391 SER A N 1
ATOM 3176 C CA . SER A 1 391 ? -13.866 -13.993 5.454 1.00 35.66 391 SER A CA 1
ATOM 3177 C C . SER A 1 391 ? -12.769 -13.096 4.889 1.00 35.66 391 SER A C 1
ATOM 3179 O O . SER A 1 391 ? -12.640 -12.966 3.668 1.00 35.66 391 SER A O 1
ATOM 3181 N N . ARG A 1 392 ? -12.122 -12.346 5.793 1.00 45.12 392 ARG A N 1
ATOM 3182 C CA . ARG A 1 392 ? -11.234 -11.234 5.459 1.00 45.12 392 ARG A CA 1
ATOM 3183 C C . ARG A 1 392 ? -10.006 -11.858 4.826 1.00 45.12 392 ARG A C 1
ATOM 3185 O O . ARG A 1 392 ? -9.066 -12.240 5.513 1.00 45.12 392 ARG A O 1
ATOM 3192 N N . ARG A 1 393 ? -10.046 -12.044 3.509 1.00 40.34 393 ARG A N 1
ATOM 3193 C CA . ARG A 1 393 ? -8.874 -12.457 2.751 1.00 40.34 393 ARG A CA 1
ATOM 3194 C C . ARG A 1 393 ? -7.886 -11.301 2.841 1.00 40.34 393 ARG A C 1
ATOM 3196 O O . ARG A 1 393 ? -8.212 -10.168 2.510 1.00 40.34 393 ARG A O 1
ATOM 3203 N N . TYR A 1 394 ? -6.721 -11.618 3.383 1.00 52.62 394 TYR A N 1
ATOM 3204 C CA . TYR A 1 394 ? -5.560 -10.754 3.517 1.00 52.62 394 TYR A CA 1
ATOM 3205 C C . TYR A 1 394 ? -5.252 -9.893 2.293 1.00 52.62 394 TYR A C 1
ATOM 3207 O O . TYR A 1 394 ? -5.568 -10.271 1.164 1.00 52.62 394 TYR A O 1
ATOM 3215 N N . SER A 1 395 ? -4.483 -8.828 2.549 1.00 46.91 395 SER A N 1
ATOM 3216 C CA . SER A 1 395 ? -3.772 -8.048 1.545 1.00 46.91 395 SER A CA 1
ATOM 3217 C C . SER A 1 395 ? -2.818 -8.895 0.710 1.00 46.91 395 SER A C 1
ATOM 3219 O O . SER A 1 395 ? -1.630 -9.017 0.993 1.00 46.91 395 SER A O 1
ATOM 3221 N N . ARG A 1 396 ? -3.336 -9.491 -0.366 1.00 48.38 396 ARG A N 1
ATOM 3222 C CA . ARG A 1 396 ? -2.546 -10.176 -1.398 1.00 48.38 396 ARG A CA 1
ATOM 3223 C C . ARG A 1 396 ? -1.901 -9.172 -2.356 1.00 48.38 396 ARG A C 1
ATOM 3225 O O . ARG A 1 396 ? -1.914 -9.361 -3.564 1.00 48.38 396 ARG A O 1
ATOM 3232 N N . LEU A 1 397 ? -1.304 -8.104 -1.829 1.00 54.00 397 LEU A N 1
ATOM 3233 C CA . LEU A 1 397 ? -0.406 -7.270 -2.625 1.00 54.00 397 LEU A CA 1
ATOM 3234 C C . LEU A 1 397 ? 0.900 -8.046 -2.856 1.00 54.00 397 LEU A C 1
ATOM 3236 O O . LEU A 1 397 ? 1.924 -7.768 -2.235 1.00 54.00 397 LEU A O 1
ATOM 3240 N N . SER A 1 398 ? 0.857 -9.053 -3.729 1.00 62.50 398 SER A N 1
ATOM 3241 C CA . SER A 1 398 ? 2.003 -9.850 -4.167 1.00 62.50 398 SER A CA 1
ATOM 3242 C C . SER A 1 398 ? 2.821 -9.054 -5.183 1.00 62.50 398 SER A C 1
AT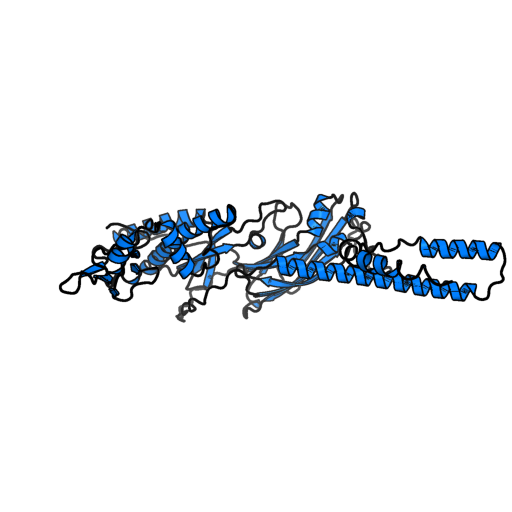OM 3244 O O . SER A 1 398 ? 2.930 -9.385 -6.359 1.00 62.50 398 SER A O 1
ATOM 3246 N N . VAL A 1 399 ? 3.438 -7.968 -4.718 1.00 69.69 399 VAL A N 1
ATOM 3247 C CA . VAL A 1 399 ? 4.364 -7.163 -5.534 1.00 69.69 399 VAL A CA 1
ATOM 3248 C C . VAL A 1 399 ? 5.488 -8.036 -6.107 1.00 69.69 399 VAL A C 1
ATOM 3250 O O . VAL A 1 399 ? 5.973 -7.759 -7.195 1.00 69.69 399 VAL A O 1
ATOM 3253 N N . GLU A 1 400 ? 5.837 -9.127 -5.425 1.00 74.56 400 GLU A N 1
ATOM 3254 C CA . GLU A 1 400 ? 6.765 -10.160 -5.898 1.00 74.56 400 GLU A CA 1
ATOM 3255 C C . GLU A 1 400 ? 6.290 -10.852 -7.190 1.00 74.56 400 GLU A C 1
ATOM 3257 O O . GLU A 1 400 ? 7.082 -11.035 -8.108 1.00 74.56 400 GLU A O 1
ATOM 3262 N N . GLU A 1 401 ? 4.997 -11.175 -7.315 1.00 77.88 401 GLU A N 1
ATOM 3263 C CA . GLU A 1 401 ? 4.449 -11.785 -8.537 1.00 77.88 401 GLU A CA 1
ATOM 3264 C C . GLU A 1 401 ? 4.493 -10.797 -9.711 1.00 77.88 401 GLU A C 1
ATOM 3266 O O . GLU A 1 401 ? 4.834 -11.171 -10.834 1.00 77.88 401 GLU A O 1
ATOM 3271 N N . LEU A 1 402 ? 4.187 -9.520 -9.453 1.00 80.44 402 LEU A N 1
ATOM 3272 C CA . LEU A 1 402 ? 4.287 -8.462 -10.462 1.00 80.44 402 LEU A CA 1
ATOM 3273 C C . LEU A 1 402 ? 5.737 -8.213 -10.891 1.00 80.44 402 LEU A C 1
ATOM 3275 O O . LEU A 1 402 ? 5.989 -7.990 -12.077 1.00 80.44 402 LEU A O 1
ATOM 3279 N N . ASP A 1 403 ? 6.676 -8.278 -9.944 1.00 82.81 403 ASP A N 1
ATOM 3280 C CA . ASP A 1 403 ? 8.109 -8.189 -10.218 1.00 82.81 403 ASP A CA 1
ATOM 3281 C C . ASP A 1 403 ? 8.511 -9.319 -11.163 1.00 82.81 403 ASP A C 1
ATOM 3283 O O . ASP A 1 403 ? 8.985 -9.053 -12.262 1.00 82.81 403 ASP A O 1
ATOM 3287 N N . ASP A 1 404 ? 8.215 -10.574 -10.821 1.00 84.06 404 ASP A N 1
ATOM 3288 C CA . ASP A 1 404 ? 8.569 -11.735 -11.642 1.00 84.06 404 ASP A CA 1
ATOM 3289 C C . ASP A 1 404 ? 7.985 -11.674 -13.061 1.00 84.06 404 ASP A C 1
ATOM 3291 O O . ASP A 1 404 ? 8.690 -11.963 -14.034 1.00 84.06 404 ASP A O 1
ATOM 3295 N N . ILE A 1 405 ? 6.740 -11.212 -13.214 1.00 85.56 405 ILE A N 1
ATOM 3296 C CA . ILE A 1 405 ? 6.142 -10.961 -14.534 1.00 85.56 405 ILE A CA 1
ATOM 3297 C C . ILE A 1 405 ? 6.942 -9.897 -15.300 1.00 85.56 405 ILE A C 1
ATOM 3299 O O . ILE A 1 405 ? 7.260 -10.089 -16.479 1.00 85.56 405 ILE A O 1
ATOM 3303 N N . SER A 1 406 ? 7.300 -8.788 -14.649 1.00 85.56 406 SER A N 1
ATOM 3304 C CA . SER A 1 406 ? 8.090 -7.720 -15.270 1.00 85.56 406 SER A CA 1
ATOM 3305 C C . SER A 1 406 ? 9.502 -8.183 -15.654 1.00 85.56 406 SER A C 1
ATOM 3307 O O . SER A 1 406 ? 9.989 -7.863 -16.749 1.00 85.56 406 SER A O 1
ATOM 3309 N N . LYS A 1 407 ? 10.146 -9.004 -14.811 1.00 86.81 407 LYS A N 1
ATOM 3310 C CA . LYS A 1 407 ? 11.444 -9.634 -15.102 1.00 86.81 407 LYS A CA 1
ATOM 3311 C C . LYS A 1 407 ? 11.366 -10.461 -16.377 1.00 86.81 407 LYS A C 1
ATOM 3313 O O . LYS A 1 407 ? 12.140 -10.216 -17.302 1.00 86.81 407 LYS A O 1
ATOM 3318 N N . LEU A 1 408 ? 10.394 -11.373 -16.450 1.00 87.44 408 LEU A N 1
ATOM 3319 C CA . LEU A 1 408 ? 10.185 -12.242 -17.608 1.00 87.44 408 LEU A CA 1
ATOM 3320 C C . LEU A 1 408 ? 9.906 -11.432 -18.877 1.00 87.44 408 LEU A C 1
ATOM 3322 O O . LEU A 1 408 ? 10.490 -11.700 -19.925 1.00 87.44 408 LEU A O 1
ATOM 3326 N N . LYS A 1 409 ? 9.062 -10.398 -18.793 1.00 87.25 409 LYS A N 1
ATOM 3327 C CA . LYS A 1 409 ? 8.760 -9.516 -19.931 1.00 87.25 409 LYS A CA 1
ATOM 3328 C C . LYS A 1 409 ? 10.005 -8.779 -20.434 1.00 87.25 409 LYS A C 1
ATOM 3330 O O . LYS A 1 409 ? 10.219 -8.673 -21.646 1.00 87.25 409 LYS A O 1
ATOM 3335 N N . THR A 1 410 ? 10.844 -8.301 -19.518 1.00 86.50 410 THR A N 1
ATOM 3336 C CA . THR A 1 410 ? 12.101 -7.624 -19.860 1.00 86.50 410 THR A CA 1
ATOM 3337 C C . THR A 1 410 ? 13.077 -8.590 -20.532 1.00 86.50 410 THR A C 1
ATOM 3339 O O . THR A 1 410 ? 13.618 -8.273 -21.590 1.00 86.50 410 THR A O 1
ATOM 3342 N N . GLU A 1 411 ? 13.254 -9.792 -19.977 1.00 86.56 411 GLU A N 1
ATOM 3343 C CA . GLU A 1 411 ? 14.114 -10.835 -20.551 1.00 86.56 411 GLU A CA 1
ATOM 3344 C C . GLU A 1 411 ? 13.649 -11.269 -21.944 1.00 86.56 411 GLU A C 1
ATOM 3346 O O . GLU A 1 411 ? 14.458 -11.348 -22.869 1.00 86.56 411 GLU A O 1
ATOM 3351 N N . LEU A 1 412 ? 12.342 -11.465 -22.138 1.00 86.56 412 LEU A N 1
ATOM 3352 C CA . LEU A 1 412 ? 11.775 -11.766 -23.453 1.00 86.56 412 LEU A CA 1
ATOM 3353 C C . LEU A 1 412 ? 12.061 -10.654 -24.466 1.00 86.56 412 LEU A C 1
ATOM 3355 O O . LEU A 1 412 ? 12.443 -10.943 -25.599 1.00 86.56 412 LEU A O 1
ATOM 3359 N N . THR A 1 413 ? 11.933 -9.391 -24.058 1.00 85.69 413 THR A N 1
ATOM 3360 C CA . THR A 1 413 ? 12.208 -8.239 -24.933 1.00 85.69 413 THR A CA 1
ATOM 3361 C C . THR A 1 413 ? 13.688 -8.173 -25.323 1.00 85.69 413 THR A C 1
ATOM 3363 O O . THR A 1 413 ? 14.019 -7.917 -26.484 1.00 85.69 413 THR A O 1
ATOM 3366 N N . ILE A 1 414 ? 14.591 -8.446 -24.376 1.00 84.62 414 ILE A N 1
ATOM 3367 C CA . ILE A 1 414 ? 16.038 -8.536 -24.617 1.00 84.62 414 ILE A CA 1
ATOM 3368 C C . ILE A 1 414 ? 16.345 -9.651 -25.624 1.00 84.62 414 ILE A C 1
ATOM 3370 O O . ILE A 1 414 ? 17.049 -9.415 -26.607 1.00 84.62 414 ILE A O 1
ATOM 3374 N N . LEU A 1 415 ? 15.778 -10.845 -25.425 1.00 83.38 415 LEU A N 1
ATOM 3375 C CA . LEU A 1 415 ? 15.980 -11.989 -26.317 1.00 83.38 415 LEU A CA 1
ATOM 3376 C C . LEU A 1 415 ? 15.443 -11.727 -27.728 1.00 83.38 415 LEU A C 1
ATOM 3378 O O . LEU A 1 415 ? 16.124 -12.037 -28.704 1.00 83.38 415 LEU A O 1
ATOM 3382 N N . GLN A 1 416 ? 14.262 -11.114 -27.849 1.00 84.50 416 GLN A N 1
ATOM 3383 C CA . GLN A 1 416 ? 13.688 -10.723 -29.140 1.00 84.50 416 GLN A CA 1
ATOM 3384 C C . GLN A 1 416 ? 14.600 -9.745 -29.890 1.00 84.50 416 GLN A C 1
ATOM 3386 O O . GLN A 1 416 ? 14.905 -9.966 -31.061 1.00 84.50 416 GLN A O 1
ATOM 3391 N N . ARG A 1 417 ? 15.121 -8.710 -29.212 1.00 81.38 417 ARG A N 1
ATOM 3392 C CA . ARG A 1 417 ? 16.077 -7.772 -29.827 1.00 81.38 417 ARG A CA 1
ATOM 3393 C C . ARG A 1 417 ? 17.391 -8.443 -30.219 1.00 81.38 417 ARG A C 1
ATOM 3395 O O . ARG A 1 417 ? 17.947 -8.125 -31.272 1.00 81.38 417 ARG A O 1
ATOM 3402 N N . GLY A 1 418 ? 17.872 -9.376 -29.400 1.00 78.00 418 GLY A N 1
ATOM 3403 C CA . GLY A 1 418 ? 19.024 -10.211 -29.727 1.00 78.00 418 GLY A CA 1
ATOM 3404 C C . GLY A 1 418 ? 18.792 -11.000 -31.017 1.00 78.00 418 GLY A C 1
ATOM 3405 O O . GLY A 1 418 ? 19.605 -10.926 -31.939 1.00 78.00 418 GLY A O 1
ATOM 3406 N N . LEU A 1 419 ? 17.650 -11.683 -31.128 1.00 79.94 419 LEU A N 1
ATOM 3407 C CA . LEU A 1 419 ? 17.268 -12.449 -32.316 1.00 79.94 419 LEU A CA 1
ATOM 3408 C C . LEU A 1 419 ? 17.155 -11.568 -33.570 1.00 79.94 419 LEU A C 1
ATOM 3410 O O . LEU A 1 419 ? 17.666 -11.940 -34.626 1.00 79.94 419 LEU A O 1
ATOM 3414 N N . ASP A 1 420 ? 16.559 -10.380 -33.456 1.00 80.19 420 ASP A N 1
ATOM 3415 C CA . ASP A 1 420 ? 16.474 -9.415 -34.558 1.00 80.19 420 ASP A CA 1
ATOM 3416 C C . ASP A 1 420 ? 17.860 -8.956 -35.028 1.00 80.19 420 ASP A C 1
ATOM 3418 O O . ASP A 1 420 ? 18.102 -8.806 -36.230 1.00 80.19 420 ASP A O 1
ATOM 3422 N N . SER A 1 421 ? 18.786 -8.739 -34.089 1.00 76.88 421 SER A N 1
ATOM 3423 C CA . SER A 1 421 ? 20.182 -8.409 -34.389 1.00 76.88 421 SER A CA 1
ATOM 3424 C C . SER A 1 421 ? 20.866 -9.546 -35.152 1.00 76.88 421 SER A C 1
ATOM 3426 O O . SER A 1 421 ? 21.475 -9.307 -36.198 1.00 76.88 421 SER A O 1
ATOM 3428 N N . PHE A 1 422 ? 20.691 -10.794 -34.704 1.00 77.44 422 PHE A N 1
ATOM 3429 C CA . PHE A 1 422 ? 21.199 -11.972 -35.411 1.00 77.44 422 PHE A CA 1
ATOM 3430 C C . PHE A 1 422 ? 20.594 -12.112 -36.813 1.00 77.44 422 PHE A C 1
ATOM 3432 O O . PHE A 1 422 ? 21.343 -12.270 -37.774 1.00 77.44 422 PHE A O 1
ATOM 3439 N N . SER A 1 423 ? 19.276 -11.958 -36.973 1.00 79.00 423 SER A N 1
ATOM 3440 C CA . SER A 1 423 ? 18.615 -12.020 -38.286 1.00 79.00 423 SER A CA 1
ATOM 3441 C C . SER A 1 423 ? 19.107 -10.928 -39.245 1.00 79.00 423 SER A C 1
ATOM 3443 O O . SER A 1 423 ? 19.269 -11.165 -40.444 1.00 79.00 423 SER A O 1
ATOM 3445 N N . LYS A 1 424 ? 19.390 -9.717 -38.742 1.00 80.06 424 LYS A N 1
ATOM 3446 C CA . LYS A 1 424 ? 19.999 -8.645 -39.548 1.00 80.06 424 LYS A CA 1
ATOM 3447 C C . LYS A 1 424 ? 21.405 -9.020 -40.016 1.00 80.06 424 LYS A C 1
ATOM 3449 O O . LYS A 1 424 ? 21.709 -8.793 -41.187 1.00 80.06 424 LYS A O 1
ATOM 3454 N N . LYS A 1 425 ? 22.233 -9.596 -39.135 1.00 73.88 425 LYS A N 1
ATOM 3455 C CA . LYS A 1 425 ? 23.585 -10.066 -39.482 1.00 73.88 425 LYS A CA 1
ATOM 3456 C C . LYS A 1 425 ? 23.539 -11.204 -40.499 1.00 73.88 425 LYS A C 1
ATOM 3458 O O . LYS A 1 425 ? 24.294 -11.166 -41.460 1.00 73.88 425 LYS A O 1
ATOM 3463 N N . ASP A 1 426 ? 22.612 -12.143 -40.352 1.00 80.75 426 ASP A N 1
ATOM 3464 C CA . ASP A 1 426 ? 22.426 -13.255 -41.289 1.00 80.75 426 ASP A CA 1
ATOM 3465 C C . ASP A 1 426 ? 22.041 -12.752 -42.693 1.00 80.75 426 ASP A C 1
ATOM 3467 O O . ASP A 1 426 ? 22.687 -13.067 -43.689 1.00 80.75 426 ASP A O 1
ATOM 3471 N N . LYS A 1 427 ? 21.105 -11.795 -42.778 1.00 84.81 427 LYS A N 1
ATOM 3472 C CA . LYS A 1 427 ? 20.783 -11.105 -44.044 1.00 84.81 427 LYS A CA 1
ATOM 3473 C C . LYS A 1 427 ? 21.970 -10.337 -44.634 1.00 84.81 427 LYS A C 1
ATOM 3475 O O . LYS A 1 427 ? 22.046 -10.167 -45.852 1.00 84.81 427 LYS A O 1
ATOM 3480 N N . GLN A 1 428 ? 22.858 -9.792 -43.801 1.00 81.31 428 GLN A N 1
ATOM 3481 C CA . GLN A 1 428 ? 24.086 -9.138 -44.266 1.00 81.31 428 GLN A CA 1
ATOM 3482 C C . GLN A 1 428 ? 25.113 -10.162 -44.761 1.00 81.31 428 GLN A C 1
ATOM 3484 O O . GLN A 1 428 ? 25.741 -9.920 -45.791 1.00 81.31 428 GLN A O 1
ATOM 3489 N N . LEU A 1 429 ? 25.230 -11.308 -44.091 1.00 82.19 429 LEU A N 1
ATOM 3490 C CA . LEU A 1 429 ? 26.066 -12.427 -44.510 1.00 82.19 429 LEU A CA 1
ATOM 3491 C C . LEU A 1 429 ? 25.601 -12.982 -45.862 1.00 82.19 429 LEU A C 1
ATOM 3493 O O . LEU A 1 429 ? 26.421 -13.129 -46.761 1.00 82.19 429 LEU A O 1
ATOM 3497 N N . ASP A 1 430 ? 24.294 -13.159 -46.063 1.00 83.50 430 ASP A N 1
ATOM 3498 C CA . ASP A 1 430 ? 23.709 -13.549 -47.353 1.00 83.50 430 ASP A CA 1
ATOM 3499 C C . ASP A 1 430 ? 24.042 -12.558 -48.478 1.00 83.50 430 ASP A C 1
ATOM 3501 O O . ASP A 1 430 ? 24.317 -12.946 -49.619 1.00 83.50 430 ASP A O 1
ATOM 3505 N N . LYS A 1 431 ? 24.016 -11.253 -48.179 1.00 84.75 431 LYS A N 1
ATOM 3506 C CA . LYS A 1 431 ? 24.400 -10.207 -49.141 1.00 84.75 431 LYS A CA 1
ATOM 3507 C C . LYS A 1 431 ? 25.886 -10.270 -49.477 1.00 84.75 431 LYS A C 1
ATOM 3509 O O . LYS A 1 431 ? 26.231 -10.107 -50.646 1.00 84.75 431 LYS A O 1
ATOM 3514 N N . LEU A 1 432 ? 26.742 -10.504 -48.481 1.00 83.19 432 LEU A N 1
ATOM 3515 C CA . LEU A 1 432 ? 28.174 -10.709 -48.696 1.00 83.19 432 LEU A CA 1
ATOM 3516 C C . LEU A 1 432 ? 28.419 -11.968 -49.531 1.00 83.19 432 LEU A C 1
ATOM 3518 O O . LEU A 1 432 ? 29.123 -11.904 -50.531 1.00 83.19 432 LEU A O 1
ATOM 3522 N N . TYR A 1 433 ? 27.777 -13.088 -49.207 1.00 81.88 433 TYR A N 1
ATOM 3523 C CA . TYR A 1 433 ? 27.894 -14.318 -49.985 1.00 81.88 433 TYR A CA 1
ATOM 3524 C C . TYR A 1 433 ? 27.539 -14.087 -51.463 1.00 81.88 433 TYR A C 1
ATOM 3526 O O . TYR A 1 433 ? 28.329 -14.404 -52.351 1.00 81.88 433 TYR A O 1
ATOM 3534 N N . LYS A 1 434 ? 26.402 -13.435 -51.742 1.00 84.38 434 LYS A N 1
ATOM 3535 C CA . LYS A 1 434 ? 25.975 -13.111 -53.115 1.00 84.38 434 LYS A CA 1
ATOM 3536 C C . LYS A 1 434 ? 26.917 -12.144 -53.835 1.00 84.38 434 LYS A C 1
ATOM 3538 O O . LYS A 1 434 ? 27.108 -12.281 -55.040 1.00 84.38 434 LYS A O 1
ATOM 3543 N N . SER A 1 435 ? 27.497 -11.168 -53.134 1.00 82.94 435 SER A N 1
ATOM 3544 C CA . SER A 1 435 ? 28.417 -10.196 -53.743 1.00 82.94 435 SER A CA 1
ATOM 3545 C C . SER A 1 435 ? 29.792 -10.791 -54.061 1.00 82.94 435 SER A C 1
ATOM 3547 O O . SER A 1 435 ? 30.476 -10.308 -54.967 1.00 82.94 435 SER A O 1
ATOM 3549 N N . TRP A 1 436 ? 30.184 -11.847 -53.346 1.00 79.94 436 TRP A N 1
ATOM 3550 C CA . TRP A 1 436 ? 31.456 -12.544 -53.522 1.00 79.94 436 TRP A CA 1
ATOM 3551 C C . TRP A 1 436 ? 31.362 -13.808 -54.390 1.00 79.94 436 TRP A C 1
ATOM 3553 O O . TRP A 1 436 ? 32.382 -14.222 -54.932 1.00 79.94 436 TRP A O 1
ATOM 3563 N N . ALA A 1 437 ? 30.164 -14.360 -54.620 1.00 80.19 437 ALA A N 1
ATOM 3564 C CA . ALA A 1 437 ? 29.951 -15.570 -55.425 1.00 80.19 437 ALA A CA 1
ATOM 3565 C C . ALA A 1 437 ? 30.477 -15.485 -56.875 1.00 80.19 437 ALA A C 1
ATOM 3567 O O . ALA A 1 437 ? 30.857 -16.503 -57.444 1.00 80.19 437 ALA A O 1
ATOM 3568 N N . ASN A 1 438 ? 30.533 -14.282 -57.463 1.00 75.69 438 ASN A N 1
ATOM 3569 C CA . ASN A 1 438 ? 30.924 -14.068 -58.865 1.00 75.69 438 ASN A CA 1
ATOM 3570 C C . ASN A 1 438 ? 32.319 -13.432 -59.039 1.00 75.69 438 ASN A C 1
ATOM 3572 O O . ASN A 1 438 ? 32.678 -13.041 -60.150 1.00 75.69 438 ASN A O 1
ATOM 3576 N N . LYS A 1 439 ? 33.098 -13.260 -57.963 1.00 80.06 439 LYS A N 1
ATOM 3577 C CA . LYS A 1 439 ? 34.420 -12.612 -58.022 1.00 80.06 439 LYS A CA 1
ATOM 3578 C C . LYS A 1 439 ? 35.535 -13.639 -58.240 1.00 80.06 439 LYS A C 1
ATOM 3580 O O . LYS A 1 439 ? 35.465 -14.758 -57.743 1.00 80.06 439 LYS A O 1
ATOM 3585 N N . SER A 1 440 ? 36.584 -13.251 -58.967 1.00 74.62 440 SER A N 1
ATOM 3586 C CA . SER A 1 440 ? 37.738 -14.117 -59.231 1.00 74.62 440 SER A CA 1
ATOM 3587 C C . SER A 1 440 ? 38.597 -14.330 -57.980 1.00 74.62 440 SER A C 1
ATOM 3589 O O . SER A 1 440 ? 38.763 -13.433 -57.149 1.00 74.62 440 SER A O 1
ATOM 3591 N N . SER A 1 441 ? 39.177 -15.521 -57.853 1.00 73.06 441 SER A N 1
ATOM 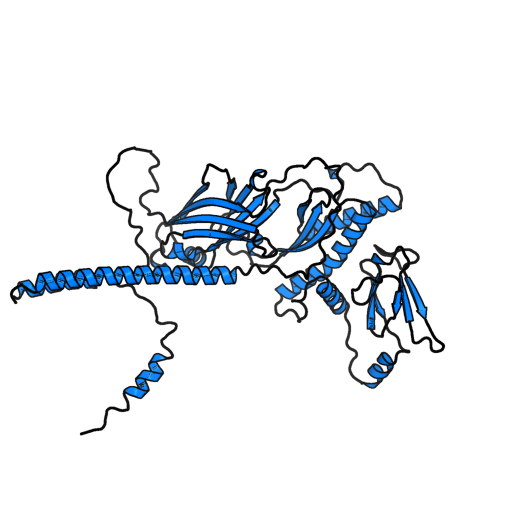3592 C CA . SER A 1 441 ? 40.064 -15.908 -56.755 1.00 73.06 441 SER A CA 1
ATOM 3593 C C . SER A 1 441 ? 41.446 -15.253 -56.907 1.00 73.06 441 SER A C 1
ATOM 3595 O O . SER A 1 441 ? 42.372 -15.839 -57.462 1.00 73.06 441 SER A O 1
ATOM 3597 N N . SER A 1 442 ? 41.581 -14.015 -56.417 1.00 79.06 442 SER A N 1
ATOM 3598 C CA . SER A 1 442 ? 42.850 -13.277 -56.318 1.00 79.06 442 SER A CA 1
ATOM 3599 C C . SER A 1 442 ? 43.203 -12.944 -54.862 1.00 79.06 442 SER A C 1
ATOM 3601 O O . SER A 1 442 ? 42.327 -12.874 -53.996 1.00 79.06 442 SER A O 1
ATOM 3603 N N . ALA A 1 443 ? 44.491 -12.721 -54.582 1.00 75.44 443 ALA A N 1
ATOM 3604 C CA . ALA A 1 443 ? 44.974 -12.385 -53.239 1.00 75.44 443 ALA A CA 1
ATOM 3605 C C . ALA A 1 443 ? 44.379 -11.065 -52.703 1.00 75.44 443 ALA A C 1
ATOM 3607 O O . ALA A 1 443 ? 44.013 -10.984 -51.529 1.00 75.44 443 ALA A O 1
ATOM 3608 N N . ASP A 1 444 ? 44.198 -10.065 -53.570 1.00 76.81 444 ASP A N 1
ATOM 3609 C CA . ASP A 1 444 ? 43.588 -8.776 -53.209 1.00 76.81 444 ASP A CA 1
ATOM 3610 C C . ASP A 1 444 ? 42.098 -8.922 -52.872 1.00 76.81 444 ASP A C 1
ATOM 3612 O O . ASP A 1 444 ? 41.602 -8.339 -51.906 1.00 76.81 444 ASP A O 1
ATOM 3616 N N . ASN A 1 445 ? 41.391 -9.772 -53.621 1.00 77.88 445 ASN A N 1
ATOM 3617 C CA . ASN A 1 445 ? 39.996 -10.113 -53.362 1.00 77.88 445 ASN A CA 1
ATOM 3618 C C . ASN A 1 445 ? 39.835 -10.860 -52.030 1.00 77.88 445 ASN A C 1
ATOM 3620 O O . ASN A 1 445 ? 38.905 -10.576 -51.278 1.00 77.88 445 ASN A O 1
ATOM 3624 N N . PHE A 1 446 ? 40.762 -11.760 -51.692 1.00 76.38 446 PHE A N 1
ATOM 3625 C CA . PHE A 1 446 ? 40.751 -12.455 -50.404 1.00 76.38 446 PHE A CA 1
ATOM 3626 C C . PHE A 1 446 ? 40.957 -11.493 -49.223 1.00 76.38 446 PHE A C 1
ATOM 3628 O O . PHE A 1 446 ? 40.271 -11.611 -48.209 1.00 76.38 446 PHE A O 1
ATOM 3635 N N . LYS A 1 447 ? 41.842 -10.497 -49.365 1.00 79.25 447 LYS A N 1
ATOM 3636 C CA . LYS A 1 447 ? 42.077 -9.473 -48.335 1.00 79.25 447 LYS A CA 1
ATOM 3637 C C . LYS A 1 447 ? 40.834 -8.613 -48.076 1.00 79.25 447 LYS A C 1
ATOM 3639 O O . LYS A 1 447 ? 40.466 -8.406 -46.923 1.00 79.25 447 LYS A O 1
ATOM 3644 N N . LEU A 1 448 ? 40.160 -8.168 -49.137 1.00 79.25 448 LEU A N 1
ATOM 3645 C CA . LEU A 1 448 ? 38.919 -7.389 -49.049 1.00 79.25 448 LEU A CA 1
ATOM 3646 C C . LEU A 1 448 ? 37.758 -8.197 -48.444 1.00 79.25 448 LEU A C 1
ATOM 3648 O O . LEU A 1 448 ? 37.009 -7.675 -47.622 1.00 79.25 448 LEU A O 1
ATOM 3652 N N . LEU A 1 449 ? 37.638 -9.483 -48.792 1.00 78.50 449 LEU A N 1
ATOM 3653 C CA . LEU A 1 449 ? 36.675 -10.388 -48.161 1.00 78.50 449 LEU A CA 1
ATOM 3654 C C . LEU A 1 449 ? 36.953 -10.534 -46.659 1.00 78.50 449 LEU A C 1
ATOM 3656 O O . LEU A 1 449 ? 36.020 -10.492 -45.859 1.00 78.50 449 LEU A O 1
ATOM 3660 N N . LEU A 1 450 ? 38.224 -10.675 -46.267 1.00 77.19 450 LEU A N 1
ATOM 3661 C CA . LEU A 1 450 ? 38.611 -10.767 -44.859 1.00 77.19 450 LEU A CA 1
ATOM 3662 C C . LEU A 1 450 ? 38.229 -9.500 -44.085 1.00 77.19 450 LEU A C 1
ATOM 3664 O O . LEU A 1 450 ? 37.733 -9.602 -42.967 1.00 77.19 450 LEU A O 1
ATOM 3668 N N . GLU A 1 451 ? 38.417 -8.317 -44.675 1.00 77.94 451 GLU A N 1
ATOM 3669 C CA . GLU A 1 451 ? 37.997 -7.046 -44.075 1.00 77.94 451 GLU A CA 1
ATOM 3670 C C . GLU A 1 451 ? 36.474 -6.946 -43.924 1.00 77.94 451 GLU A C 1
ATOM 3672 O O . GLU A 1 451 ? 35.992 -6.490 -42.887 1.00 77.94 451 GLU A O 1
ATOM 3677 N N . ASP A 1 452 ? 35.706 -7.389 -44.920 1.00 76.81 452 ASP A N 1
ATOM 3678 C CA . ASP A 1 452 ? 34.240 -7.377 -44.872 1.00 76.81 452 ASP A CA 1
ATOM 3679 C C . ASP A 1 452 ? 33.683 -8.380 -43.848 1.00 76.81 452 ASP A C 1
ATOM 3681 O O . ASP A 1 452 ? 32.767 -8.051 -43.090 1.00 76.81 452 ASP A O 1
ATOM 3685 N N . VAL A 1 453 ? 34.274 -9.576 -43.754 1.00 76.31 453 VAL A N 1
ATOM 3686 C CA . VAL A 1 453 ? 33.942 -10.569 -42.719 1.00 76.31 453 VAL A CA 1
ATOM 3687 C C . VAL A 1 453 ? 34.346 -10.059 -41.338 1.00 76.31 453 VAL A C 1
ATOM 3689 O O . VAL A 1 453 ? 33.565 -10.163 -40.397 1.00 76.31 453 VAL A O 1
ATOM 3692 N N . HIS A 1 454 ? 35.519 -9.441 -41.200 1.00 73.38 454 HIS A N 1
ATOM 3693 C CA . HIS A 1 454 ? 35.967 -8.858 -39.936 1.00 73.38 454 HIS A CA 1
ATOM 3694 C C . HIS A 1 454 ? 35.051 -7.714 -39.483 1.00 73.38 454 HIS A C 1
ATOM 3696 O O . HIS A 1 454 ? 34.728 -7.624 -38.300 1.00 73.38 454 HIS A O 1
ATOM 3702 N N . LYS A 1 455 ? 34.556 -6.881 -40.411 1.00 72.94 455 LYS A N 1
ATOM 3703 C CA . LYS A 1 455 ? 33.521 -5.874 -40.121 1.00 72.94 455 LYS A CA 1
ATOM 3704 C C . LYS A 1 455 ? 32.222 -6.522 -39.646 1.00 72.94 455 LYS A C 1
ATOM 3706 O O . LYS A 1 455 ? 31.645 -6.027 -38.689 1.00 72.94 455 LYS A O 1
ATOM 3711 N N . LEU A 1 456 ? 31.779 -7.620 -40.262 1.00 69.06 456 LEU A N 1
ATOM 3712 C CA . LEU A 1 456 ? 30.555 -8.331 -39.873 1.00 69.06 456 LEU A CA 1
ATOM 3713 C C . LEU A 1 456 ? 30.680 -9.016 -38.494 1.00 69.06 456 LEU A C 1
ATOM 3715 O O . LEU A 1 456 ? 29.755 -8.951 -37.685 1.00 69.06 456 LEU A O 1
ATOM 3719 N N . VAL A 1 457 ? 31.828 -9.643 -38.213 1.00 64.94 457 VAL A N 1
ATOM 3720 C CA . VAL A 1 457 ? 32.101 -10.391 -36.971 1.00 64.94 457 VAL A CA 1
ATOM 3721 C C . VAL A 1 457 ? 32.365 -9.457 -35.785 1.00 64.94 457 VAL A C 1
ATOM 3723 O O . VAL A 1 457 ? 31.884 -9.728 -34.687 1.00 64.94 457 VAL A O 1
ATOM 3726 N N . ASN A 1 458 ? 33.055 -8.330 -35.995 1.00 59.91 458 ASN A N 1
ATOM 3727 C CA . ASN A 1 458 ? 33.354 -7.362 -34.929 1.00 59.91 458 ASN A CA 1
ATOM 3728 C C . ASN A 1 458 ? 32.261 -6.310 -34.697 1.00 59.91 458 ASN A C 1
ATOM 3730 O O . ASN A 1 458 ? 32.418 -5.434 -33.844 1.00 59.91 458 ASN A O 1
ATOM 3734 N N . MET A 1 459 ? 31.122 -6.391 -35.390 1.00 57.75 459 MET A N 1
ATOM 3735 C CA . MET A 1 459 ? 29.907 -5.759 -34.879 1.00 57.75 459 MET A CA 1
ATOM 3736 C C . MET A 1 459 ? 29.541 -6.477 -33.580 1.00 57.75 459 MET A C 1
ATOM 3738 O O . MET A 1 459 ? 29.169 -7.650 -33.656 1.00 57.75 459 MET A O 1
ATOM 3742 N N . LYS A 1 460 ? 29.665 -5.789 -32.426 1.00 47.34 460 LYS A N 1
ATOM 3743 C CA . LYS A 1 460 ? 29.382 -6.293 -31.061 1.00 47.34 460 LYS A CA 1
ATOM 3744 C C . LYS A 1 460 ? 28.411 -7.488 -31.093 1.00 47.34 460 LYS A C 1
ATOM 3746 O O . LYS A 1 460 ? 27.286 -7.388 -31.598 1.00 47.34 460 LYS A O 1
ATOM 3751 N N . ILE A 1 461 ? 28.904 -8.655 -30.689 1.00 44.59 461 ILE A N 1
ATOM 3752 C CA . ILE A 1 461 ? 28.132 -9.899 -30.647 1.00 44.59 461 ILE A CA 1
ATOM 3753 C C . ILE A 1 461 ? 27.285 -9.867 -29.372 1.00 44.59 461 ILE A C 1
ATOM 3755 O O . ILE A 1 461 ? 27.864 -9.591 -28.323 1.00 44.59 461 ILE A O 1
ATOM 3759 N N . PRO A 1 462 ? 25.982 -10.196 -29.439 1.00 39.94 462 PRO A N 1
ATOM 3760 C CA . PRO A 1 462 ? 25.183 -10.412 -28.247 1.00 39.94 462 PRO A CA 1
ATOM 3761 C C . PRO A 1 462 ? 25.748 -11.562 -27.425 1.00 39.94 462 PRO A C 1
ATOM 3763 O O . PRO A 1 462 ? 25.657 -12.723 -27.835 1.00 39.94 462 PRO A O 1
ATOM 3766 N N . SER A 1 463 ? 26.336 -11.269 -26.268 1.00 39.19 463 SER A N 1
ATOM 3767 C CA . SER A 1 463 ? 26.648 -12.300 -25.282 1.00 39.19 463 SER A CA 1
ATOM 3768 C C . SER A 1 463 ? 25.364 -12.650 -24.535 1.00 39.19 463 SER A C 1
ATOM 3770 O O . SER A 1 463 ? 25.048 -12.114 -23.476 1.00 39.19 463 SER A O 1
ATOM 3772 N N . ILE A 1 464 ? 24.595 -13.589 -25.085 1.00 37.91 464 ILE A N 1
ATOM 3773 C CA . ILE A 1 464 ? 23.544 -14.242 -24.308 1.00 37.91 464 ILE A CA 1
ATOM 3774 C C . ILE A 1 464 ? 24.261 -15.111 -23.270 1.00 37.91 464 ILE A C 1
ATOM 3776 O O . ILE A 1 464 ? 24.731 -16.205 -23.581 1.00 37.91 464 ILE A O 1
ATOM 3780 N N . ASN A 1 465 ? 24.368 -14.624 -22.033 1.00 37.66 465 ASN A N 1
ATOM 3781 C CA . ASN A 1 465 ? 24.725 -15.460 -20.890 1.00 37.66 465 ASN A CA 1
ATOM 3782 C C . ASN A 1 465 ? 23.576 -16.447 -20.625 1.00 37.66 465 ASN A C 1
ATOM 3784 O O . ASN A 1 465 ? 22.746 -16.254 -19.746 1.00 37.66 465 ASN A O 1
ATOM 3788 N N . LEU A 1 466 ? 23.541 -17.530 -21.401 1.00 35.84 466 LEU A N 1
ATOM 3789 C CA . LEU A 1 466 ? 22.753 -18.740 -21.135 1.00 35.84 466 LEU A CA 1
ATOM 3790 C C . LEU A 1 466 ? 23.403 -19.630 -20.050 1.00 35.84 466 LEU A C 1
ATOM 3792 O O . LEU A 1 466 ? 22.910 -20.723 -19.762 1.00 35.84 466 LEU A O 1
ATOM 3796 N N . SER A 1 467 ? 24.514 -19.192 -19.450 1.00 34.03 467 SER A N 1
ATOM 3797 C CA . SER A 1 467 ? 25.410 -20.040 -18.656 1.00 34.03 467 SER A CA 1
ATOM 3798 C C . SER A 1 467 ? 24.965 -20.329 -17.222 1.00 34.03 467 SER A C 1
ATOM 3800 O O . SER A 1 467 ? 25.566 -21.183 -16.583 1.00 34.03 467 SER A O 1
ATOM 3802 N N . THR A 1 468 ? 23.893 -19.742 -16.685 1.00 37.12 468 THR A N 1
ATOM 3803 C CA . THR A 1 468 ? 23.514 -20.034 -15.285 1.00 37.12 468 THR A CA 1
ATOM 3804 C C . THR A 1 468 ? 22.423 -21.091 -15.106 1.00 37.12 468 THR A C 1
ATOM 3806 O O . THR A 1 468 ? 22.267 -21.589 -13.993 1.00 37.12 468 THR A O 1
ATOM 3809 N N . ALA A 1 469 ? 21.728 -21.529 -16.166 1.00 31.39 469 ALA A N 1
ATOM 3810 C CA . ALA A 1 469 ? 20.644 -22.518 -16.036 1.00 31.39 469 ALA A CA 1
ATOM 3811 C C . ALA A 1 469 ? 20.852 -23.844 -16.795 1.00 31.39 46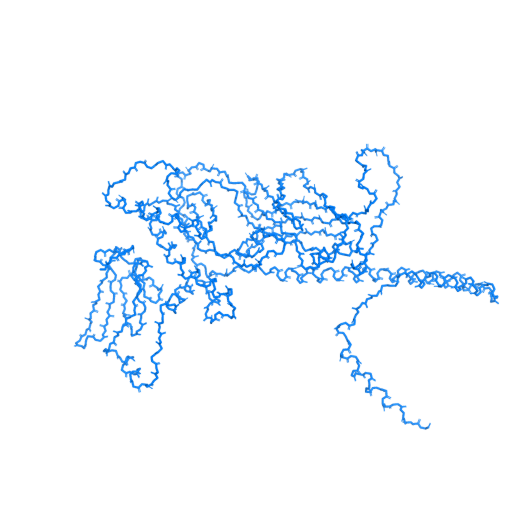9 ALA A C 1
ATOM 3813 O O . ALA A 1 469 ? 20.284 -24.859 -16.387 1.00 31.39 469 ALA A O 1
ATOM 3814 N N . LEU A 1 470 ? 21.675 -23.893 -17.853 1.00 32.22 470 LEU A N 1
ATOM 3815 C CA . LEU A 1 470 ? 21.839 -25.116 -18.662 1.00 32.22 470 LEU A CA 1
ATOM 3816 C C . LEU A 1 470 ? 23.122 -25.925 -18.401 1.00 32.22 470 LEU A C 1
ATOM 3818 O O . LEU A 1 470 ? 23.155 -27.108 -18.736 1.00 32.22 470 LEU A O 1
ATOM 3822 N N . GLU A 1 471 ? 24.148 -25.373 -17.750 1.00 35.12 471 GLU A N 1
ATOM 3823 C CA . GLU A 1 471 ? 25.462 -26.041 -17.663 1.00 35.12 471 GLU A CA 1
ATOM 3824 C C . GLU A 1 471 ? 25.493 -27.325 -16.813 1.00 35.12 471 GLU A C 1
ATOM 3826 O O . GLU A 1 471 ? 26.397 -28.143 -16.970 1.00 35.12 471 GLU A O 1
ATOM 3831 N N . LYS A 1 472 ? 24.487 -27.593 -15.968 1.00 35.03 472 LYS A N 1
ATOM 3832 C CA . LYS A 1 472 ? 24.486 -28.806 -15.124 1.00 35.03 472 LYS A CA 1
ATOM 3833 C C . LYS A 1 472 ? 23.801 -30.034 -15.731 1.00 35.03 472 LYS A C 1
ATOM 3835 O O . LYS A 1 472 ? 24.013 -31.131 -15.222 1.00 35.03 472 LYS A O 1
ATOM 3840 N N . LYS A 1 473 ? 23.015 -29.905 -16.810 1.00 35.00 473 LYS A N 1
ATOM 3841 C CA . LYS A 1 473 ? 22.337 -31.065 -17.436 1.00 35.00 473 LYS A CA 1
ATOM 3842 C C . LYS A 1 473 ? 22.989 -31.536 -18.737 1.00 35.00 473 LYS A C 1
ATOM 3844 O O . LYS A 1 473 ? 22.969 -32.733 -19.011 1.00 35.00 473 LYS A O 1
ATOM 3849 N N . THR A 1 474 ? 23.638 -30.654 -19.492 1.00 31.84 474 THR A N 1
ATOM 3850 C CA . THR A 1 474 ? 24.236 -31.007 -20.795 1.00 31.84 474 THR A CA 1
ATOM 3851 C C . THR A 1 474 ? 25.587 -31.720 -20.667 1.00 31.84 474 THR A C 1
ATOM 3853 O O . THR A 1 474 ? 25.912 -32.571 -21.493 1.00 31.84 474 THR A O 1
ATOM 3856 N N . VAL A 1 475 ? 26.344 -31.462 -19.592 1.00 35.25 475 VAL A N 1
ATOM 3857 C CA . VAL A 1 475 ? 27.659 -32.095 -19.352 1.00 35.25 475 VAL A CA 1
ATOM 3858 C C . VAL A 1 475 ? 27.528 -33.583 -18.982 1.00 35.25 475 VAL A C 1
ATOM 3860 O O . VAL A 1 475 ? 28.376 -34.391 -19.351 1.00 35.25 475 VAL A O 1
ATOM 3863 N N . SER A 1 476 ? 26.420 -33.984 -18.349 1.00 38.97 476 SER A N 1
ATOM 3864 C CA . SER A 1 476 ? 26.128 -35.398 -18.051 1.00 38.97 476 SER A CA 1
ATOM 3865 C C . SER A 1 476 ? 25.826 -36.214 -19.319 1.00 38.97 476 SER A C 1
ATOM 3867 O O . SER A 1 476 ? 26.267 -37.356 -19.459 1.00 38.97 476 SER A O 1
ATOM 3869 N N . PHE A 1 477 ? 25.138 -35.610 -20.294 1.00 32.44 477 PHE A N 1
ATOM 3870 C CA . PHE A 1 477 ? 24.694 -36.313 -21.501 1.00 32.44 477 PHE A CA 1
ATOM 3871 C C . PHE A 1 477 ? 25.814 -36.478 -22.546 1.00 32.44 477 PHE A C 1
ATOM 3873 O O . PHE A 1 477 ? 25.899 -37.512 -23.206 1.00 32.44 477 PHE A O 1
ATOM 3880 N N . LEU A 1 478 ? 26.724 -35.502 -22.658 1.00 32.03 478 LEU A N 1
ATOM 3881 C CA . LEU A 1 478 ? 27.832 -35.542 -23.623 1.00 32.03 478 LEU A CA 1
ATOM 3882 C C . LEU A 1 478 ? 28.996 -36.448 -23.181 1.00 32.03 478 LEU A C 1
ATOM 3884 O O . LEU A 1 478 ? 29.605 -37.101 -24.029 1.00 32.03 478 LEU A O 1
ATOM 3888 N N . CYS A 1 479 ? 29.253 -36.597 -21.874 1.00 34.62 479 CYS A N 1
ATOM 3889 C CA . CYS A 1 479 ? 30.265 -37.543 -21.380 1.00 34.62 479 CYS A CA 1
ATOM 3890 C C . CYS A 1 479 ? 29.890 -39.019 -21.622 1.00 34.62 479 CYS A C 1
ATOM 3892 O O . CYS A 1 479 ? 30.778 -39.845 -21.829 1.00 34.62 479 CYS A O 1
ATOM 3894 N N . SER A 1 480 ? 28.596 -39.363 -21.670 1.00 37.53 480 SER A N 1
ATOM 3895 C CA . SER A 1 480 ? 28.148 -40.731 -21.993 1.00 37.53 480 SER A CA 1
ATOM 3896 C C . SER A 1 480 ? 28.249 -41.075 -23.485 1.00 37.53 480 SER A C 1
ATOM 3898 O O . SER A 1 480 ? 28.374 -42.246 -23.839 1.00 37.53 480 SER A O 1
ATOM 3900 N N . PHE A 1 481 ? 28.231 -40.076 -24.375 1.00 30.39 481 PHE A N 1
ATOM 3901 C CA . PHE A 1 481 ? 28.254 -40.311 -25.822 1.00 30.39 481 PHE A CA 1
ATOM 3902 C C . PHE A 1 481 ? 29.680 -40.476 -26.380 1.00 30.39 481 PHE A C 1
ATOM 3904 O O . PHE A 1 481 ? 29.889 -41.208 -27.344 1.00 30.39 481 PHE A O 1
ATOM 3911 N N . VAL A 1 482 ? 30.686 -39.868 -25.737 1.00 35.09 482 VAL A N 1
ATOM 3912 C CA . VAL A 1 482 ? 32.090 -39.896 -26.201 1.00 35.09 482 VAL A CA 1
ATOM 3913 C C . VAL A 1 482 ? 32.833 -41.188 -25.812 1.00 35.09 482 VAL A C 1
ATOM 3915 O O . VAL A 1 482 ? 33.798 -41.561 -26.473 1.00 35.09 482 VAL A O 1
ATOM 3918 N N . MET A 1 483 ? 32.365 -41.944 -24.813 1.00 36.34 483 MET A N 1
ATOM 3919 C CA . MET A 1 483 ? 32.993 -43.222 -24.430 1.00 36.34 483 MET A CA 1
ATOM 3920 C C . MET A 1 483 ? 32.554 -44.437 -25.270 1.00 36.34 483 MET A C 1
ATOM 3922 O O . MET A 1 483 ? 33.104 -45.519 -25.083 1.00 36.34 483 MET A O 1
ATOM 3926 N N . LYS A 1 484 ? 31.601 -44.301 -26.207 1.00 37.12 484 LYS A N 1
ATOM 3927 C CA . LYS A 1 484 ? 31.036 -45.448 -26.952 1.00 37.12 484 LYS A CA 1
ATOM 3928 C C . LYS A 1 484 ? 31.496 -45.594 -28.409 1.00 37.12 484 LYS A C 1
ATOM 3930 O O . LYS A 1 484 ? 31.043 -46.510 -29.084 1.00 37.12 484 LYS A O 1
ATOM 3935 N N . THR A 1 485 ? 32.401 -44.742 -28.894 1.00 36.44 485 THR A N 1
ATOM 3936 C CA . THR A 1 485 ? 32.874 -44.761 -30.297 1.00 36.44 485 THR A CA 1
ATOM 3937 C C . THR A 1 485 ? 34.376 -45.019 -30.469 1.00 36.44 485 THR A C 1
ATOM 3939 O O . THR A 1 485 ? 34.868 -45.010 -31.592 1.00 36.44 485 THR A O 1
ATOM 3942 N N . ARG A 1 486 ? 35.115 -45.337 -29.396 1.00 37.66 486 ARG A N 1
ATOM 3943 C CA . ARG A 1 486 ? 36.510 -45.819 -29.471 1.00 37.66 486 ARG A CA 1
ATOM 3944 C C . ARG A 1 486 ? 36.609 -47.332 -29.254 1.00 37.66 486 ARG A C 1
ATOM 3946 O O . ARG A 1 486 ? 37.234 -47.774 -28.306 1.00 37.66 486 ARG A O 1
ATOM 3953 N N . THR A 1 487 ? 35.988 -48.100 -30.141 1.00 45.62 487 THR A N 1
ATOM 3954 C CA . THR A 1 487 ? 36.351 -49.489 -30.482 1.00 45.62 487 THR A CA 1
ATOM 3955 C C . THR A 1 487 ? 35.454 -49.896 -31.641 1.00 45.62 487 THR A C 1
ATOM 3957 O O . THR A 1 487 ? 34.278 -50.154 -31.411 1.00 45.62 487 THR A O 1
ATOM 3960 N N . ILE A 1 488 ? 35.987 -49.887 -32.861 1.00 38.03 488 ILE A N 1
ATOM 3961 C CA . ILE A 1 488 ? 35.764 -50.866 -33.936 1.00 38.03 488 ILE A CA 1
ATOM 3962 C C . ILE A 1 488 ? 36.760 -50.503 -35.051 1.00 38.03 488 ILE A C 1
ATOM 3964 O O . ILE A 1 488 ? 36.709 -49.399 -35.592 1.00 38.03 488 ILE A O 1
ATOM 3968 N N . ASN A 1 489 ? 37.621 -51.491 -35.315 1.00 36.44 489 ASN A N 1
ATOM 3969 C CA . ASN A 1 489 ? 38.701 -51.644 -36.299 1.00 36.44 489 ASN A CA 1
ATOM 3970 C C . ASN A 1 489 ? 39.909 -50.715 -36.195 1.00 36.44 489 ASN A C 1
ATOM 3972 O O . ASN A 1 489 ? 39.915 -49.636 -36.825 1.00 36.44 489 ASN A O 1
#

Secondary structure (DSSP, 8-state):
---TT--SS-EEEEEETTT--EEEEEE-TTTGGGEEETTEEPSSEEEE-TTEEEEETTTEEEEE--TTSHHHHHHHHH-SPP----HHHHHHHHHHHTT-GGGSSPPSSHHHHHHHHHHHHHHHHHHHHHHHHHHTT--EEEEEEEE-GGGTTPPTTS----EEEEEEEETTT--EEEEEHHHHHHHHHHHHHHHHHHHTT------GGG-TT----PPEEEEEEEEE-HHHHTT--EEEEEEEE-TT--EEEEEEEEEEEE-GGGTT-------------------SSGGGGBTS-EEEEEEEEEEEES-TTGGGS-EEEEE--TT-SSPEEEEEBTTB-EEEEEEESSB-HHHHHHHHH-EEEEEEEEPPP-----------PPPP----------HHHHHHHHHHHHHHHHHHHHHHHHHHHHHHHHHHHHHHTTS---HHHHHHHHHHHHHHHSS-------TTTSHHHHHHHHHHHHTTSS---

Organism: NCBI:txid48269

Foldseek 3Di:
DDDQLADPCAWDWDQDDPLSQKIKIAGDPSNQQQWDWLLHRHDGMDIDDQQIWIGGHLDDIDGDHRCSDPVVVVVVVVPDDPDPCDPLNSLLSNLVVLQPVVVPDDDPDPLSVVVSVLSSVVVSLQVSLQVLCVVVVVQKHKDKAWFFQLQPQDAPPDDGHIFIWMKMARNQQRAIDIGHPVLSVVLSVLSVVQSVCVVVVVDDDDDQVSNSSDDPFDWAFDFKWWAAQQLVLQQHKDWDWTFGAHSQGDTFFTKTKIKGKDDPPPPDDDDDDDDDDDPDPVPPDGHLHSVVQAFAKIKIKMKIDDTDGPDPCVVVWKKWKWKDDHRDPDIDTDTDDPPDIDMDMDIDRGDDPVNNVCNNPGTIMIIMTIGDDPDDRPPDDPPPPPDPSPSSRGRPPPVVVVSVVVVVVSVVVSVVVLVVLVVVLVVVVVVLCVVLVPDDDDPVSVVVSVVSVCVSVPPDHNPPCPPPPPPPPVVVVVVVVVVPPPDDD

InterPro domains:
  IPR008984 SMAD/FHA domain superfamily [SSF49879] (3-65)
  IPR022140 Kinesin-like KIF1-type [PF12423] (184-223)